Protein AF-A0AAP8JDP9-F1 (afdb_monomer)

Mean predicted aligned error: 18.02 Å

Sequence (378 aa):
MRIGTNGLNLIKQFEGCRLTAYNLGDGKITIGWGHAEPVGQTSLVAGVTTWTQAQADNQLIADLVGYENAVNNYFTRSFNQNQFDALVSFAYNLGGGVFANYNWSKTASDSWICSEMILYVNKGTQFEEGLTRRRNAEIALYKSSDSNNTVGPGTASWTWPFTKAYTGVIYVDGQQFGNTSYPRGRGYFHDGFDFDSSVYGPDILAVSDGEVIYTGVMGDGLGSVIVLSIPPYQVMYQEFSQSMSDIFVSVGQKVTKGQRIGQLNGGTHLHLGITKKDWRTALASWDIDDGSWLNPIEILQSGGESPQPNMEELKDMLKLFKINTGYKSLQVVNTETLKYFAMNAEESARMRKFLYDKEPLFEPAEFQNVLDIIKHVL

Nearest PDB structures (foldseek):
  5gt1-assembly1_A  TM=8.808E-01  e=1.690E-13  Ligilactobacillus salivarius str. Ren
  9kbq-assembly1_B  TM=8.641E-01  e=2.004E-09  Acinetobacter baumannii
  6et6-assembly1_A  TM=8.288E-01  e=2.650E-09  Acinetobacter baumannii
  9kbs-assembly1_B  TM=8.023E-01  e=6.475E-09  Acinetobacter baumannii
  8app-assembly1_A-3  TM=7.914E-01  e=3.133E-09  Acinetobacter phage AbTZA1

Radius of gyration: 24.0 Å; Cα contacts (8 Å, |Δi|>4): 640; chains: 1; bounding box: 67×54×64 Å

Secondary structure (DSSP, 8-state):
----HHHHHHHHHHH--EEEEEE-SSSEEEEETTEEEETTS----TTT-B--HHHHHHHHHHHHHHHHHHHHHH-SS---HHHHHHHHHHHHHH-TTHHHHTT--TT--HHHHHHHHTT-S-TTSTTHHHHHHHHHHHHHHHHS--SS----SSS-----SSSS--------TTSSSEEEEEEETTEEEESEEEEEHHHH-SEEE-SSSEEEEEEEEETTTTEEEEEEEETTEEEEEESS-S-GGGB---TT-EE-TT-EEEE-SS-SEEEEEEESS-HHHHGGGTTS-SSSEE-HHHHHHHTS---PPPHHHHHHHHTTEEEETTSSS-EEEETTT--EEEPPHHHHHHHHHHHHSSS----HHHHHHHHHHHHHH-

pLDDT: mean 76.73, std 19.36, range [25.12, 98.38]

Organism: NCBI:txid1358

Foldseek 3Di:
DAAALLLLVLLCVQQPAAFFWADPPPQWIAHGSGDTDGPPGDPHDGPPHGDDNVRSSVVVRVVLVLLLCLLVVQAPDDAANLLSSLSSSLCVVVPSCVCVVVVPDSHDDLVVVLVVLQVPQPPPDPRNVSSNVSSVSSNVSNPDDRPPDDDDDDAWFFADQAPDHPSVDDPDFPQFAAAGPDADDPHRGAQFGWAFCVPRPWFTWDGTWFFWADWDADDPQFATWTWTDDPLKIKIKTQQHNDPVQAPDDGGDTHHGGDGGGTRDPGRTITMWMASDDVVVLVVQRRHPPRRTDGPVCCNVVRNDDPPPPPVNVVVLCVQWDWDPPDPFTWTARNVVRDIDTDDPVLRVLVCLVPPDPDRDDDPVSVVVVVVVSVVND

Structure (mmCIF, N/CA/C/O backbone):
data_AF-A0AAP8JDP9-F1
#
_entry.id   AF-A0AAP8JDP9-F1
#
loop_
_atom_site.group_PDB
_atom_site.id
_atom_site.type_symbol
_atom_site.label_atom_id
_atom_site.label_alt_id
_atom_site.label_comp_id
_atom_site.label_asym_id
_atom_site.label_entity_id
_atom_site.label_seq_id
_atom_site.pdbx_PDB_ins_code
_atom_site.Cartn_x
_atom_site.Cartn_y
_atom_site.Cartn_z
_atom_site.occupancy
_atom_site.B_iso_or_equiv
_atom_site.auth_seq_id
_atom_site.auth_comp_id
_atom_site.auth_asym_id
_atom_site.auth_atom_id
_atom_site.pdbx_PDB_model_num
ATOM 1 N N . MET A 1 1 ? 3.418 -20.438 8.026 1.00 88.44 1 MET A N 1
ATOM 2 C CA . MET A 1 1 ? 3.801 -19.151 7.409 1.00 88.44 1 MET A CA 1
ATOM 3 C C . MET A 1 1 ? 3.686 -18.054 8.457 1.00 88.44 1 MET A C 1
ATOM 5 O O . MET A 1 1 ? 3.059 -18.290 9.487 1.00 88.44 1 MET A O 1
ATOM 9 N N . ARG A 1 2 ? 4.336 -16.911 8.241 1.00 80.69 2 ARG A N 1
ATOM 10 C CA . ARG A 1 2 ? 4.225 -15.716 9.093 1.00 80.69 2 ARG A CA 1
ATOM 11 C C . ARG A 1 2 ? 3.712 -14.568 8.244 1.00 80.69 2 ARG A C 1
ATOM 13 O O . ARG A 1 2 ? 3.851 -14.637 7.024 1.00 80.69 2 ARG A O 1
ATOM 20 N N . ILE A 1 3 ? 3.110 -13.570 8.871 1.00 85.94 3 ILE A N 1
ATOM 21 C CA . ILE A 1 3 ? 2.557 -12.431 8.156 1.00 85.94 3 ILE A CA 1
ATOM 22 C C . ILE A 1 3 ? 3.675 -11.653 7.455 1.00 85.94 3 ILE A C 1
ATOM 24 O O . ILE A 1 3 ? 4.749 -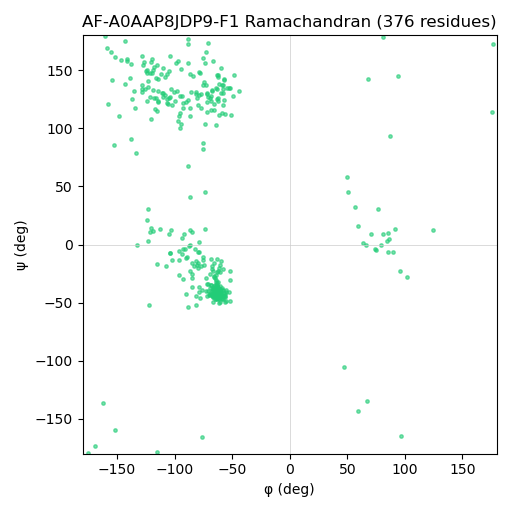11.418 8.016 1.00 85.94 3 ILE A O 1
ATOM 28 N N . GLY A 1 4 ? 3.425 -11.299 6.203 1.00 71.75 4 GLY A N 1
ATOM 29 C CA . GLY A 1 4 ? 4.266 -10.450 5.385 1.00 71.75 4 GLY A CA 1
ATOM 30 C C . GLY A 1 4 ? 3.918 -8.973 5.548 1.00 71.75 4 GLY A C 1
ATOM 31 O O . GLY A 1 4 ? 2.983 -8.574 6.247 1.00 71.75 4 GLY A O 1
ATOM 32 N N . THR A 1 5 ? 4.694 -8.137 4.867 1.00 72.81 5 THR A N 1
ATOM 33 C CA . THR A 1 5 ? 4.516 -6.682 4.862 1.00 72.81 5 THR A CA 1
ATOM 34 C C . THR A 1 5 ? 3.125 -6.262 4.388 1.00 72.81 5 THR A C 1
ATOM 36 O O . THR A 1 5 ? 2.524 -5.365 4.979 1.00 72.81 5 THR A O 1
ATOM 39 N N . ASN A 1 6 ? 2.600 -6.909 3.343 1.00 73.06 6 ASN A N 1
ATOM 40 C CA . ASN A 1 6 ? 1.311 -6.547 2.756 1.00 73.06 6 ASN A CA 1
ATOM 41 C C . ASN A 1 6 ? 0.175 -6.764 3.761 1.00 73.06 6 ASN A C 1
ATOM 43 O O . ASN A 1 6 ? -0.624 -5.855 3.983 1.00 73.06 6 ASN A O 1
ATOM 47 N N . GLY A 1 7 ? 0.155 -7.918 4.436 1.00 82.50 7 GLY A N 1
ATOM 48 C CA . GLY A 1 7 ? -0.802 -8.192 5.508 1.00 82.50 7 GLY A CA 1
ATOM 49 C C . GLY A 1 7 ? -0.666 -7.237 6.690 1.00 82.50 7 GLY A C 1
ATOM 50 O O . GLY A 1 7 ? -1.668 -6.726 7.186 1.00 82.50 7 GLY A O 1
ATOM 51 N N . LEU A 1 8 ? 0.567 -6.946 7.119 1.00 77.19 8 LEU A N 1
ATOM 52 C CA . LEU A 1 8 ? 0.812 -6.034 8.237 1.00 77.19 8 LEU A CA 1
ATOM 53 C C . LEU A 1 8 ? 0.297 -4.617 7.944 1.00 77.19 8 LEU A C 1
ATOM 55 O O . LEU A 1 8 ? -0.355 -4.007 8.792 1.00 77.19 8 LEU A O 1
ATOM 59 N N . ASN A 1 9 ? 0.560 -4.104 6.742 1.00 77.31 9 ASN A N 1
ATOM 60 C CA . ASN A 1 9 ? 0.088 -2.789 6.313 1.00 77.31 9 ASN A CA 1
ATOM 61 C C . ASN A 1 9 ? -1.434 -2.738 6.218 1.00 77.31 9 ASN A C 1
ATOM 63 O O . ASN A 1 9 ? -2.039 -1.770 6.680 1.00 77.31 9 ASN A O 1
ATOM 67 N N . LEU A 1 10 ? -2.045 -3.792 5.673 1.00 84.25 10 LEU A N 1
ATOM 68 C CA . LEU A 1 10 ? -3.492 -3.898 5.549 1.00 84.25 10 LEU A CA 1
ATOM 69 C C . LEU A 1 10 ? -4.175 -3.838 6.921 1.00 84.25 10 LEU A C 1
ATOM 71 O O . LEU A 1 10 ? -5.132 -3.092 7.108 1.00 84.25 10 LEU A O 1
ATOM 75 N N . ILE A 1 11 ? -3.646 -4.562 7.911 1.00 90.25 11 ILE A N 1
ATOM 76 C CA . ILE A 1 11 ? -4.168 -4.523 9.283 1.00 90.25 11 ILE A CA 1
ATOM 77 C C . ILE A 1 11 ? -4.048 -3.110 9.857 1.00 90.25 11 ILE A C 1
ATOM 79 O O . ILE A 1 11 ? -5.038 -2.553 10.328 1.00 90.25 11 ILE A O 1
ATOM 83 N N . LYS A 1 12 ? -2.866 -2.488 9.763 1.00 83.56 12 LYS A N 1
ATOM 84 C CA . LYS A 1 12 ? -2.646 -1.127 10.278 1.00 83.56 12 LYS A CA 1
ATOM 85 C C . LYS A 1 12 ? -3.597 -0.104 9.652 1.00 83.56 12 LYS A C 1
ATOM 87 O O . LYS A 1 12 ? -4.112 0.755 10.365 1.00 83.56 12 LYS A O 1
ATOM 92 N N . GLN A 1 13 ? -3.870 -0.224 8.352 1.00 83.81 13 GLN A N 1
ATOM 93 C CA . GLN A 1 13 ? -4.806 0.642 7.636 1.00 83.81 13 GLN A CA 1
ATOM 94 C C . GLN A 1 13 ? -6.222 0.596 8.232 1.00 83.81 13 GLN A C 1
ATOM 96 O O . GLN A 1 13 ? -6.874 1.635 8.314 1.00 83.81 13 GLN A O 1
ATOM 101 N N . PHE A 1 14 ? -6.702 -0.581 8.648 1.00 85.94 14 PHE A N 1
ATOM 102 C CA . PHE A 1 14 ? -8.074 -0.741 9.141 1.00 85.94 14 PHE A CA 1
ATOM 103 C C . PHE A 1 14 ? -8.235 -0.590 10.654 1.00 85.94 14 PHE A C 1
ATOM 105 O O . PHE A 1 14 ? -9.308 -0.179 11.089 1.00 85.94 14 PHE A O 1
ATOM 112 N N . GLU A 1 15 ? -7.220 -0.917 11.456 1.00 86.88 15 GLU A N 1
ATOM 113 C CA . GLU A 1 15 ? -7.319 -0.809 12.920 1.00 86.88 15 GLU A CA 1
ATOM 114 C C . GLU A 1 15 ? -7.151 0.639 13.406 1.00 86.88 15 GLU A C 1
ATOM 116 O O . GLU A 1 15 ? -7.880 1.098 14.287 1.00 86.88 15 GLU A O 1
ATOM 121 N N . GLY A 1 16 ? -6.207 1.380 12.813 1.00 82.94 16 GLY A N 1
ATOM 122 C CA . GLY A 1 16 ? -5.770 2.679 13.325 1.00 82.94 16 GLY A CA 1
ATOM 123 C C . GLY A 1 16 ? -5.008 2.568 14.657 1.00 82.94 16 GLY A C 1
ATOM 124 O O . GLY A 1 16 ? -5.329 1.762 15.527 1.00 82.94 16 GLY A O 1
ATOM 125 N N . CYS A 1 17 ? -3.968 3.386 14.843 1.00 91.00 17 CYS A N 1
ATOM 126 C CA . CYS A 1 17 ? -3.153 3.348 16.061 1.00 91.00 17 CYS A CA 1
ATOM 127 C C . CYS A 1 17 ? -3.651 4.365 17.091 1.00 91.00 17 CYS A C 1
ATOM 129 O O . CYS A 1 17 ? -3.748 5.558 16.796 1.00 91.00 17 CYS A O 1
ATOM 131 N N . ARG A 1 18 ? -3.904 3.922 18.328 1.00 95.25 18 ARG A N 1
ATOM 132 C CA . ARG A 1 18 ? -4.171 4.813 19.468 1.00 95.25 18 ARG A CA 1
ATOM 133 C C . ARG A 1 18 ? -3.154 4.593 20.575 1.00 95.25 18 ARG A C 1
ATOM 135 O O . ARG A 1 18 ? -3.202 3.601 21.292 1.00 95.25 18 ARG A O 1
ATOM 142 N N . LEU A 1 19 ? -2.251 5.554 20.739 1.00 95.94 19 LEU A N 1
ATOM 143 C CA . LEU A 1 19 ? -1.130 5.450 21.677 1.00 95.94 19 LEU A CA 1
ATOM 144 C C . LEU A 1 19 ? -1.514 5.624 23.149 1.00 95.94 19 LEU A C 1
ATOM 146 O O . LEU A 1 19 ? -0.697 5.327 24.011 1.00 95.94 19 LEU A O 1
ATOM 150 N N . THR A 1 20 ? -2.737 6.059 23.445 1.00 97.38 20 THR A N 1
ATOM 151 C CA . THR A 1 20 ? -3.271 6.122 24.810 1.00 97.38 20 THR A CA 1
ATOM 152 C C . THR A 1 20 ? -4.365 5.078 24.962 1.00 97.38 20 THR A C 1
ATOM 154 O O . THR A 1 20 ? -5.279 5.022 24.135 1.00 97.38 20 THR A O 1
ATOM 157 N N . ALA A 1 21 ? -4.291 4.276 26.025 1.00 97.81 21 ALA A N 1
ATOM 158 C CA . ALA A 1 21 ? -5.289 3.258 26.318 1.00 97.81 21 ALA A CA 1
ATOM 159 C C . ALA A 1 21 ? -6.689 3.871 26.449 1.00 97.81 21 ALA A C 1
ATOM 161 O O . ALA A 1 21 ? -6.863 4.953 27.013 1.00 97.81 21 ALA A O 1
ATOM 162 N N . TYR A 1 22 ? -7.705 3.163 25.972 1.00 96.25 22 TYR A N 1
ATOM 163 C CA . TYR A 1 22 ? -9.096 3.598 25.999 1.00 96.25 22 TYR A CA 1
ATOM 164 C C . TYR A 1 22 ? -10.034 2.427 26.302 1.00 96.25 22 TYR A C 1
ATOM 166 O O . TYR A 1 22 ? -9.684 1.261 26.133 1.00 96.25 22 TYR A O 1
ATOM 174 N N . ASN A 1 23 ? -11.231 2.746 26.787 1.00 95.25 23 ASN A N 1
ATOM 175 C CA . ASN A 1 23 ? -12.267 1.775 27.123 1.00 95.25 23 ASN A CA 1
ATOM 176 C C . ASN A 1 23 ? -13.492 2.037 26.242 1.00 95.25 23 ASN A C 1
ATOM 178 O O . ASN A 1 23 ? -13.987 3.164 26.204 1.00 95.25 23 ASN A O 1
ATOM 182 N N . LEU A 1 24 ? -13.961 1.008 25.539 1.00 89.81 24 LEU A N 1
ATOM 183 C CA . LEU A 1 24 ? -15.142 1.073 24.674 1.00 89.81 24 LEU A CA 1
ATOM 184 C C . LEU A 1 24 ? -16.439 0.669 25.395 1.00 89.81 24 LEU A C 1
ATOM 186 O O . LEU A 1 24 ? -17.516 0.762 24.815 1.00 89.81 24 LEU A O 1
ATOM 190 N N . GLY A 1 25 ? -16.352 0.234 26.655 1.00 90.81 25 GLY A N 1
ATOM 191 C CA . GLY A 1 25 ? -17.481 -0.289 27.427 1.00 90.81 25 GLY A CA 1
ATOM 192 C C . GLY A 1 25 ? -17.814 -1.754 27.122 1.00 90.81 25 GLY A C 1
ATOM 193 O O . GLY A 1 25 ? -18.824 -2.259 27.601 1.00 90.81 25 GLY A O 1
ATOM 194 N N . ASP A 1 26 ? -16.964 -2.447 26.363 1.00 90.00 26 ASP A N 1
ATOM 195 C CA . ASP A 1 26 ? -17.110 -3.845 25.934 1.00 90.00 26 ASP A CA 1
ATOM 196 C C . ASP A 1 26 ? -16.443 -4.857 26.889 1.00 90.00 26 ASP A C 1
ATOM 198 O O . ASP A 1 26 ? -16.340 -6.047 26.589 1.00 90.00 26 ASP A O 1
ATOM 202 N N . GLY A 1 27 ? -15.987 -4.389 28.056 1.00 93.81 27 GLY A N 1
ATOM 203 C CA . GLY A 1 27 ? -15.304 -5.206 29.060 1.00 93.81 27 GLY A CA 1
ATOM 204 C C . GLY A 1 27 ? -13.798 -5.364 28.834 1.00 93.81 27 GLY A C 1
ATOM 205 O O . GLY A 1 27 ? -13.171 -6.155 29.545 1.00 93.81 27 GLY A O 1
ATOM 206 N N . LYS A 1 28 ? -13.202 -4.614 27.896 1.00 96.44 28 LYS A N 1
ATOM 207 C CA . LYS A 1 28 ? -11.756 -4.610 27.638 1.00 96.44 28 LYS A CA 1
ATOM 208 C C . LYS A 1 28 ? -11.158 -3.204 27.672 1.00 96.44 28 LYS A C 1
ATOM 210 O O . LYS A 1 28 ? -11.841 -2.203 27.464 1.00 96.44 28 LYS A O 1
ATOM 215 N N . ILE A 1 29 ? -9.852 -3.138 27.922 1.00 97.50 29 ILE A N 1
ATOM 216 C CA . ILE A 1 29 ? -9.042 -1.932 27.725 1.00 97.50 29 ILE A CA 1
ATOM 217 C C . ILE A 1 29 ? -8.206 -2.130 26.465 1.00 97.50 29 ILE A C 1
ATOM 219 O O . ILE A 1 29 ? -7.513 -3.138 26.348 1.00 97.50 29 ILE A O 1
ATOM 223 N N . THR A 1 30 ? -8.295 -1.178 25.533 1.00 96.62 30 THR A N 1
ATOM 224 C CA . THR A 1 30 ? -7.668 -1.255 24.206 1.00 96.62 30 THR A CA 1
ATOM 225 C C . THR A 1 30 ? -6.580 -0.194 24.044 1.00 96.62 30 THR A C 1
ATOM 227 O O . THR A 1 30 ? -6.744 0.929 24.521 1.00 96.62 30 THR A O 1
ATOM 230 N N . ILE A 1 31 ? -5.476 -0.516 23.368 1.00 97.94 31 ILE A N 1
ATOM 231 C CA . ILE A 1 31 ? -4.359 0.396 23.059 1.00 97.94 31 ILE A CA 1
ATOM 232 C C . ILE A 1 31 ? -3.643 -0.042 21.763 1.00 97.94 31 ILE A C 1
ATOM 234 O O . ILE A 1 31 ? -3.772 -1.178 21.314 1.00 97.94 31 ILE A O 1
ATOM 238 N N . GLY A 1 32 ? -2.885 0.857 21.136 1.00 97.00 32 GLY A N 1
ATOM 239 C CA . GLY A 1 32 ? -2.076 0.569 19.952 1.00 97.00 32 GLY A CA 1
ATOM 240 C C . GLY A 1 32 ? -2.936 0.256 18.730 1.00 97.00 32 GLY A C 1
ATOM 241 O O . GLY A 1 32 ? -3.914 0.957 18.470 1.00 97.00 32 GLY A O 1
ATOM 242 N N . TRP A 1 33 ? -2.567 -0.796 17.999 1.00 92.19 33 TRP A N 1
ATOM 243 C CA . TRP A 1 33 ? -3.252 -1.288 16.795 1.00 92.19 33 TRP A CA 1
ATOM 244 C C . TRP A 1 33 ? -4.393 -2.269 17.111 1.00 92.19 33 TRP A C 1
ATOM 246 O O . TRP A 1 33 ? -4.522 -3.290 16.449 1.00 92.19 33 TRP A O 1
ATOM 256 N N . GLY A 1 34 ? -5.186 -1.996 18.151 1.00 94.00 34 GLY A N 1
ATOM 257 C CA . GLY A 1 34 ? -6.303 -2.865 18.551 1.00 94.00 34 GLY A CA 1
ATOM 258 C C . GLY A 1 34 ? -5.956 -3.939 19.590 1.00 94.00 34 GLY A C 1
ATOM 259 O O . GLY A 1 34 ? -6.773 -4.823 19.846 1.00 94.00 34 GLY A O 1
ATOM 260 N N . HIS A 1 35 ? -4.790 -3.851 20.240 1.00 95.88 35 HIS A N 1
ATOM 261 C CA . HIS A 1 35 ? -4.452 -4.724 21.365 1.00 95.88 35 HIS A CA 1
ATOM 262 C C . HIS A 1 35 ? -5.440 -4.499 22.514 1.00 95.88 35 HIS A C 1
ATOM 264 O O . HIS A 1 35 ? -5.577 -3.369 22.985 1.00 95.88 35 HIS A O 1
ATOM 270 N N . ALA A 1 36 ? -6.121 -5.555 22.965 1.00 94.44 36 ALA A N 1
ATOM 271 C CA . ALA A 1 36 ? -7.199 -5.452 23.942 1.00 94.44 36 ALA A CA 1
ATOM 272 C C . ALA A 1 36 ? -7.120 -6.538 25.021 1.00 94.44 36 ALA A C 1
ATOM 274 O O . ALA A 1 36 ? -7.165 -7.734 24.722 1.00 94.44 36 ALA A O 1
ATOM 275 N N . GLU A 1 37 ? -7.109 -6.120 26.286 1.00 95.44 37 GLU A N 1
ATOM 276 C CA . GLU A 1 37 ? -7.038 -7.012 27.447 1.00 95.44 37 GLU A CA 1
ATOM 277 C C . GLU A 1 37 ? -8.309 -6.906 28.316 1.00 95.44 37 GLU A C 1
ATOM 279 O O . GLU A 1 37 ? -8.865 -5.810 28.460 1.00 95.44 37 GLU A O 1
ATOM 284 N N . PRO A 1 38 ? -8.804 -8.009 28.917 1.00 95.94 38 PRO A N 1
ATOM 285 C CA . PRO A 1 38 ? -9.984 -7.976 29.781 1.00 95.94 38 PRO A CA 1
ATOM 286 C C . PRO A 1 38 ? -9.800 -7.083 31.011 1.00 95.94 38 PRO A C 1
ATOM 288 O O . PRO A 1 38 ? -8.779 -7.142 31.703 1.00 95.94 38 PRO A O 1
ATOM 291 N N . VAL A 1 39 ? -10.837 -6.312 31.348 1.00 93.19 39 VAL A N 1
ATOM 292 C CA . VAL A 1 39 ? -10.868 -5.528 32.590 1.00 93.19 39 VAL A CA 1
ATOM 293 C C . VAL A 1 39 ? -10.704 -6.466 33.794 1.00 93.19 39 VAL A C 1
ATOM 295 O O . VAL A 1 39 ? -11.385 -7.484 33.907 1.00 93.19 39 VAL A O 1
ATOM 298 N N . GLY A 1 40 ? -9.782 -6.124 34.699 1.00 90.38 40 GLY A N 1
ATOM 299 C CA . GLY A 1 40 ? -9.433 -6.937 35.872 1.00 90.38 40 GLY A CA 1
ATOM 300 C C . GLY A 1 40 ? -8.315 -7.962 35.642 1.00 90.38 40 GLY A C 1
ATOM 301 O O . GLY A 1 40 ? -7.853 -8.563 36.607 1.00 90.38 40 GLY A O 1
ATOM 302 N N . GLN A 1 41 ? -7.850 -8.134 34.400 1.00 94.38 41 GLN A N 1
ATOM 303 C CA . GLN A 1 41 ? -6.694 -8.976 34.047 1.00 94.38 41 GLN A CA 1
ATOM 304 C C . GLN A 1 41 ? -5.586 -8.187 33.334 1.00 94.38 41 GLN A C 1
ATOM 306 O O . GLN A 1 41 ? -4.646 -8.773 32.811 1.00 94.38 41 GLN A O 1
ATOM 311 N N . THR A 1 42 ? -5.702 -6.860 33.321 1.00 94.81 42 THR A N 1
ATOM 312 C CA . THR A 1 42 ? -4.822 -5.951 32.591 1.00 94.81 42 THR A CA 1
ATOM 313 C C . THR A 1 42 ? -4.153 -4.955 33.527 1.00 94.81 42 THR A C 1
ATOM 315 O O . THR A 1 42 ? -4.741 -4.535 34.527 1.00 94.81 42 THR A O 1
ATOM 318 N N . SER A 1 43 ? -2.928 -4.554 33.183 1.00 95.19 43 SER A N 1
ATOM 319 C CA . SER A 1 43 ? -2.260 -3.394 33.791 1.00 95.19 43 SER A CA 1
ATOM 320 C C . SER A 1 43 ? -2.525 -2.085 33.029 1.00 95.19 43 SER A C 1
ATOM 322 O O . SER A 1 43 ? -2.102 -1.018 33.477 1.00 95.19 43 SER A O 1
ATOM 324 N N . LEU A 1 44 ? -3.236 -2.144 31.897 1.00 96.56 44 LEU A N 1
ATOM 325 C CA . LEU A 1 44 ? -3.606 -0.980 31.102 1.00 96.56 44 LEU A CA 1
ATOM 326 C C . LEU A 1 44 ? -4.687 -0.160 31.817 1.00 96.56 44 LEU A C 1
ATOM 328 O O . LEU A 1 44 ? -5.729 -0.675 32.223 1.00 96.56 44 LEU A O 1
ATOM 332 N N . VAL A 1 45 ? -4.463 1.148 31.918 1.00 96.44 45 VAL A N 1
ATOM 333 C CA . VAL A 1 45 ? -5.389 2.104 32.530 1.00 96.44 45 VAL A CA 1
ATOM 334 C C . VAL A 1 45 ? -5.844 3.100 31.468 1.00 96.44 45 VAL A C 1
ATOM 336 O O . VAL A 1 45 ? -5.037 3.861 30.930 1.00 96.44 45 VAL A O 1
ATOM 339 N N . ALA A 1 46 ? -7.144 3.109 31.163 1.00 96.50 46 ALA A N 1
ATOM 340 C CA . ALA A 1 46 ? -7.718 4.004 30.160 1.00 96.50 46 ALA A CA 1
ATOM 341 C C . ALA A 1 46 ? -7.446 5.484 30.487 1.00 96.50 46 ALA A C 1
ATOM 343 O O . ALA A 1 46 ? -7.614 5.922 31.624 1.00 96.50 46 ALA A O 1
ATOM 344 N N . GLY A 1 47 ? -7.021 6.248 29.481 1.00 96.25 47 GLY A N 1
ATOM 345 C CA . GLY A 1 47 ? -6.639 7.655 29.597 1.00 96.25 47 GLY A CA 1
ATOM 346 C C . GLY A 1 47 ? -5.286 7.907 30.271 1.00 96.25 47 GLY A C 1
ATOM 347 O O . GLY A 1 47 ? -4.865 9.058 30.326 1.00 96.25 47 GLY A O 1
ATOM 348 N N . VAL A 1 48 ? -4.605 6.868 30.771 1.00 97.62 48 VAL A N 1
ATOM 349 C CA . VAL A 1 48 ? -3.368 7.004 31.561 1.00 97.62 48 VAL A CA 1
ATOM 350 C C . VAL A 1 48 ? -2.208 6.243 30.931 1.00 97.62 48 VAL A C 1
ATOM 352 O O . VAL A 1 48 ? -1.147 6.823 30.723 1.00 97.62 48 VAL A O 1
ATOM 355 N N . THR A 1 49 ? -2.382 4.957 30.621 1.00 97.94 49 THR A N 1
ATOM 356 C CA . THR A 1 49 ? -1.318 4.166 29.996 1.00 97.94 49 THR A CA 1
ATOM 357 C C . THR A 1 49 ? -1.087 4.649 28.571 1.00 97.94 49 THR A C 1
ATOM 359 O O . THR A 1 49 ? -2.022 4.685 27.767 1.00 97.94 49 THR A O 1
ATOM 362 N N . THR A 1 50 ? 0.162 4.988 28.257 1.00 97.38 50 THR A N 1
ATOM 363 C CA . THR A 1 50 ? 0.586 5.413 26.924 1.00 97.38 50 THR A CA 1
ATOM 364 C C . THR A 1 50 ? 1.722 4.545 26.396 1.00 97.38 50 THR A C 1
ATOM 366 O O . THR A 1 50 ? 2.561 4.062 27.159 1.00 97.38 50 THR A O 1
ATOM 369 N N . TRP A 1 51 ? 1.747 4.352 25.080 1.00 94.88 51 TRP A N 1
ATOM 370 C CA . TRP A 1 51 ? 2.812 3.673 24.346 1.00 94.88 51 TRP A CA 1
ATOM 371 C C . TRP A 1 51 ? 3.485 4.620 23.358 1.00 94.88 51 TRP A C 1
ATOM 373 O O . TRP A 1 51 ? 2.878 5.556 22.844 1.00 94.88 51 TRP A O 1
ATOM 383 N N . THR A 1 52 ? 4.750 4.348 23.047 1.00 87.44 52 THR A N 1
ATOM 384 C CA . THR A 1 52 ? 5.389 4.876 21.839 1.00 87.44 52 THR A CA 1
ATOM 385 C C . THR A 1 52 ? 4.886 4.119 20.609 1.00 87.44 52 THR A C 1
ATOM 387 O O . THR A 1 52 ? 4.412 2.985 20.713 1.00 87.44 52 THR A O 1
ATOM 390 N N . GLN A 1 53 ? 5.044 4.707 19.421 1.00 86.81 53 GLN A N 1
ATOM 391 C CA . GLN A 1 53 ? 4.693 4.032 18.168 1.00 86.81 53 GLN A CA 1
ATOM 392 C C . GLN A 1 53 ? 5.417 2.681 18.021 1.00 86.81 53 GLN A C 1
ATOM 394 O O . GLN A 1 53 ? 4.790 1.683 17.682 1.00 86.81 53 GLN A O 1
ATOM 399 N N . ALA A 1 54 ? 6.699 2.614 18.395 1.00 72.81 54 ALA A N 1
ATOM 400 C CA . ALA A 1 54 ? 7.475 1.375 18.365 1.00 72.81 54 ALA A CA 1
ATOM 401 C C . ALA A 1 54 ? 6.936 0.301 19.329 1.00 72.81 54 ALA A C 1
ATOM 403 O O . ALA A 1 54 ? 6.960 -0.883 19.004 1.00 72.81 54 ALA A O 1
ATOM 404 N N . GLN A 1 55 ? 6.428 0.689 20.506 1.00 81.00 55 GLN A N 1
ATOM 405 C CA . GLN A 1 55 ? 5.781 -0.253 21.427 1.00 81.00 55 GLN A CA 1
ATOM 406 C C . GLN A 1 55 ? 4.479 -0.805 20.837 1.00 81.00 55 GLN A C 1
ATOM 408 O O . GLN A 1 55 ? 4.270 -2.014 20.884 1.00 81.00 55 GLN A O 1
ATOM 413 N N . ALA A 1 56 ? 3.654 0.049 20.223 1.00 82.19 56 ALA A N 1
ATOM 414 C CA . ALA A 1 56 ? 2.432 -0.384 19.546 1.00 82.19 56 ALA A CA 1
ATOM 415 C C . ALA A 1 56 ? 2.728 -1.322 18.364 1.00 82.19 56 ALA A C 1
ATOM 417 O O . ALA A 1 56 ? 2.086 -2.361 18.228 1.00 82.19 56 ALA A O 1
ATOM 418 N N . ASP A 1 57 ? 3.725 -0.992 17.539 1.00 75.19 57 ASP A N 1
ATOM 419 C CA . ASP A 1 57 ? 4.150 -1.827 16.414 1.00 75.19 57 ASP A CA 1
ATOM 420 C C . ASP A 1 57 ? 4.685 -3.188 16.878 1.00 75.19 57 ASP A C 1
ATOM 422 O O . ASP A 1 57 ? 4.298 -4.218 16.328 1.00 75.19 57 ASP A O 1
ATOM 426 N N . ASN A 1 58 ? 5.524 -3.215 17.918 1.00 77.06 58 ASN A N 1
ATOM 427 C CA . ASN A 1 58 ? 6.048 -4.463 18.477 1.00 77.06 58 ASN A CA 1
ATOM 428 C C . ASN A 1 58 ? 4.940 -5.326 19.088 1.00 77.06 58 ASN A C 1
ATOM 430 O O . ASN A 1 58 ? 4.949 -6.545 18.901 1.00 77.06 58 ASN A O 1
ATOM 434 N N . GLN A 1 59 ? 3.979 -4.710 19.785 1.00 94.19 59 GLN A N 1
ATOM 435 C CA . GLN A 1 59 ? 2.853 -5.449 20.344 1.00 94.19 59 GLN A CA 1
ATOM 436 C C . GLN A 1 59 ? 1.971 -6.044 19.244 1.00 94.19 59 GLN A C 1
ATOM 438 O O . GLN A 1 59 ? 1.583 -7.202 19.356 1.00 94.19 59 GLN A O 1
ATOM 443 N N . LEU A 1 60 ? 1.715 -5.314 18.152 1.00 91.62 60 LEU A N 1
ATOM 444 C CA . LEU A 1 60 ? 0.960 -5.851 17.018 1.00 91.62 60 LEU A CA 1
ATOM 445 C C . LEU A 1 60 ? 1.610 -7.129 16.468 1.00 91.62 60 LEU A C 1
ATOM 447 O O . LEU A 1 60 ? 0.924 -8.124 16.254 1.00 91.62 60 LEU A O 1
ATOM 451 N N . ILE A 1 61 ? 2.935 -7.139 16.290 1.00 86.50 61 ILE A N 1
ATOM 452 C CA . ILE A 1 61 ? 3.655 -8.341 15.838 1.00 86.50 61 ILE A CA 1
ATOM 453 C C . ILE A 1 61 ? 3.505 -9.499 16.834 1.00 86.50 61 ILE A C 1
ATOM 455 O O . ILE A 1 61 ? 3.359 -10.647 16.414 1.00 86.50 61 ILE A O 1
ATOM 459 N N . ALA A 1 62 ? 3.526 -9.218 18.139 1.00 85.50 62 ALA A N 1
ATOM 460 C CA . ALA A 1 62 ? 3.328 -10.235 19.168 1.00 85.50 62 ALA A CA 1
ATOM 461 C C . ALA A 1 62 ? 1.900 -10.810 19.143 1.00 85.50 62 ALA A C 1
ATOM 463 O O . ALA A 1 62 ? 1.733 -12.030 19.173 1.00 85.50 62 ALA A O 1
ATOM 464 N N . ASP A 1 63 ? 0.886 -9.952 19.018 1.00 91.56 63 ASP A N 1
ATOM 465 C CA . ASP A 1 63 ? -0.521 -10.357 18.941 1.00 91.56 63 ASP A CA 1
ATOM 466 C C . ASP A 1 63 ? -0.790 -11.220 17.700 1.00 91.56 63 ASP A C 1
ATOM 468 O O . ASP A 1 63 ? -1.535 -12.203 17.764 1.00 91.56 63 ASP A O 1
ATOM 472 N N . LEU A 1 64 ? -0.145 -10.896 16.571 1.00 94.50 64 LEU A N 1
ATOM 473 C CA . LEU A 1 64 ? -0.344 -11.592 15.299 1.00 94.50 64 LEU A CA 1
ATOM 474 C C . LEU A 1 64 ? 0.068 -13.064 15.329 1.00 94.50 64 LEU A C 1
ATOM 476 O O . LEU A 1 64 ? -0.519 -13.852 14.591 1.00 94.50 64 LEU A O 1
ATOM 480 N N . VAL A 1 65 ? 0.965 -13.479 16.231 1.00 93.00 65 VAL A N 1
ATOM 481 C CA . VAL A 1 65 ? 1.381 -14.888 16.373 1.00 93.00 65 VAL A CA 1
ATOM 482 C C . VAL A 1 65 ? 0.181 -15.813 16.608 1.00 93.00 65 VAL A C 1
ATOM 484 O O . VAL A 1 65 ? 0.116 -16.912 16.051 1.00 93.00 65 VAL A O 1
ATOM 487 N N . GLY A 1 66 ? -0.803 -15.381 17.405 1.00 93.06 66 GLY A N 1
ATOM 488 C CA . GLY A 1 66 ? -2.016 -16.166 17.652 1.00 93.06 66 GLY A CA 1
ATOM 489 C C . GLY A 1 66 ? -2.849 -16.380 16.384 1.00 93.06 66 GLY A C 1
ATOM 490 O O . GLY A 1 66 ? -3.341 -17.483 16.136 1.00 93.06 66 GLY A O 1
ATOM 491 N N . TYR A 1 67 ? -2.956 -15.348 15.550 1.00 97.19 67 TYR A N 1
ATOM 492 C CA . TYR A 1 67 ? -3.740 -15.362 14.315 1.00 97.19 67 TYR A CA 1
ATOM 493 C C . TYR A 1 67 ? -3.010 -16.071 13.165 1.00 97.19 67 TYR A C 1
ATOM 495 O O . TYR A 1 67 ? -3.631 -16.832 12.425 1.00 97.19 67 TYR A O 1
ATOM 503 N N . GLU A 1 68 ? -1.685 -15.926 13.071 1.00 95.12 68 GLU A N 1
ATOM 504 C CA . GLU A 1 68 ? -0.831 -16.724 12.182 1.00 95.12 68 GLU A CA 1
ATOM 505 C C . GLU A 1 68 ? -1.023 -18.222 12.452 1.00 95.12 68 GLU A C 1
ATOM 507 O O . GLU A 1 68 ? -1.249 -19.013 11.533 1.00 95.12 68 GLU A O 1
ATOM 512 N N . ASN A 1 69 ? -0.973 -18.620 13.727 1.00 96.19 69 ASN A N 1
ATOM 513 C CA . ASN A 1 69 ? -1.186 -20.006 14.136 1.00 96.19 69 ASN A CA 1
ATOM 514 C C . ASN A 1 69 ? -2.607 -20.487 13.831 1.00 96.19 69 ASN A C 1
ATOM 516 O O . ASN A 1 69 ? -2.777 -21.633 13.418 1.00 96.19 69 ASN A O 1
ATOM 520 N N . ALA A 1 70 ? -3.619 -19.631 13.990 1.00 95.94 70 ALA A N 1
ATOM 521 C CA . ALA A 1 70 ? -4.993 -19.976 13.644 1.00 95.94 70 ALA A CA 1
ATOM 522 C C . ALA A 1 70 ? -5.131 -20.355 12.160 1.00 95.94 70 ALA A C 1
ATOM 524 O O . ALA A 1 70 ? -5.700 -21.401 11.855 1.00 95.94 70 ALA A O 1
ATOM 525 N N . VAL A 1 71 ? -4.551 -19.568 11.246 1.00 97.12 71 VAL A N 1
ATOM 526 C CA . VAL A 1 71 ? -4.573 -19.871 9.804 1.00 97.12 71 VAL A CA 1
ATOM 527 C C . VAL A 1 71 ? -3.765 -21.138 9.497 1.00 97.12 71 VAL A C 1
ATOM 529 O O . VAL A 1 71 ? -4.282 -22.051 8.852 1.00 97.12 71 VAL A O 1
ATOM 532 N N . ASN A 1 72 ? -2.528 -21.227 10.004 1.00 95.75 72 ASN A N 1
ATOM 533 C CA . ASN A 1 72 ? -1.621 -22.355 9.750 1.00 95.75 72 ASN A CA 1
ATOM 534 C C . ASN A 1 72 ? -2.175 -23.704 10.229 1.00 95.75 72 ASN A C 1
ATOM 536 O O . ASN A 1 72 ? -1.949 -24.722 9.582 1.00 95.75 72 ASN A O 1
ATOM 540 N N . ASN A 1 73 ? -2.863 -23.723 11.372 1.00 95.88 73 ASN A N 1
ATOM 541 C CA . ASN A 1 73 ? -3.364 -24.961 11.969 1.00 95.88 73 ASN A CA 1
ATOM 542 C C . ASN A 1 73 ? -4.736 -25.368 11.422 1.00 95.88 73 ASN A C 1
ATOM 544 O O . ASN A 1 73 ? -5.122 -26.535 11.528 1.00 95.88 73 ASN A O 1
ATOM 548 N N . TYR A 1 74 ? -5.504 -24.414 10.891 1.00 96.12 74 TYR A N 1
ATOM 549 C CA . TYR A 1 74 ? -6.858 -24.677 10.426 1.00 96.12 74 TYR A CA 1
ATOM 550 C C . TYR A 1 74 ? -6.889 -25.294 9.026 1.00 96.12 74 TYR A C 1
ATOM 552 O O . TYR A 1 74 ? -7.529 -26.331 8.816 1.00 96.12 74 TYR A O 1
ATOM 560 N N . PHE A 1 75 ? -6.206 -24.663 8.070 1.00 93.00 75 PHE A N 1
ATOM 561 C CA . PHE A 1 75 ? -6.179 -25.119 6.686 1.00 93.00 75 PHE A CA 1
ATOM 562 C C . PHE A 1 75 ? -5.121 -26.200 6.479 1.00 93.00 75 PHE A C 1
ATOM 564 O O . PHE A 1 75 ? -4.050 -26.182 7.071 1.00 93.00 75 PHE A O 1
ATOM 571 N N . THR A 1 76 ? -5.428 -27.153 5.602 1.00 90.69 76 THR A N 1
ATOM 572 C CA . THR A 1 76 ? -4.534 -28.288 5.289 1.00 90.69 76 THR A CA 1
ATOM 573 C C . THR A 1 76 ? -3.826 -28.141 3.944 1.00 90.69 76 THR A C 1
ATOM 575 O O . THR A 1 76 ? -2.947 -28.936 3.620 1.00 90.69 76 THR A O 1
ATOM 578 N N . ARG A 1 77 ? -4.200 -27.123 3.159 1.00 87.69 77 ARG A N 1
ATOM 579 C CA . ARG A 1 77 ? -3.537 -26.747 1.906 1.00 87.69 77 ARG A CA 1
ATOM 580 C C . ARG A 1 77 ? -2.548 -25.608 2.137 1.00 87.69 77 ARG A C 1
ATOM 582 O O . ARG A 1 77 ? -2.696 -24.835 3.079 1.00 87.69 77 ARG A O 1
ATOM 589 N N . SER A 1 78 ? -1.580 -25.483 1.238 1.00 86.12 78 SER A N 1
ATOM 590 C CA . SER A 1 78 ? -0.670 -24.340 1.213 1.00 86.12 78 SER A CA 1
ATOM 591 C C . SER A 1 78 ? -1.343 -23.115 0.597 1.00 86.12 78 SER A C 1
ATOM 593 O O . SER A 1 78 ? -2.163 -23.235 -0.321 1.00 86.12 78 SER A O 1
ATOM 595 N N . PHE A 1 79 ? -0.949 -21.951 1.099 1.00 89.62 79 PHE A N 1
ATOM 596 C CA . PHE A 1 79 ? -1.277 -20.647 0.547 1.00 89.62 79 PHE A CA 1
ATOM 597 C C . PHE A 1 79 ? -0.002 -19.970 0.068 1.00 89.62 79 PHE A C 1
ATOM 599 O O . PHE A 1 79 ? 1.093 -20.264 0.553 1.00 89.62 79 PHE A O 1
ATOM 606 N N . ASN A 1 80 ? -0.170 -19.069 -0.885 1.00 85.94 80 ASN A N 1
ATOM 607 C CA . ASN A 1 80 ? 0.846 -18.089 -1.223 1.00 85.94 80 ASN A CA 1
ATOM 608 C C . ASN A 1 80 ? 0.903 -17.018 -0.090 1.00 85.94 80 ASN A C 1
ATOM 610 O O . ASN A 1 80 ? 0.038 -16.994 0.795 1.00 85.94 80 ASN A O 1
ATOM 614 N N . GLN A 1 81 ? 1.943 -16.191 -0.030 1.00 89.81 81 GLN A N 1
ATOM 615 C CA . GLN A 1 81 ? 2.146 -15.200 1.027 1.00 89.81 81 GLN A CA 1
ATOM 616 C C . GLN A 1 81 ? 0.999 -14.187 1.110 1.00 89.81 81 GLN A C 1
ATOM 618 O O . GLN A 1 81 ? 0.525 -13.917 2.210 1.00 89.81 81 GLN A O 1
ATOM 623 N N . ASN A 1 82 ? 0.509 -13.666 -0.014 1.00 87.12 82 ASN A N 1
ATOM 624 C CA . ASN A 1 82 ? -0.586 -12.692 -0.022 1.00 87.12 82 ASN A CA 1
ATOM 625 C C . ASN A 1 82 ? -1.926 -13.305 0.436 1.00 87.12 82 ASN A C 1
ATOM 627 O O . ASN A 1 82 ? -2.682 -12.690 1.190 1.00 87.12 82 ASN A O 1
ATOM 631 N N . GLN A 1 83 ? -2.198 -14.553 0.054 1.00 92.56 83 GLN A N 1
ATOM 632 C CA . GLN A 1 83 ? -3.337 -15.338 0.530 1.00 92.56 83 GLN A CA 1
ATOM 633 C C . GLN A 1 83 ? -3.261 -15.560 2.042 1.00 92.56 83 GLN A C 1
ATOM 635 O O . GLN A 1 83 ? -4.249 -15.367 2.753 1.00 92.56 83 GLN A O 1
ATOM 640 N N . PHE A 1 84 ? -2.082 -15.938 2.543 1.00 96.38 84 PHE A N 1
ATOM 641 C CA . PHE A 1 84 ? -1.852 -16.103 3.974 1.00 96.38 84 PHE A CA 1
ATOM 642 C C . PHE A 1 84 ? -2.050 -14.779 4.728 1.00 96.38 84 PHE A C 1
ATOM 644 O O . PHE A 1 84 ? -2.778 -14.742 5.718 1.00 96.38 84 PHE A O 1
ATOM 651 N N . ASP A 1 85 ? -1.478 -13.688 4.223 1.00 93.56 85 ASP A N 1
ATOM 652 C CA . ASP A 1 85 ? -1.584 -12.342 4.788 1.00 93.56 85 ASP A CA 1
ATOM 653 C C . ASP A 1 85 ? -3.039 -11.865 4.902 1.00 93.56 85 ASP A C 1
ATOM 655 O O . ASP A 1 85 ? -3.462 -11.389 5.960 1.00 93.56 85 ASP A O 1
ATOM 659 N N . ALA A 1 86 ? -3.830 -12.043 3.841 1.00 95.81 86 ALA A N 1
ATOM 660 C CA . ALA A 1 86 ? -5.248 -11.698 3.827 1.00 95.81 86 ALA A CA 1
ATOM 661 C C . ALA A 1 86 ? -6.059 -12.507 4.852 1.00 95.81 86 ALA A C 1
ATOM 663 O O . ALA A 1 86 ? -6.888 -11.945 5.572 1.00 95.81 86 ALA A O 1
ATOM 664 N N . LEU A 1 87 ? -5.799 -13.815 4.963 1.00 97.88 87 LEU A N 1
ATOM 665 C CA . LEU A 1 87 ? -6.462 -14.678 5.945 1.00 97.88 87 LEU A CA 1
ATOM 666 C C . LEU A 1 87 ? -6.092 -14.306 7.385 1.00 97.88 87 LEU A C 1
ATOM 668 O O . LEU A 1 87 ? -6.956 -14.349 8.263 1.00 97.88 87 LEU A O 1
ATOM 672 N N . VAL A 1 88 ? -4.841 -13.910 7.640 1.00 98.00 88 VAL A N 1
ATOM 673 C CA . VAL A 1 88 ? -4.418 -13.426 8.963 1.00 98.00 88 VAL A CA 1
ATOM 674 C C . VAL A 1 88 ? -5.091 -12.092 9.292 1.00 98.00 88 VAL A C 1
ATOM 676 O O . VAL A 1 88 ? -5.610 -11.952 10.397 1.00 98.00 88 VAL A O 1
ATOM 679 N N . SER A 1 89 ? -5.174 -11.146 8.347 1.00 97.69 89 SER A N 1
ATOM 680 C CA . SER A 1 89 ? -5.914 -9.883 8.540 1.00 97.69 89 SER A CA 1
ATOM 681 C C . SER A 1 89 ? -7.393 -10.116 8.862 1.00 97.69 89 SER A C 1
ATOM 683 O O . SER A 1 89 ? -7.953 -9.496 9.774 1.00 97.69 89 SER A O 1
ATOM 685 N N . PHE A 1 90 ? -8.017 -11.046 8.137 1.00 97.31 90 PHE A N 1
ATOM 686 C CA . PHE A 1 90 ? -9.406 -11.437 8.340 1.00 97.31 90 PHE A CA 1
ATOM 687 C C . PHE A 1 90 ? -9.620 -12.052 9.731 1.00 97.31 90 PHE A C 1
ATOM 689 O O . PHE A 1 90 ? -10.540 -11.662 10.455 1.00 97.31 90 PHE A O 1
ATOM 696 N N . ALA A 1 91 ? -8.729 -12.960 10.142 1.00 97.69 91 ALA A N 1
ATOM 697 C CA . ALA A 1 91 ? -8.754 -13.574 11.466 1.00 97.69 91 ALA A CA 1
ATOM 698 C C . ALA A 1 91 ? -8.481 -12.563 12.590 1.00 97.69 91 ALA A C 1
ATOM 700 O O . ALA A 1 91 ? -9.100 -12.668 13.646 1.00 97.69 91 ALA A O 1
ATOM 701 N N . TYR A 1 92 ? -7.610 -11.572 12.376 1.00 97.31 92 TYR A N 1
ATOM 702 C CA . TYR A 1 92 ? -7.356 -10.500 13.344 1.00 97.31 92 TYR A CA 1
ATOM 703 C C . TYR A 1 92 ? -8.636 -9.710 13.645 1.00 97.31 92 TYR A C 1
ATOM 705 O O . TYR A 1 92 ? -8.957 -9.454 14.801 1.00 97.31 92 TYR A O 1
ATOM 713 N N . ASN A 1 93 ? -9.428 -9.413 12.609 1.00 96.12 93 ASN A N 1
ATOM 714 C CA . ASN A 1 93 ? -10.685 -8.680 12.749 1.00 96.12 93 ASN A CA 1
ATOM 715 C C . ASN A 1 93 ? -11.792 -9.455 13.475 1.00 96.12 93 ASN A C 1
ATOM 717 O O . ASN A 1 93 ? -12.557 -8.876 14.240 1.00 96.12 93 ASN A O 1
ATOM 721 N N . LEU A 1 94 ? -11.941 -10.741 13.151 1.00 92.62 94 LEU A N 1
ATOM 722 C CA . LEU A 1 94 ? -13.097 -11.553 13.553 1.00 92.62 94 LEU A CA 1
ATOM 723 C C . LEU A 1 94 ? -12.785 -12.514 14.708 1.00 92.62 94 LEU A C 1
ATOM 725 O O . LEU A 1 94 ? -13.688 -13.162 15.240 1.00 92.62 94 LEU A O 1
ATOM 729 N N . GLY A 1 95 ? -11.514 -12.611 15.095 1.00 93.56 95 GLY A N 1
ATOM 730 C CA . GLY A 1 95 ? -10.992 -13.587 16.042 1.00 93.56 95 GLY A CA 1
ATOM 731 C C . GLY A 1 95 ? -10.434 -14.838 15.353 1.00 93.56 95 GLY A C 1
ATOM 732 O O . GLY A 1 95 ? -10.986 -15.345 14.377 1.00 93.56 95 GLY A O 1
ATOM 733 N N . GLY A 1 96 ? -9.367 -15.412 15.923 1.00 90.88 96 GLY A N 1
ATOM 734 C CA . GLY A 1 96 ? -8.694 -16.601 15.374 1.00 90.88 96 GLY A CA 1
ATOM 735 C C . GLY A 1 96 ? -9.576 -17.855 15.263 1.00 90.88 96 GLY A C 1
ATOM 736 O O . GLY A 1 96 ? -9.262 -18.770 14.510 1.00 90.88 96 GLY A O 1
ATOM 737 N N . GLY A 1 97 ? -10.709 -17.900 15.969 1.00 90.81 97 GLY A N 1
ATOM 738 C CA . GLY A 1 97 ? -11.677 -18.996 15.876 1.00 90.81 97 GLY A CA 1
ATOM 739 C C . GLY A 1 97 ? -12.614 -18.928 14.666 1.00 90.81 97 GLY A C 1
ATOM 740 O O . GLY A 1 97 ? -13.381 -19.868 14.475 1.00 90.81 97 GLY A O 1
ATOM 741 N N . VAL A 1 98 ? -12.586 -17.853 13.864 1.00 92.56 98 VAL A N 1
ATOM 742 C CA . VAL A 1 98 ? -13.589 -17.591 12.815 1.00 92.56 98 VAL A CA 1
ATOM 743 C C . VAL A 1 98 ? -13.792 -18.785 11.8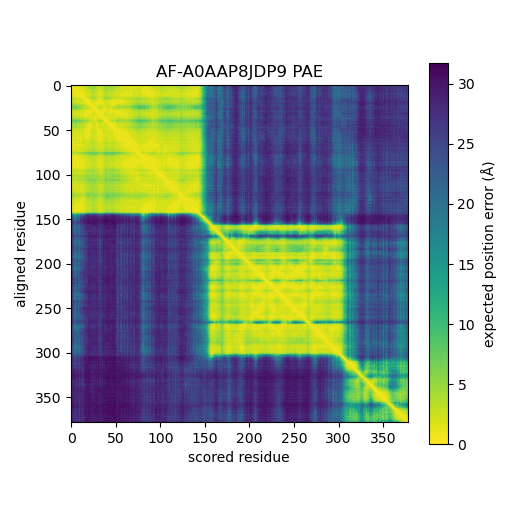80 1.00 92.56 98 VAL A C 1
ATOM 745 O O . VAL A 1 98 ? -14.918 -19.244 11.710 1.00 92.56 98 VAL A O 1
ATOM 748 N N . PHE A 1 99 ? -12.722 -19.377 11.356 1.00 90.88 99 PHE A N 1
ATOM 749 C CA . PHE A 1 99 ? -12.849 -20.472 10.396 1.00 90.88 99 PHE A CA 1
ATOM 750 C C . PHE A 1 99 ? -13.521 -21.708 11.015 1.00 90.88 99 PHE A C 1
ATOM 752 O O . PHE A 1 99 ? -14.411 -22.310 10.416 1.00 90.88 99 PHE A O 1
ATOM 759 N N . ALA A 1 100 ? -13.148 -22.064 12.249 1.00 87.12 100 ALA A N 1
ATOM 760 C CA . ALA A 1 100 ? -13.714 -23.208 12.962 1.00 87.12 100 ALA A CA 1
ATOM 761 C C . ALA A 1 100 ? -15.164 -22.971 13.392 1.00 87.12 100 ALA A C 1
ATOM 763 O O . ALA A 1 100 ? -16.004 -23.848 13.199 1.00 87.12 100 ALA A O 1
ATOM 764 N N . ASN A 1 101 ? -15.465 -21.782 13.913 1.00 83.38 101 ASN A N 1
ATOM 765 C CA . ASN A 1 101 ? -16.799 -21.421 14.391 1.00 83.38 101 ASN A CA 1
ATOM 766 C C . ASN A 1 101 ? -17.846 -21.456 13.271 1.00 83.38 101 ASN A C 1
ATOM 768 O O . ASN A 1 101 ? -18.996 -21.805 13.523 1.00 83.38 101 ASN A O 1
ATOM 772 N N . TYR A 1 102 ? -17.438 -21.133 12.041 1.00 80.56 102 TYR A N 1
ATOM 773 C CA . TYR A 1 102 ? -18.299 -21.161 10.857 1.00 80.56 102 TYR A CA 1
ATOM 774 C C . TYR A 1 102 ? -18.054 -22.377 9.952 1.00 80.56 102 TYR A C 1
ATOM 776 O O . TYR A 1 102 ? -18.569 -22.432 8.840 1.00 80.56 102 TYR A O 1
ATOM 784 N N . ASN A 1 103 ? -17.304 -23.371 10.441 1.00 79.19 103 ASN A N 1
ATOM 785 C CA . ASN A 1 103 ? -17.085 -24.663 9.791 1.00 79.19 103 ASN A CA 1
ATOM 786 C C . ASN A 1 103 ? -16.630 -24.566 8.319 1.00 79.19 103 ASN A C 1
ATOM 788 O O . ASN A 1 103 ? -17.145 -25.272 7.449 1.00 79.19 103 ASN A O 1
ATOM 792 N N . TRP A 1 104 ? -15.668 -23.683 8.036 1.00 86.25 104 TRP A N 1
ATOM 793 C CA . TRP A 1 104 ? -15.075 -23.575 6.704 1.00 86.25 104 TRP A CA 1
ATOM 794 C C . TRP A 1 104 ? -14.416 -24.891 6.257 1.00 86.25 104 TRP A C 1
ATOM 796 O O . TRP A 1 104 ? -13.937 -25.703 7.049 1.00 86.25 104 TRP A O 1
ATOM 806 N N . SER A 1 105 ? -14.362 -25.138 4.948 1.00 83.69 105 SER A N 1
ATOM 807 C CA . SER A 1 105 ? -13.624 -26.309 4.469 1.00 83.69 105 SER A CA 1
ATOM 808 C C . SER A 1 105 ? -12.117 -26.098 4.649 1.00 83.69 105 SER A C 1
ATOM 810 O O . SER A 1 105 ? -11.546 -25.137 4.133 1.00 83.69 105 SER A O 1
ATOM 812 N N . LYS A 1 106 ? -11.435 -27.047 5.307 1.00 87.25 106 LYS A N 1
ATOM 813 C CA . LYS A 1 106 ? -9.966 -27.036 5.485 1.00 87.25 106 LYS A CA 1
ATOM 814 C C . LYS A 1 106 ? -9.181 -27.140 4.170 1.00 87.25 106 LYS A C 1
ATOM 816 O O . LYS A 1 106 ? -7.963 -26.950 4.166 1.00 87.25 106 LYS A O 1
ATOM 821 N N . THR A 1 107 ? -9.863 -27.486 3.080 1.00 84.12 107 THR A N 1
ATOM 822 C CA . THR A 1 107 ? -9.338 -27.600 1.711 1.00 84.12 107 THR A CA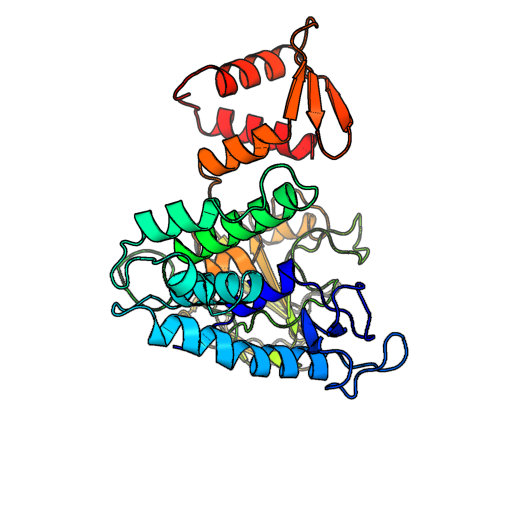 1
ATOM 823 C C . THR A 1 107 ? -10.112 -26.717 0.730 1.00 84.12 107 THR A C 1
ATOM 825 O O . THR A 1 107 ? -10.094 -26.979 -0.473 1.00 84.12 107 THR A O 1
ATOM 828 N N . ALA A 1 108 ? -10.812 -25.689 1.227 1.00 76.44 108 ALA A N 1
ATOM 829 C CA . ALA A 1 108 ? -11.589 -24.772 0.402 1.00 76.44 108 ALA A CA 1
ATOM 830 C C . ALA A 1 108 ? -10.795 -24.253 -0.810 1.00 76.44 108 ALA A C 1
ATOM 832 O O . ALA A 1 108 ? -9.575 -24.059 -0.758 1.00 76.44 108 ALA A O 1
ATOM 833 N N . SER A 1 109 ? -11.505 -24.045 -1.921 1.00 76.31 109 SER A N 1
ATOM 834 C CA . SER A 1 109 ? -10.930 -23.379 -3.089 1.00 76.31 109 SER A CA 1
ATOM 835 C C . SER A 1 109 ? -10.789 -21.879 -2.829 1.00 76.31 109 SER A C 1
ATOM 837 O O . SER A 1 109 ? -11.549 -21.310 -2.046 1.00 76.31 109 SER A O 1
ATOM 839 N N . ASP A 1 110 ? -9.877 -21.233 -3.550 1.00 75.75 110 ASP A N 1
ATOM 840 C CA . ASP A 1 110 ? -9.661 -19.784 -3.468 1.00 75.75 110 ASP A CA 1
ATOM 841 C C . ASP A 1 110 ? -10.950 -18.999 -3.749 1.00 75.75 110 ASP A C 1
ATOM 843 O O . ASP A 1 110 ? -11.312 -18.089 -3.008 1.00 75.75 110 ASP A O 1
ATOM 847 N N . SER A 1 111 ? -11.708 -19.421 -4.768 1.00 63.72 111 SER A N 1
ATOM 848 C CA . SER A 1 111 ? -12.997 -18.808 -5.109 1.00 63.72 111 SER A CA 1
ATOM 849 C C . SER A 1 111 ? -14.020 -18.889 -3.973 1.00 63.72 111 SER A C 1
ATOM 851 O O . SER A 1 111 ? -14.731 -17.917 -3.725 1.00 63.72 111 SER A O 1
ATOM 853 N N . TRP A 1 112 ? -14.053 -20.018 -3.257 1.00 79.44 112 TRP A N 1
ATOM 854 C CA . TRP A 1 112 ? -14.968 -20.226 -2.140 1.00 79.44 112 TRP A CA 1
ATOM 855 C C . TRP A 1 112 ? -14.565 -19.381 -0.929 1.00 79.44 112 TRP A C 1
ATOM 857 O O . TRP A 1 112 ? -15.409 -18.709 -0.345 1.00 79.44 112 TRP A O 1
ATOM 867 N N . ILE A 1 113 ? -13.268 -19.339 -0.601 1.00 75.50 113 ILE A N 1
ATOM 868 C CA . ILE A 1 113 ? -12.738 -18.494 0.480 1.00 75.50 113 ILE A CA 1
ATOM 869 C C . ILE A 1 113 ? -13.124 -17.030 0.244 1.00 75.50 113 ILE A C 1
ATOM 871 O O . ILE A 1 113 ? -13.709 -16.403 1.125 1.00 75.50 113 ILE A O 1
ATOM 875 N N . CYS A 1 114 ? -12.889 -16.497 -0.959 1.00 69.19 114 CYS A N 1
ATOM 876 C CA . CYS A 1 114 ? -13.267 -15.118 -1.272 1.00 69.19 114 CYS A CA 1
ATOM 877 C C . CYS A 1 114 ? -14.786 -14.883 -1.192 1.00 69.19 114 CYS A C 1
ATOM 879 O O . CYS A 1 114 ? -15.207 -13.821 -0.733 1.00 69.19 114 CYS A O 1
ATOM 881 N N . SER A 1 115 ? -15.611 -15.849 -1.624 1.00 59.91 115 SER A N 1
ATOM 882 C CA . SER A 1 115 ? -17.073 -15.723 -1.538 1.00 59.91 115 SER A CA 1
ATOM 883 C C . SER A 1 115 ? -17.607 -15.776 -0.109 1.00 59.91 115 SER A C 1
ATOM 885 O O . SER A 1 115 ? -18.664 -15.214 0.152 1.00 59.91 115 SER A O 1
ATOM 887 N N . GLU A 1 116 ? -16.886 -16.410 0.815 1.00 74.25 116 GLU A N 1
ATOM 888 C CA . GLU A 1 116 ? -17.244 -16.399 2.232 1.00 74.25 116 GLU A CA 1
ATOM 889 C C . GLU A 1 116 ? -16.783 -15.116 2.918 1.00 74.25 116 GLU A C 1
ATOM 891 O O . GLU A 1 116 ? -17.556 -14.497 3.646 1.00 74.25 116 GLU A O 1
ATOM 896 N N . MET A 1 117 ? -15.551 -14.663 2.656 1.00 80.44 117 MET A N 1
ATOM 897 C CA . MET A 1 117 ? -14.988 -13.460 3.285 1.00 80.44 117 MET A CA 1
ATOM 898 C C . MET A 1 117 ? -15.902 -12.236 3.134 1.00 80.44 117 MET A C 1
ATOM 900 O O . MET A 1 117 ? -16.101 -11.501 4.101 1.00 80.44 117 MET A O 1
ATOM 904 N N . ILE A 1 118 ? -16.512 -12.042 1.959 1.00 71.50 118 ILE A N 1
ATOM 905 C CA . ILE A 1 118 ? -17.371 -10.880 1.674 1.00 71.50 118 ILE A CA 1
ATOM 906 C C . ILE A 1 118 ? -18.660 -10.835 2.516 1.00 71.50 118 ILE A C 1
ATOM 908 O O . ILE A 1 118 ? -19.296 -9.789 2.609 1.00 71.50 118 ILE A O 1
ATOM 912 N N . LEU A 1 119 ? -19.052 -11.941 3.156 1.00 70.31 119 LEU A N 1
ATOM 913 C CA . LEU A 1 119 ? -20.277 -12.019 3.960 1.00 70.31 119 LEU A CA 1
ATOM 914 C C . LEU A 1 119 ? -20.114 -11.403 5.361 1.00 70.31 119 LEU A C 1
ATOM 916 O O . LEU A 1 119 ? -21.103 -11.037 6.001 1.00 70.31 119 LEU A O 1
ATOM 920 N N . TYR A 1 120 ? -18.878 -11.253 5.845 1.00 79.38 120 TYR A N 1
ATOM 921 C CA . TYR A 1 120 ? -18.575 -10.834 7.218 1.00 79.38 120 TYR A CA 1
ATOM 922 C C . TYR A 1 120 ? -18.500 -9.313 7.352 1.00 79.38 120 TYR A C 1
ATOM 924 O O . TYR A 1 120 ? -17.434 -8.744 7.601 1.00 79.38 120 TYR A O 1
ATOM 932 N N . VAL A 1 121 ? -19.658 -8.671 7.179 1.00 75.25 121 VAL A N 1
ATOM 933 C CA . VAL A 1 121 ? -19.793 -7.207 7.159 1.00 75.25 121 VAL A CA 1
ATOM 934 C C . VAL A 1 121 ? -20.776 -6.647 8.185 1.00 75.25 121 VAL A C 1
ATOM 936 O O . VAL A 1 121 ? -20.984 -5.451 8.209 1.00 75.25 121 VAL A O 1
ATOM 939 N N . ASN A 1 122 ? -21.393 -7.451 9.057 1.00 74.94 122 ASN A N 1
ATOM 940 C CA . ASN A 1 122 ? -22.431 -6.969 9.991 1.00 74.94 122 ASN A CA 1
ATOM 941 C C . ASN A 1 122 ? -23.527 -6.146 9.284 1.00 74.94 122 ASN A C 1
ATOM 943 O O . ASN A 1 122 ? -23.761 -4.974 9.596 1.00 74.94 122 ASN A O 1
ATOM 947 N N . LYS A 1 123 ? -24.185 -6.779 8.308 1.00 67.62 123 LYS A N 1
ATOM 948 C CA . LYS A 1 123 ? -25.206 -6.158 7.461 1.00 67.62 123 LYS A CA 1
ATOM 949 C C . LYS A 1 123 ? -26.310 -5.469 8.276 1.00 67.62 123 LYS A C 1
ATOM 951 O O . LYS A 1 123 ? -26.842 -6.046 9.222 1.00 67.62 123 LYS A O 1
ATOM 956 N N . GLY A 1 124 ? -26.672 -4.253 7.881 1.00 70.75 124 GLY A N 1
ATOM 957 C CA . GLY A 1 124 ? -27.670 -3.393 8.515 1.00 70.75 124 GLY A CA 1
ATOM 958 C C . GLY A 1 124 ? -27.146 -2.561 9.688 1.00 70.75 124 GLY A C 1
ATOM 959 O O . GLY A 1 124 ? -27.936 -1.863 10.323 1.00 70.75 124 GLY A O 1
ATOM 960 N N . THR A 1 125 ? -25.849 -2.625 10.003 1.00 85.06 125 THR A N 1
ATOM 961 C CA . THR A 1 125 ? -25.245 -1.854 11.102 1.00 85.06 125 THR A CA 1
ATOM 962 C C . THR A 1 125 ? -24.447 -0.660 10.584 1.00 85.06 125 THR A C 1
ATOM 964 O O . THR A 1 125 ? -24.010 -0.638 9.438 1.00 85.06 125 THR A O 1
ATOM 967 N N . GLN A 1 126 ? -24.166 0.310 11.459 1.00 84.06 126 GLN A N 1
ATOM 968 C CA . GLN A 1 126 ? -23.269 1.435 11.147 1.00 84.06 126 GLN A CA 1
ATOM 969 C C . GLN A 1 126 ? -21.837 1.005 10.769 1.00 84.06 126 GLN A C 1
ATOM 971 O O . GLN A 1 126 ? -21.067 1.813 10.262 1.00 84.06 126 GLN A O 1
ATOM 976 N N . PHE A 1 127 ? -21.465 -0.254 11.027 1.00 80.88 127 PHE A N 1
ATOM 977 C CA . PHE A 1 127 ? -20.145 -0.799 10.712 1.00 80.88 127 PHE A CA 1
ATOM 978 C C . PHE A 1 127 ? -20.077 -1.431 9.317 1.00 80.88 127 PHE A C 1
ATOM 980 O O . PHE A 1 127 ? -18.977 -1.722 8.847 1.00 80.88 127 PHE A O 1
ATOM 987 N N . GLU A 1 128 ? -21.223 -1.642 8.658 1.00 73.44 128 GLU A N 1
ATOM 988 C CA . GLU A 1 128 ? -21.308 -2.394 7.402 1.00 73.44 128 GLU A CA 1
ATOM 989 C C . GLU A 1 128 ? -20.412 -1.834 6.312 1.00 73.44 128 GLU A C 1
ATOM 991 O O . GLU A 1 128 ? -19.687 -2.579 5.655 1.00 73.44 128 GLU A O 1
ATOM 996 N N . GLU A 1 129 ? -20.408 -0.519 6.158 1.00 68.50 129 GLU A N 1
ATOM 997 C CA . GLU A 1 129 ? -19.641 0.147 5.117 1.00 68.50 129 GLU A CA 1
ATOM 998 C C . GLU A 1 129 ? -18.127 -0.042 5.316 1.00 68.50 129 GLU A C 1
ATOM 1000 O O . GLU A 1 129 ? -17.409 -0.444 4.397 1.00 68.50 129 GLU A O 1
ATOM 1005 N N . GLY A 1 130 ? -17.642 0.163 6.546 1.00 68.31 130 GLY A N 1
ATOM 1006 C CA . GLY A 1 130 ? -16.232 -0.014 6.892 1.00 68.31 130 GLY A CA 1
ATOM 1007 C C . GLY A 1 130 ? -15.771 -1.466 6.773 1.00 68.31 130 GLY A C 1
ATOM 1008 O O . GLY A 1 130 ? -14.699 -1.730 6.225 1.00 68.31 130 GLY A O 1
ATOM 1009 N N . LEU A 1 131 ? -16.593 -2.417 7.223 1.00 74.56 131 LEU A N 1
ATOM 1010 C CA . LEU A 1 131 ? -16.280 -3.840 7.105 1.00 74.56 131 LEU A CA 1
ATOM 1011 C C . LEU A 1 131 ? -16.331 -4.310 5.650 1.00 74.56 131 LEU A C 1
ATOM 1013 O O . LEU A 1 131 ? -15.464 -5.074 5.243 1.00 74.56 131 LEU A O 1
ATOM 1017 N N . THR A 1 132 ? -17.267 -3.810 4.840 1.00 64.50 132 THR A N 1
ATOM 1018 C CA . THR A 1 132 ? -17.313 -4.105 3.399 1.00 64.50 132 THR A CA 1
ATOM 1019 C C . THR A 1 132 ? -16.023 -3.662 2.711 1.00 64.50 132 THR A C 1
ATOM 1021 O O . THR A 1 132 ? -15.414 -4.452 1.987 1.00 64.50 132 THR A O 1
ATOM 1024 N N . ARG A 1 133 ? -15.536 -2.444 3.001 1.00 76.50 133 ARG A N 1
ATOM 1025 C CA . ARG A 1 133 ? -14.232 -1.972 2.499 1.00 76.50 133 ARG A CA 1
ATOM 1026 C C . ARG A 1 133 ? -13.085 -2.884 2.932 1.00 76.50 133 ARG A C 1
ATOM 1028 O O . ARG A 1 133 ? -12.255 -3.249 2.102 1.00 76.50 133 ARG A O 1
ATOM 1035 N N . ARG A 1 134 ? -13.063 -3.296 4.203 1.00 85.75 134 ARG A N 1
ATOM 1036 C CA . ARG A 1 134 ? -12.044 -4.213 4.730 1.00 85.75 134 ARG A CA 1
ATOM 1037 C C . ARG A 1 134 ? -12.044 -5.561 4.017 1.00 85.75 134 ARG A C 1
ATOM 1039 O O . ARG A 1 134 ? -10.992 -6.004 3.566 1.00 85.75 134 ARG A O 1
ATOM 1046 N N . ARG A 1 135 ? -13.211 -6.194 3.872 1.00 87.12 135 ARG A N 1
ATOM 1047 C CA . ARG A 1 135 ? -13.345 -7.489 3.189 1.00 87.12 135 ARG A CA 1
ATOM 1048 C C . ARG A 1 135 ? -12.906 -7.411 1.731 1.00 87.12 135 ARG A C 1
ATOM 1050 O O . ARG A 1 135 ? -12.189 -8.295 1.277 1.00 87.12 135 ARG A O 1
ATOM 1057 N N . ASN A 1 136 ? -13.270 -6.344 1.019 1.00 64.81 136 ASN A N 1
ATOM 1058 C CA . ASN A 1 136 ? -12.830 -6.134 -0.361 1.00 64.81 136 ASN A CA 1
ATOM 1059 C C . ASN A 1 136 ? -11.306 -6.011 -0.469 1.00 64.81 136 ASN A C 1
ATOM 1061 O O . ASN A 1 136 ? -10.713 -6.663 -1.324 1.00 64.81 136 ASN A O 1
ATOM 1065 N N . ALA A 1 137 ? -10.666 -5.239 0.412 1.00 68.50 137 ALA A N 1
ATOM 1066 C CA . ALA A 1 137 ? -9.215 -5.071 0.399 1.00 68.50 137 ALA A CA 1
ATOM 1067 C C . ALA A 1 137 ? -8.467 -6.370 0.762 1.00 68.50 137 ALA A C 1
ATOM 1069 O O . ALA A 1 137 ? -7.478 -6.718 0.121 1.00 68.50 137 ALA A O 1
ATOM 1070 N N . GLU A 1 138 ? -8.972 -7.140 1.729 1.00 82.62 138 GLU A N 1
ATOM 1071 C CA . GLU A 1 138 ? -8.431 -8.465 2.056 1.00 82.62 138 GLU A CA 1
ATOM 1072 C C . GLU A 1 138 ? -8.598 -9.453 0.894 1.00 82.62 138 GLU A C 1
ATOM 1074 O O . GLU A 1 138 ? -7.663 -10.181 0.580 1.00 82.62 138 GLU A O 1
ATOM 1079 N N . ILE A 1 139 ? -9.744 -9.461 0.204 1.00 73.69 139 ILE A N 1
ATOM 1080 C CA . ILE A 1 139 ? -9.958 -10.296 -0.990 1.00 73.69 139 ILE A CA 1
ATOM 1081 C C . ILE A 1 139 ? -9.048 -9.857 -2.143 1.00 73.69 139 ILE A C 1
ATOM 1083 O O . ILE A 1 139 ? -8.541 -10.710 -2.872 1.00 73.69 139 ILE A O 1
ATOM 1087 N N . ALA A 1 140 ? -8.836 -8.553 -2.321 1.00 67.94 140 ALA A N 1
ATOM 1088 C CA . ALA A 1 140 ? -7.930 -8.026 -3.336 1.00 67.94 140 ALA A CA 1
ATOM 1089 C C . ALA A 1 140 ? -6.493 -8.494 -3.075 1.00 67.94 140 ALA A C 1
ATOM 1091 O O . ALA A 1 140 ? -5.844 -9.002 -3.988 1.00 67.94 140 ALA A O 1
ATOM 1092 N N . LEU A 1 141 ? -6.039 -8.426 -1.816 1.00 79.69 141 LEU A N 1
ATOM 1093 C CA . LEU A 1 141 ? -4.758 -8.994 -1.407 1.00 79.69 141 LEU A CA 1
ATOM 1094 C C . LEU A 1 141 ? -4.731 -10.515 -1.617 1.00 79.69 141 LEU A C 1
ATOM 1096 O O . LEU A 1 141 ? -3.794 -11.024 -2.207 1.00 79.69 141 LEU A O 1
ATOM 1100 N N . TYR A 1 142 ? -5.773 -11.249 -1.229 1.00 87.00 142 TYR A N 1
ATOM 1101 C CA . TYR A 1 142 ? -5.826 -12.705 -1.405 1.00 87.00 142 TYR A CA 1
ATOM 1102 C C . TYR A 1 142 ? -5.703 -13.132 -2.879 1.00 87.00 142 TYR A C 1
ATOM 1104 O O . TYR A 1 142 ? -5.103 -14.159 -3.197 1.00 87.00 142 TYR A O 1
ATOM 1112 N N . LYS A 1 143 ? -6.309 -12.362 -3.790 1.00 71.12 143 LYS A N 1
ATOM 1113 C CA . LYS A 1 143 ? -6.295 -12.628 -5.235 1.00 71.12 143 LYS A CA 1
ATOM 1114 C C . LYS A 1 143 ? -5.027 -12.147 -5.927 1.00 71.12 143 LYS A C 1
ATOM 1116 O O . LYS A 1 143 ? -4.812 -12.528 -7.078 1.00 71.12 143 LYS A O 1
ATOM 1121 N N . SER A 1 144 ? -4.222 -11.307 -5.282 1.00 74.69 144 SER A N 1
ATOM 1122 C CA . SER A 1 144 ? -3.000 -10.824 -5.900 1.00 74.69 144 SER A CA 1
ATOM 1123 C C . SER A 1 144 ? -1.964 -11.945 -5.947 1.00 74.69 144 SER A C 1
ATOM 1125 O O . SER A 1 144 ? -1.797 -12.741 -5.018 1.00 74.69 144 SER A O 1
ATOM 1127 N N . SER A 1 145 ? -1.283 -12.042 -7.083 1.00 50.06 145 SER A N 1
ATOM 1128 C CA . SER A 1 145 ? -0.194 -12.991 -7.268 1.00 50.06 145 SER A CA 1
ATOM 1129 C C . SER A 1 145 ? 0.893 -12.720 -6.233 1.00 50.06 145 SER A C 1
ATOM 1131 O O . SER A 1 145 ? 1.266 -11.566 -6.017 1.00 50.06 145 SER A O 1
ATOM 1133 N N . ASP A 1 146 ? 1.437 -13.775 -5.628 1.00 44.72 146 ASP A N 1
ATOM 1134 C CA . ASP A 1 146 ? 2.693 -13.667 -4.896 1.00 44.72 146 ASP A CA 1
ATOM 1135 C C . ASP A 1 146 ? 3.747 -13.108 -5.848 1.00 44.72 146 ASP A C 1
ATOM 1137 O O . ASP A 1 146 ? 4.185 -13.788 -6.778 1.00 44.72 146 ASP A O 1
ATOM 1141 N N . SER A 1 147 ? 4.209 -11.886 -5.607 1.00 38.41 147 SER A N 1
ATOM 1142 C CA . SER A 1 147 ? 5.392 -11.329 -6.261 1.00 38.41 147 SER A CA 1
ATOM 1143 C C . SER A 1 147 ? 6.674 -11.962 -5.698 1.00 38.41 147 SER A C 1
ATOM 1145 O O . SER A 1 147 ? 7.657 -11.291 -5.416 1.00 38.41 147 SER A O 1
ATOM 1147 N N . ASN A 1 148 ? 6.663 -13.290 -5.547 1.00 33.88 148 ASN A N 1
ATOM 1148 C CA . ASN A 1 148 ? 7.813 -14.137 -5.290 1.00 33.88 148 ASN A CA 1
ATOM 1149 C C . ASN A 1 148 ? 7.700 -15.410 -6.144 1.00 33.88 148 ASN A C 1
ATOM 1151 O O . ASN A 1 148 ? 7.210 -16.448 -5.712 1.00 33.88 148 ASN A O 1
ATOM 1155 N N . ASN A 1 149 ? 8.280 -15.299 -7.343 1.00 31.25 149 ASN A N 1
ATOM 1156 C CA . ASN A 1 149 ? 8.761 -16.378 -8.208 1.00 31.25 149 ASN A CA 1
ATOM 1157 C C . ASN A 1 149 ? 7.750 -17.028 -9.180 1.00 31.25 149 ASN A C 1
ATOM 1159 O O . ASN A 1 149 ? 7.132 -18.041 -8.882 1.00 31.25 149 ASN A O 1
ATOM 1163 N N . THR A 1 150 ? 7.700 -16.520 -10.416 1.00 27.98 150 THR A N 1
ATOM 1164 C CA . THR A 1 150 ? 7.823 -17.330 -11.648 1.00 27.98 150 THR A CA 1
ATOM 1165 C C . THR A 1 150 ? 8.263 -16.430 -12.807 1.00 27.98 150 THR A C 1
ATOM 1167 O O . THR A 1 150 ? 7.623 -15.436 -13.133 1.00 27.98 150 THR A O 1
ATOM 1170 N N . VAL A 1 151 ? 9.409 -16.767 -13.401 1.00 33.28 151 VAL A N 1
ATOM 1171 C CA . VAL A 1 151 ? 10.000 -16.095 -14.565 1.00 33.28 151 VAL A CA 1
ATOM 1172 C C . VAL A 1 151 ? 9.312 -16.587 -15.841 1.00 33.28 151 VAL A C 1
ATOM 1174 O O . VAL A 1 151 ? 9.309 -17.786 -16.115 1.00 33.28 151 VAL A O 1
ATOM 1177 N N . GLY A 1 152 ? 8.801 -15.651 -16.641 1.00 25.12 152 GLY A N 1
ATOM 1178 C CA . GLY A 1 152 ? 8.505 -15.808 -18.067 1.00 25.12 152 GLY A CA 1
ATOM 1179 C C . GLY A 1 152 ? 9.231 -14.708 -18.860 1.00 25.12 152 GLY A C 1
ATOM 1180 O O . GLY A 1 152 ? 9.486 -13.639 -18.306 1.00 25.12 152 GLY A O 1
ATOM 1181 N N . PRO A 1 153 ? 9.646 -14.950 -20.115 1.00 33.03 153 PRO A N 1
ATOM 1182 C CA . PRO A 1 153 ? 10.552 -14.056 -20.825 1.00 33.03 153 PRO A CA 1
ATOM 1183 C C . PRO A 1 153 ? 9.802 -12.861 -21.434 1.00 33.03 153 PRO A C 1
ATOM 1185 O O . PRO A 1 153 ? 8.847 -13.059 -22.181 1.00 33.03 153 PRO A O 1
ATOM 1188 N N . GLY A 1 154 ? 10.286 -11.636 -21.192 1.00 34.19 154 GLY A N 1
ATOM 1189 C CA . GLY A 1 154 ? 10.041 -10.507 -22.103 1.00 34.19 154 GLY A CA 1
ATOM 1190 C C . GLY A 1 154 ? 9.399 -9.227 -21.557 1.00 34.19 154 GLY A C 1
ATOM 1191 O O . GLY A 1 154 ? 9.037 -8.386 -22.374 1.00 34.19 154 GLY A O 1
ATOM 1192 N N . THR A 1 155 ? 9.289 -9.020 -20.244 1.00 38.12 155 THR A N 1
ATOM 1193 C CA . THR A 1 155 ? 8.903 -7.717 -19.666 1.00 38.12 155 THR A CA 1
ATOM 1194 C C . THR A 1 155 ? 9.980 -7.231 -18.699 1.00 38.12 155 THR A C 1
ATOM 1196 O O . THR A 1 155 ? 10.616 -8.033 -18.012 1.00 38.12 155 THR A O 1
ATOM 1199 N N . ALA A 1 156 ? 10.258 -5.923 -18.708 1.00 50.31 156 ALA A N 1
ATOM 1200 C CA . ALA A 1 156 ? 11.217 -5.287 -17.810 1.00 50.31 156 ALA A CA 1
ATOM 1201 C C . ALA A 1 156 ? 10.889 -5.691 -16.366 1.00 50.31 156 ALA A C 1
ATOM 1203 O O . ALA A 1 156 ? 9.831 -5.356 -15.848 1.00 50.31 156 ALA A O 1
ATOM 1204 N N . SER A 1 157 ? 11.754 -6.489 -15.746 1.00 70.75 157 SER A N 1
ATOM 1205 C CA . SER A 1 157 ? 11.557 -6.939 -14.373 1.00 70.75 157 SER A CA 1
ATOM 1206 C C . SER A 1 157 ? 11.991 -5.800 -13.457 1.00 70.75 157 SER A C 1
ATOM 1208 O O . SER A 1 157 ? 13.141 -5.375 -13.525 1.00 70.75 157 SER A O 1
ATOM 1210 N N . TRP A 1 158 ? 11.088 -5.294 -12.620 1.00 82.88 158 TRP A N 1
ATOM 1211 C CA . TRP A 1 158 ? 11.408 -4.206 -11.697 1.00 82.88 158 TRP A CA 1
ATOM 1212 C C . TRP A 1 158 ? 11.953 -4.748 -10.366 1.00 82.88 158 TRP A C 1
ATOM 1214 O O . TRP A 1 158 ? 11.733 -5.906 -10.005 1.00 82.88 158 TRP A O 1
ATOM 1224 N N . THR A 1 159 ? 12.710 -3.926 -9.645 1.00 83.88 159 THR A N 1
ATOM 1225 C CA . THR A 1 159 ? 13.243 -4.184 -8.304 1.00 83.88 159 THR A CA 1
ATOM 1226 C C . THR A 1 159 ? 13.316 -2.885 -7.514 1.00 83.88 159 THR A C 1
ATOM 1228 O O . THR A 1 159 ? 13.403 -1.806 -8.093 1.00 83.88 159 THR A O 1
ATOM 1231 N N . TRP A 1 160 ? 13.354 -2.982 -6.188 1.00 87.50 160 TRP A N 1
ATOM 1232 C CA . TRP A 1 160 ? 13.603 -1.835 -5.318 1.00 87.50 160 TRP A CA 1
ATOM 1233 C C . TRP A 1 160 ? 14.995 -1.230 -5.561 1.00 87.50 160 TRP A C 1
ATOM 1235 O O . TRP A 1 160 ? 15.944 -1.979 -5.809 1.00 87.50 160 TRP A O 1
ATOM 1245 N N . PRO A 1 161 ? 15.156 0.100 -5.428 1.00 91.50 161 PRO A N 1
ATOM 1246 C CA . PRO A 1 161 ? 16.438 0.776 -5.633 1.00 91.50 161 PRO A CA 1
ATOM 1247 C C . PRO A 1 161 ? 17.448 0.556 -4.491 1.00 91.50 161 PRO A C 1
ATOM 1249 O O . PRO A 1 161 ? 18.459 1.248 -4.439 1.00 91.50 161 PRO A O 1
ATOM 1252 N N . PHE A 1 162 ? 17.211 -0.408 -3.596 1.00 86.50 162 PHE A N 1
ATOM 1253 C CA . PHE A 1 162 ? 18.046 -0.717 -2.435 1.00 86.50 162 PHE A CA 1
ATOM 1254 C C . PHE A 1 162 ? 18.143 -2.223 -2.209 1.00 86.50 162 PHE A C 1
ATOM 1256 O O . PHE A 1 162 ? 17.285 -2.993 -2.637 1.00 86.50 162 PHE A O 1
ATOM 1263 N N . THR A 1 163 ? 19.178 -2.650 -1.483 1.00 75.50 163 THR A N 1
ATOM 1264 C CA . THR A 1 163 ? 19.360 -4.060 -1.092 1.00 75.50 163 THR A CA 1
ATOM 1265 C C . THR A 1 163 ? 18.378 -4.501 -0.010 1.00 75.50 163 THR A C 1
ATOM 1267 O O . THR A 1 163 ? 18.014 -5.675 0.062 1.00 75.50 163 THR A O 1
ATOM 1270 N N . LYS A 1 164 ? 17.933 -3.568 0.838 1.00 66.38 164 LYS A N 1
ATOM 1271 C CA . LYS A 1 164 ? 16.864 -3.815 1.802 1.00 66.38 164 LYS A CA 1
ATOM 1272 C C . LYS A 1 164 ? 15.521 -3.787 1.083 1.00 66.38 164 LYS A C 1
ATOM 1274 O O . LYS A 1 164 ? 15.217 -2.836 0.369 1.00 66.38 164 LYS A O 1
ATOM 1279 N N . ALA A 1 165 ? 14.714 -4.821 1.311 1.00 56.41 165 ALA A N 1
ATOM 1280 C CA . ALA A 1 165 ? 13.347 -4.861 0.814 1.00 56.41 165 ALA A CA 1
ATOM 1281 C C . ALA A 1 165 ? 12.565 -3.646 1.327 1.00 56.41 165 ALA A C 1
ATOM 1283 O O . ALA A 1 165 ? 12.718 -3.257 2.487 1.00 56.41 165 ALA A O 1
ATOM 1284 N N . TYR A 1 166 ? 11.704 -3.080 0.480 1.00 57.84 166 TYR A N 1
ATOM 1285 C CA . TYR A 1 166 ? 10.717 -2.113 0.937 1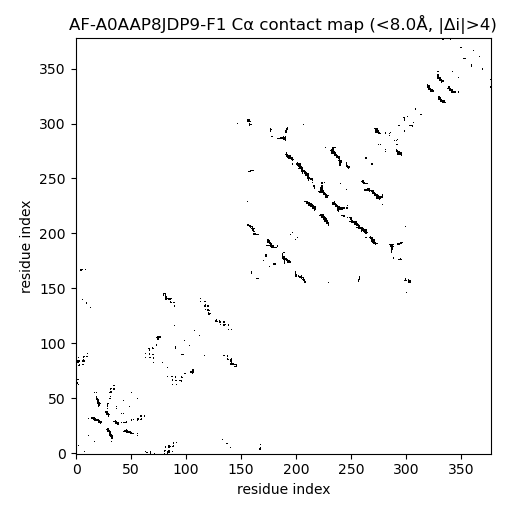.00 57.84 166 TYR A CA 1
ATOM 1286 C C . TYR A 1 166 ? 9.835 -2.776 1.989 1.00 57.84 166 TYR A C 1
ATOM 1288 O O . TYR A 1 166 ? 9.112 -3.736 1.719 1.00 57.84 166 TYR A O 1
ATOM 1296 N N . THR A 1 167 ? 9.939 -2.299 3.221 1.00 49.00 167 THR A N 1
ATOM 1297 C CA . THR A 1 167 ? 9.255 -2.905 4.363 1.00 49.00 167 THR A CA 1
ATOM 1298 C C . THR A 1 167 ? 7.842 -2.366 4.526 1.00 49.00 167 THR A C 1
ATOM 1300 O O . THR A 1 167 ? 7.161 -2.766 5.462 1.00 49.00 167 THR A O 1
ATOM 1303 N N . GLY A 1 168 ? 7.393 -1.438 3.666 1.00 50.22 168 GLY A N 1
ATOM 1304 C CA . GLY A 1 168 ? 6.125 -0.725 3.847 1.00 50.22 168 GLY A CA 1
ATOM 1305 C C . GLY A 1 168 ? 6.086 0.151 5.104 1.00 50.22 168 GLY A C 1
ATOM 1306 O O . GLY A 1 168 ? 5.079 0.789 5.393 1.00 50.22 168 GLY A O 1
ATOM 1307 N N . VAL A 1 169 ? 7.192 0.191 5.850 1.00 38.88 169 VAL A N 1
ATOM 1308 C CA . VAL A 1 169 ? 7.377 1.002 7.040 1.00 38.88 169 VAL A CA 1
ATOM 1309 C C . VAL A 1 169 ? 8.079 2.264 6.560 1.00 38.88 169 VAL A C 1
ATOM 1311 O O . VAL A 1 169 ? 9.251 2.228 6.201 1.00 38.88 169 VAL A O 1
ATOM 1314 N N . ILE A 1 170 ? 7.325 3.341 6.383 1.00 44.19 170 ILE A N 1
ATOM 1315 C CA . ILE A 1 170 ? 7.182 4.469 7.313 1.00 44.19 170 ILE A CA 1
ATOM 1316 C C . ILE A 1 170 ? 6.278 5.468 6.564 1.00 44.19 170 ILE A C 1
ATOM 1318 O O . ILE A 1 170 ? 6.653 6.025 5.537 1.00 44.19 170 ILE A O 1
ATOM 1322 N N . TYR A 1 171 ? 5.066 5.693 7.072 1.00 48.09 171 TYR A N 1
ATOM 1323 C CA . TYR A 1 171 ? 4.220 6.802 6.633 1.00 48.09 171 TYR A CA 1
ATOM 1324 C C . TYR A 1 171 ? 4.763 8.100 7.248 1.00 48.09 171 TYR A C 1
ATOM 1326 O O . TYR A 1 171 ? 4.284 8.528 8.297 1.00 48.09 171 TYR A O 1
ATOM 1334 N N . VAL A 1 172 ? 5.791 8.702 6.642 1.00 55.97 172 VAL A N 1
ATOM 1335 C CA . VAL A 1 172 ? 6.157 10.094 6.948 1.00 55.97 172 VAL A CA 1
ATOM 1336 C C . VAL A 1 172 ? 5.461 10.961 5.926 1.00 55.97 172 VAL A C 1
ATOM 1338 O O . VAL A 1 172 ? 5.837 10.956 4.756 1.00 55.97 172 VAL A O 1
ATOM 1341 N N . ASP A 1 173 ? 4.387 11.627 6.335 1.00 57.44 173 ASP A N 1
ATOM 1342 C CA . ASP A 1 173 ? 3.731 12.644 5.513 1.00 57.44 173 ASP A CA 1
ATOM 1343 C C . ASP A 1 173 ? 4.797 13.552 4.873 1.00 57.44 173 ASP A C 1
ATOM 1345 O O . ASP A 1 173 ? 5.765 13.933 5.533 1.00 57.44 173 ASP A O 1
ATOM 1349 N N . GLY A 1 174 ? 4.676 13.797 3.570 1.00 66.38 174 GLY A N 1
ATOM 1350 C CA . GLY A 1 174 ? 5.694 14.484 2.777 1.00 66.38 174 GLY A CA 1
ATOM 1351 C C . GLY A 1 174 ? 6.557 13.563 1.916 1.00 66.38 174 GLY A C 1
ATOM 1352 O O . GLY A 1 174 ? 6.950 13.997 0.849 1.00 66.38 174 GLY A O 1
ATOM 1353 N N . GLN A 1 175 ? 6.788 12.302 2.274 1.00 80.19 175 GLN A N 1
ATOM 1354 C CA . GLN A 1 175 ? 7.628 11.406 1.457 1.00 80.19 175 GLN A CA 1
ATOM 1355 C C . GLN A 1 175 ? 6.864 10.707 0.318 1.00 80.19 175 GLN A C 1
ATOM 1357 O O . GLN A 1 175 ? 7.473 10.130 -0.581 1.00 80.19 175 GLN A O 1
ATOM 1362 N N . GLN A 1 176 ? 5.528 10.708 0.364 1.00 77.81 176 GLN A N 1
ATOM 1363 C CA . GLN A 1 176 ? 4.679 9.953 -0.561 1.00 77.81 176 GLN A CA 1
ATOM 1364 C C . GLN A 1 176 ? 4.543 10.643 -1.908 1.00 77.81 176 GLN A C 1
ATOM 1366 O O . GLN A 1 176 ? 4.457 11.864 -1.958 1.00 77.81 176 GLN A O 1
ATOM 1371 N N . PHE A 1 177 ? 4.397 9.852 -2.966 1.00 81.31 177 PHE A N 1
ATOM 1372 C CA . PHE A 1 177 ? 3.901 10.338 -4.248 1.00 81.31 177 PHE A CA 1
ATOM 1373 C C . PHE A 1 177 ? 2.469 10.878 -4.116 1.00 81.31 177 PHE A C 1
ATOM 1375 O O . PHE A 1 177 ? 1.649 10.302 -3.395 1.00 81.31 177 PHE A O 1
ATOM 1382 N N . GLY A 1 178 ? 2.149 11.937 -4.859 1.00 75.75 178 GLY A N 1
ATOM 1383 C CA . GLY A 1 178 ? 0.820 12.546 -4.884 1.00 75.75 178 GLY A CA 1
ATOM 1384 C C . GLY A 1 178 ? 0.679 13.748 -3.950 1.00 75.75 178 GLY A C 1
ATOM 1385 O O . GLY A 1 178 ? 1.659 14.341 -3.510 1.00 75.75 178 GLY A O 1
ATOM 1386 N N . ASN A 1 179 ? -0.561 14.158 -3.673 1.00 73.88 179 ASN A N 1
ATOM 1387 C CA . ASN A 1 179 ? -0.824 15.293 -2.783 1.00 73.88 179 ASN A CA 1
ATOM 1388 C C . ASN A 1 179 ? -0.533 14.931 -1.321 1.00 73.88 179 ASN A C 1
ATOM 1390 O O . ASN A 1 179 ? -1.154 14.021 -0.772 1.00 73.88 179 ASN A O 1
ATOM 1394 N N . THR A 1 180 ? 0.360 15.686 -0.677 1.00 75.38 180 THR A N 1
ATOM 1395 C CA . THR A 1 180 ? 0.696 15.531 0.750 1.00 75.38 180 THR A CA 1
ATOM 1396 C C . THR A 1 180 ? 0.280 16.772 1.554 1.00 75.38 180 THR A C 1
ATOM 1398 O O . THR A 1 180 ? -0.284 17.711 0.996 1.00 75.38 180 THR A O 1
ATOM 1401 N N . SER A 1 181 ? 0.527 16.827 2.870 1.00 72.69 181 SER A N 1
ATOM 1402 C CA . SER A 1 181 ? 0.263 18.065 3.633 1.00 72.69 181 SER A CA 1
ATOM 1403 C C . SER A 1 181 ? 1.345 19.146 3.467 1.00 72.69 181 SER A C 1
ATOM 1405 O O . SER A 1 181 ? 1.179 20.274 3.943 1.00 72.69 181 SER A O 1
ATOM 1407 N N . TYR A 1 182 ? 2.447 18.825 2.782 1.00 74.69 182 TYR A N 1
ATOM 1408 C CA . TYR A 1 182 ? 3.613 19.694 2.657 1.00 74.69 182 TYR A CA 1
ATOM 1409 C C . TYR A 1 182 ? 3.477 20.599 1.428 1.00 74.69 182 TYR A C 1
ATOM 1411 O O . TYR A 1 182 ? 3.341 20.092 0.312 1.00 74.69 182 TYR A O 1
ATOM 1419 N N . PRO A 1 183 ? 3.528 21.932 1.602 1.00 83.44 183 PRO A N 1
ATOM 1420 C CA . PRO A 1 183 ? 3.431 22.855 0.483 1.00 83.44 183 PRO A CA 1
ATOM 1421 C C . PRO A 1 183 ? 4.672 22.743 -0.409 1.00 83.44 183 PRO A C 1
ATOM 1423 O O . PRO A 1 183 ? 5.806 22.790 0.073 1.00 83.44 183 PRO A O 1
ATOM 1426 N N . ARG A 1 184 ? 4.447 22.636 -1.717 1.00 84.88 184 ARG A N 1
ATOM 1427 C CA . ARG A 1 184 ? 5.472 22.521 -2.759 1.00 84.88 184 ARG A CA 1
ATOM 1428 C C . ARG A 1 184 ? 5.133 23.455 -3.902 1.00 84.88 184 ARG A C 1
ATOM 1430 O O . ARG A 1 184 ? 4.089 23.294 -4.520 1.00 84.88 184 ARG A O 1
ATOM 1437 N N . GLY A 1 185 ? 5.999 24.433 -4.169 1.00 87.00 185 GLY A N 1
ATOM 1438 C CA . GLY A 1 185 ? 5.839 25.365 -5.288 1.00 87.00 185 GLY A CA 1
ATOM 1439 C C . GLY A 1 185 ? 4.425 25.955 -5.384 1.00 87.00 185 GLY A C 1
ATOM 1440 O O . GLY A 1 185 ? 4.052 26.832 -4.606 1.00 87.00 185 GLY A O 1
ATOM 1441 N N . ARG A 1 186 ? 3.658 25.468 -6.364 1.00 88.00 186 ARG A N 1
ATOM 1442 C CA . ARG A 1 186 ? 2.299 25.881 -6.742 1.00 88.00 186 ARG A CA 1
ATOM 1443 C C . ARG A 1 186 ? 1.181 25.125 -6.012 1.00 88.00 186 ARG A C 1
ATOM 1445 O O . ARG A 1 186 ? 0.027 25.536 -6.126 1.00 88.00 186 ARG A O 1
ATOM 1452 N N . GLY A 1 187 ? 1.483 24.053 -5.285 1.00 84.56 187 GLY A N 1
ATOM 1453 C CA . GLY A 1 187 ? 0.488 23.190 -4.654 1.00 84.56 187 GLY A CA 1
ATOM 1454 C C . GLY A 1 187 ? 1.057 22.310 -3.542 1.00 84.56 187 GLY A C 1
ATOM 1455 O O . GLY A 1 187 ? 1.789 22.775 -2.671 1.00 84.56 187 GLY A O 1
ATOM 1456 N N . TYR A 1 188 ? 0.648 21.044 -3.548 1.00 83.50 188 TYR A N 1
ATOM 1457 C CA . TYR A 1 188 ? 0.971 20.040 -2.524 1.00 83.50 188 TYR A CA 1
ATOM 1458 C C . TYR A 1 188 ? 1.430 18.708 -3.128 1.00 83.50 188 TYR A C 1
ATOM 1460 O O . TYR A 1 188 ? 1.714 17.755 -2.399 1.00 83.50 188 TYR A O 1
ATOM 1468 N N . PHE A 1 189 ? 1.474 18.635 -4.457 1.00 79.56 189 PHE A N 1
ATOM 1469 C CA . PHE A 1 189 ? 1.796 17.423 -5.183 1.00 79.56 189 PHE A CA 1
ATOM 1470 C C . PHE A 1 189 ? 3.292 17.134 -5.107 1.00 79.56 189 PHE A C 1
ATOM 1472 O O . PHE A 1 189 ? 4.113 18.041 -5.237 1.00 79.56 189 PHE A O 1
ATOM 1479 N N . HIS A 1 190 ? 3.615 15.868 -4.884 1.00 87.00 190 HIS A N 1
ATOM 1480 C CA . HIS A 1 190 ? 4.954 15.318 -4.879 1.00 87.00 190 HIS A CA 1
ATOM 1481 C C . HIS A 1 190 ? 5.091 14.328 -6.039 1.00 87.00 190 HIS A C 1
ATOM 1483 O O . HIS A 1 190 ? 4.316 13.377 -6.159 1.00 87.00 190 HIS A O 1
ATOM 1489 N N . ASP A 1 191 ? 6.069 14.570 -6.899 1.00 90.38 191 ASP A N 1
ATOM 1490 C CA . ASP A 1 191 ? 6.289 13.900 -8.179 1.00 90.38 191 ASP A CA 1
ATOM 1491 C C . ASP A 1 191 ? 7.016 12.553 -8.098 1.00 90.38 191 ASP A C 1
ATOM 1493 O O . ASP A 1 191 ? 7.125 11.832 -9.094 1.00 90.38 191 ASP A O 1
ATOM 1497 N N . GLY A 1 192 ? 7.446 12.162 -6.905 1.00 91.00 192 GLY A N 1
ATOM 1498 C CA . GLY A 1 192 ? 8.143 10.908 -6.680 1.00 91.00 192 GLY A CA 1
ATOM 1499 C C . GLY A 1 192 ? 7.927 10.361 -5.282 1.00 91.00 192 GLY A C 1
ATOM 1500 O O . GLY A 1 192 ? 6.948 10.669 -4.606 1.00 91.00 192 GLY A O 1
ATOM 1501 N N . PHE A 1 193 ? 8.828 9.480 -4.868 1.00 89.38 193 PHE A N 1
ATOM 1502 C CA . PHE A 1 193 ? 8.828 8.908 -3.530 1.00 89.38 193 PHE A CA 1
ATOM 1503 C C . PHE A 1 193 ? 10.202 9.069 -2.887 1.00 89.38 193 PHE A C 1
ATOM 1505 O O . PHE A 1 193 ? 11.212 8.720 -3.505 1.00 89.38 193 PHE A O 1
ATOM 1512 N N . ASP A 1 194 ? 10.218 9.510 -1.631 1.00 90.38 194 ASP A N 1
ATOM 1513 C CA . ASP A 1 194 ? 11.444 9.738 -0.870 1.00 90.38 194 ASP A CA 1
ATOM 1514 C C . ASP A 1 194 ? 11.785 8.521 -0.003 1.00 90.38 194 ASP A C 1
ATOM 1516 O O . ASP A 1 194 ? 11.096 8.186 0.962 1.00 90.38 194 ASP A O 1
ATOM 1520 N N . PHE A 1 195 ? 12.889 7.854 -0.321 1.00 86.00 195 PHE A N 1
ATOM 1521 C CA . PHE A 1 195 ? 13.406 6.722 0.437 1.00 86.00 195 PHE A CA 1
ATOM 1522 C C . PHE A 1 195 ? 14.493 7.161 1.420 1.00 86.00 195 PHE A C 1
ATOM 1524 O O . PHE A 1 195 ? 15.607 7.496 1.019 1.00 86.00 195 PHE A O 1
ATOM 1531 N N . ASP A 1 196 ? 14.184 7.108 2.715 1.00 81.25 196 ASP A N 1
ATOM 1532 C CA . ASP A 1 196 ? 15.087 7.512 3.799 1.00 81.25 196 ASP A CA 1
ATOM 1533 C C . ASP A 1 196 ? 16.368 6.653 3.861 1.00 81.25 196 ASP A C 1
ATOM 1535 O O . ASP A 1 196 ? 16.330 5.419 3.971 1.00 81.25 196 ASP A O 1
ATOM 1539 N N . SER A 1 197 ? 17.525 7.317 3.838 1.00 73.75 197 SER A N 1
ATOM 1540 C CA . SER A 1 197 ? 18.835 6.663 3.835 1.00 73.75 197 SER A CA 1
ATOM 1541 C C . SER A 1 197 ? 19.127 5.882 5.120 1.00 73.75 197 SER A C 1
ATOM 1543 O O . SER A 1 197 ? 19.811 4.853 5.078 1.00 73.75 197 SER A O 1
ATOM 1545 N N . SER A 1 198 ? 18.563 6.304 6.258 1.00 74.88 198 SER A N 1
ATOM 1546 C CA . SER A 1 198 ? 18.692 5.608 7.543 1.00 74.88 198 SER A CA 1
ATOM 1547 C C . SER A 1 198 ? 18.008 4.237 7.531 1.00 74.88 198 SER A C 1
ATOM 1549 O O . SER A 1 198 ? 18.434 3.309 8.227 1.00 74.88 198 SER A O 1
ATOM 1551 N N . VAL A 1 199 ? 16.985 4.079 6.688 1.00 70.31 199 VAL A N 1
ATOM 1552 C CA . VAL A 1 199 ? 16.219 2.842 6.550 1.00 70.31 199 VAL A CA 1
ATOM 1553 C C . VAL A 1 199 ? 16.869 1.936 5.521 1.00 70.31 199 VAL A C 1
ATOM 1555 O O . VAL A 1 199 ? 17.183 0.785 5.839 1.00 70.31 199 VAL A O 1
ATOM 1558 N N . TYR A 1 200 ? 17.114 2.443 4.314 1.00 77.69 200 TYR A N 1
ATOM 1559 C CA . TYR A 1 200 ? 17.430 1.607 3.154 1.00 77.69 200 TYR A CA 1
ATOM 1560 C C . TYR A 1 200 ? 18.927 1.401 2.897 1.00 77.69 200 TYR A C 1
ATOM 1562 O O . TYR A 1 200 ? 19.309 0.499 2.150 1.00 77.69 200 TYR A O 1
ATOM 1570 N N . GLY A 1 201 ? 19.776 2.122 3.632 1.00 81.38 201 GLY A N 1
ATOM 1571 C CA . GLY A 1 201 ? 21.224 2.035 3.500 1.00 81.38 201 GLY A CA 1
ATOM 1572 C C . GLY A 1 201 ? 21.752 2.865 2.330 1.00 81.38 201 GLY A C 1
ATOM 1573 O O . GLY A 1 201 ? 20.985 3.515 1.625 1.00 81.38 201 GLY A O 1
ATOM 1574 N N . PRO A 1 202 ? 23.080 2.885 2.137 1.00 87.12 202 PRO A N 1
ATOM 1575 C CA . PRO A 1 202 ? 23.702 3.891 1.292 1.00 87.12 202 PRO A CA 1
ATOM 1576 C C . PRO A 1 202 ? 23.668 3.559 -0.204 1.00 87.12 202 PRO A C 1
ATOM 1578 O O . PRO A 1 202 ? 23.874 4.445 -1.016 1.00 87.12 202 PRO A O 1
ATOM 1581 N N . ASP A 1 203 ? 23.453 2.309 -0.606 1.00 91.56 203 ASP A N 1
ATOM 1582 C CA . ASP A 1 203 ? 23.608 1.902 -2.007 1.00 91.56 203 ASP A CA 1
ATOM 1583 C C . ASP A 1 203 ? 22.347 2.135 -2.833 1.00 91.56 203 ASP A C 1
ATOM 1585 O O . ASP A 1 203 ? 21.279 1.663 -2.456 1.00 91.56 203 ASP A O 1
ATOM 1589 N N . ILE A 1 204 ? 22.494 2.768 -4.002 1.00 95.19 204 ILE A N 1
ATOM 1590 C CA . ILE A 1 204 ? 21.401 2.991 -4.955 1.00 95.19 204 ILE A CA 1
ATOM 1591 C C . ILE A 1 204 ? 21.539 2.016 -6.116 1.00 95.19 204 ILE A C 1
ATOM 1593 O O . ILE A 1 204 ? 22.590 1.944 -6.765 1.00 95.19 204 ILE A O 1
ATOM 1597 N N . LEU A 1 205 ? 20.466 1.280 -6.390 1.00 95.44 205 LEU A N 1
ATOM 1598 C CA . LEU A 1 205 ? 20.403 0.231 -7.399 1.00 95.44 205 LEU A CA 1
ATOM 1599 C C . LEU A 1 205 ? 19.496 0.621 -8.577 1.00 95.44 205 LEU A C 1
ATOM 1601 O O . LEU A 1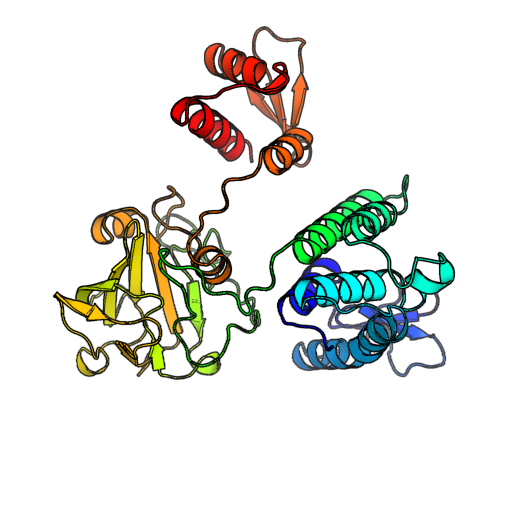 205 ? 18.469 1.285 -8.415 1.00 95.44 205 LEU A O 1
ATOM 1605 N N . ALA A 1 206 ? 19.847 0.152 -9.774 1.00 96.62 206 ALA A N 1
ATOM 1606 C CA . ALA A 1 206 ? 18.982 0.230 -10.945 1.00 96.62 206 ALA A CA 1
ATOM 1607 C C . ALA A 1 206 ? 17.702 -0.586 -10.709 1.00 96.62 206 ALA A C 1
ATOM 1609 O O . ALA A 1 206 ? 17.765 -1.782 -10.415 1.00 96.62 206 ALA A O 1
ATOM 1610 N N . VAL A 1 207 ? 16.540 0.053 -10.862 1.00 94.25 207 VAL A N 1
ATOM 1611 C CA . VAL A 1 207 ? 15.228 -0.561 -10.611 1.00 94.25 207 VAL A CA 1
ATOM 1612 C C . VAL A 1 207 ? 14.838 -1.540 -11.708 1.00 94.25 207 VAL A C 1
ATOM 1614 O O . VAL A 1 207 ? 13.974 -2.370 -11.494 1.00 94.25 207 VAL A O 1
ATOM 1617 N N . SER A 1 208 ? 15.468 -1.473 -12.876 1.00 93.69 208 SER A N 1
ATOM 1618 C CA . SER A 1 208 ? 15.257 -2.384 -13.997 1.00 93.69 208 SER A CA 1
ATOM 1619 C C . SER A 1 208 ? 16.480 -2.334 -14.913 1.00 93.69 208 SER A C 1
ATOM 1621 O O . SER A 1 208 ? 17.327 -1.445 -14.790 1.00 93.69 208 SER A O 1
ATOM 1623 N N . ASP A 1 209 ? 16.553 -3.270 -15.854 1.00 92.56 209 ASP A N 1
ATOM 1624 C CA . ASP A 1 209 ? 17.403 -3.125 -17.031 1.00 92.56 209 ASP A CA 1
ATOM 1625 C C . ASP A 1 209 ? 17.008 -1.848 -17.790 1.00 92.56 209 ASP A C 1
ATOM 1627 O O . ASP A 1 209 ? 15.817 -1.571 -17.961 1.00 92.56 209 ASP A O 1
ATOM 1631 N N . GLY A 1 210 ? 17.994 -1.079 -18.249 1.00 94.62 210 GLY A N 1
ATOM 1632 C CA . GLY A 1 210 ? 17.759 0.191 -18.935 1.00 94.62 210 GLY A CA 1
ATOM 1633 C C . GLY A 1 210 ? 19.035 0.830 -19.471 1.00 94.62 210 GLY A C 1
ATOM 1634 O O . GLY A 1 210 ? 20.134 0.290 -19.326 1.00 94.62 210 GLY A O 1
ATOM 1635 N N . GLU A 1 211 ? 18.892 1.994 -20.098 1.00 95.50 211 GLU A N 1
ATOM 1636 C CA . GLU A 1 211 ? 20.012 2.808 -20.581 1.00 95.50 211 GLU A CA 1
ATOM 1637 C C . GLU A 1 211 ? 20.075 4.131 -19.821 1.00 95.50 211 GLU A C 1
ATOM 1639 O O . GLU A 1 211 ? 19.070 4.822 -19.677 1.00 95.50 211 GLU A O 1
ATOM 1644 N N . VAL A 1 212 ? 21.256 4.503 -19.339 1.00 96.44 212 VAL A N 1
ATOM 1645 C CA . VAL A 1 212 ? 21.471 5.785 -18.665 1.00 96.44 212 VAL A CA 1
ATOM 1646 C C . VAL A 1 212 ? 21.412 6.905 -19.700 1.00 96.44 212 VAL A C 1
ATOM 1648 O O . VAL A 1 212 ? 22.286 7.008 -20.557 1.00 96.44 212 VAL A O 1
ATOM 1651 N N . ILE A 1 213 ? 20.408 7.773 -19.610 1.00 94.62 213 ILE A N 1
ATOM 1652 C CA . ILE A 1 213 ? 20.220 8.902 -20.536 1.00 94.62 213 ILE A CA 1
ATOM 1653 C C . ILE A 1 213 ? 20.661 10.242 -19.945 1.00 94.62 213 ILE A C 1
ATOM 1655 O O . ILE A 1 213 ? 20.816 11.217 -20.679 1.00 94.62 213 ILE A O 1
ATOM 1659 N N . TYR A 1 214 ? 20.895 10.302 -18.633 1.00 97.62 214 TYR A N 1
ATOM 1660 C CA . TYR A 1 214 ? 21.457 11.479 -17.981 1.00 97.62 214 TYR A CA 1
ATOM 1661 C C . TYR A 1 214 ? 22.187 11.116 -16.689 1.00 97.62 214 TYR A C 1
ATOM 1663 O O . TYR A 1 214 ? 21.715 10.281 -15.918 1.00 97.62 214 TYR A O 1
ATOM 1671 N N . THR A 1 215 ? 23.305 11.796 -16.442 1.00 96.00 215 THR A N 1
ATOM 1672 C CA . THR A 1 215 ? 23.944 11.893 -15.130 1.00 96.00 215 THR A CA 1
ATOM 1673 C C . THR A 1 215 ? 24.436 13.319 -14.912 1.00 96.00 215 THR A C 1
ATOM 1675 O O . THR A 1 215 ? 24.891 13.972 -15.853 1.00 96.00 215 THR A O 1
ATOM 1678 N N . GLY A 1 216 ? 24.340 13.828 -13.687 1.00 92.44 216 GLY A N 1
ATOM 1679 C CA . GLY A 1 216 ? 24.799 15.179 -13.373 1.00 92.44 216 GLY A CA 1
ATOM 1680 C C . GLY A 1 216 ? 24.514 15.584 -11.934 1.00 92.44 216 GLY A C 1
ATOM 1681 O O . GLY A 1 216 ? 23.805 14.882 -11.228 1.00 92.44 216 GLY A O 1
ATOM 1682 N N . VAL A 1 217 ? 25.029 16.741 -11.520 1.00 93.50 217 VAL A N 1
ATOM 1683 C CA . VAL A 1 217 ? 24.576 17.437 -10.306 1.00 93.50 217 VAL A CA 1
ATOM 1684 C C . VAL A 1 217 ? 23.789 18.668 -10.742 1.00 93.50 217 VAL A C 1
ATOM 1686 O O . VAL A 1 217 ? 24.260 19.440 -11.580 1.00 93.50 217 VAL A O 1
ATOM 1689 N N . MET A 1 218 ? 22.580 18.827 -10.216 1.00 91.06 218 MET A N 1
ATOM 1690 C CA . MET A 1 218 ? 21.643 19.896 -10.548 1.00 91.06 218 MET A CA 1
ATOM 1691 C C . MET A 1 218 ? 21.335 20.753 -9.311 1.00 91.06 218 MET A C 1
ATOM 1693 O O . MET A 1 218 ? 21.403 20.282 -8.177 1.00 91.06 218 MET A O 1
ATOM 1697 N N . GLY A 1 219 ? 21.038 22.036 -9.540 1.00 86.88 219 GLY A N 1
ATOM 1698 C CA . GLY A 1 219 ? 20.626 22.977 -8.494 1.00 86.88 219 GLY A CA 1
ATOM 1699 C C . GLY A 1 219 ? 19.174 22.777 -8.047 1.00 86.88 219 GLY A C 1
ATOM 1700 O O . GLY A 1 219 ? 18.557 21.762 -8.356 1.00 86.88 219 GLY A O 1
ATOM 1701 N N . ASP A 1 220 ? 18.635 23.765 -7.327 1.00 81.88 220 ASP A N 1
ATOM 1702 C CA . ASP A 1 220 ? 17.215 23.840 -6.935 1.00 81.88 220 ASP A CA 1
ATOM 1703 C C . ASP A 1 220 ? 16.696 22.632 -6.138 1.00 81.88 220 ASP A C 1
ATOM 1705 O O . ASP A 1 220 ? 15.532 22.262 -6.223 1.00 81.88 220 ASP A O 1
ATOM 1709 N N . GLY A 1 221 ? 17.573 22.022 -5.340 1.00 84.00 221 GLY A N 1
ATOM 1710 C CA . GLY A 1 221 ? 17.239 20.884 -4.484 1.00 84.00 221 GLY A CA 1
ATOM 1711 C C . GLY A 1 221 ? 17.549 19.525 -5.105 1.00 84.00 221 GLY A C 1
ATOM 1712 O O . GLY A 1 221 ? 17.847 18.616 -4.351 1.00 84.00 221 GLY A O 1
ATOM 1713 N N . LEU A 1 222 ? 17.634 19.402 -6.436 1.00 89.31 222 LEU A N 1
ATOM 1714 C CA . LEU A 1 222 ? 17.752 18.108 -7.131 1.00 89.31 222 LEU A CA 1
ATOM 1715 C C . LEU A 1 222 ? 19.044 17.325 -6.831 1.00 89.31 222 LEU A C 1
ATOM 1717 O O . LEU A 1 222 ? 19.044 16.098 -6.893 1.00 89.31 222 LEU A O 1
ATOM 1721 N N . GLY A 1 223 ? 20.156 18.004 -6.538 1.00 92.94 223 GLY A N 1
ATOM 1722 C CA . GLY A 1 223 ? 21.424 17.356 -6.191 1.00 92.94 223 GLY A CA 1
ATOM 1723 C C . GLY A 1 223 ? 21.957 16.439 -7.297 1.00 92.94 223 GLY A C 1
ATOM 1724 O O . GLY A 1 223 ? 21.871 16.757 -8.483 1.00 92.94 223 GLY A O 1
ATOM 1725 N N . SER A 1 224 ? 22.560 15.313 -6.923 1.00 94.62 224 SER A N 1
ATOM 1726 C CA . SER A 1 224 ? 23.018 14.282 -7.857 1.00 94.62 224 SER A CA 1
ATOM 1727 C C . SER A 1 224 ? 21.825 13.591 -8.516 1.00 94.62 224 SER A C 1
ATOM 1729 O O . SER A 1 224 ? 20.947 13.088 -7.826 1.00 94.62 224 SER A O 1
ATOM 1731 N N . VAL A 1 225 ? 21.827 13.534 -9.848 1.00 96.88 225 VAL A N 1
ATOM 1732 C CA . VAL A 1 225 ? 20.749 12.992 -10.678 1.00 96.88 225 VAL A CA 1
ATOM 1733 C C . VAL A 1 225 ? 21.271 11.882 -11.586 1.00 96.88 225 VAL A C 1
ATOM 1735 O O . VAL A 1 225 ? 22.294 12.043 -12.258 1.00 96.88 225 VAL A O 1
ATOM 1738 N N . ILE A 1 226 ? 20.525 10.781 -11.666 1.00 98.38 226 ILE A N 1
ATOM 1739 C CA . ILE A 1 226 ? 20.669 9.728 -12.679 1.00 98.38 226 ILE A CA 1
ATOM 1740 C C . ILE A 1 226 ? 19.305 9.532 -13.338 1.00 98.38 226 ILE A C 1
ATOM 1742 O O . ILE A 1 226 ? 18.303 9.406 -12.640 1.00 98.38 226 ILE A O 1
ATOM 1746 N N . VAL A 1 227 ? 19.252 9.466 -14.669 1.00 98.31 227 VAL A N 1
ATOM 1747 C CA . VAL A 1 227 ? 18.018 9.127 -15.391 1.00 98.31 227 VAL A CA 1
ATOM 1748 C C . VAL A 1 227 ? 18.237 7.896 -16.253 1.00 98.31 227 VAL A C 1
ATOM 1750 O O . VAL A 1 227 ? 19.157 7.862 -17.075 1.00 98.31 227 VAL A O 1
ATOM 1753 N N . LEU A 1 228 ? 17.372 6.898 -16.079 1.00 98.12 228 LEU A N 1
ATOM 1754 C CA . LEU A 1 228 ? 17.329 5.687 -16.891 1.00 98.12 228 LEU A CA 1
ATOM 1755 C C . LEU A 1 228 ? 16.167 5.756 -17.884 1.00 98.12 228 LEU A C 1
ATOM 1757 O O . LEU A 1 228 ? 15.042 6.064 -17.502 1.00 98.12 228 LEU A O 1
ATOM 1761 N N . SER A 1 229 ? 16.423 5.411 -19.143 1.00 95.19 229 SER A N 1
ATOM 1762 C CA . SER A 1 229 ? 15.399 5.066 -20.127 1.00 95.19 229 SER A CA 1
ATOM 1763 C C . SER A 1 229 ? 15.073 3.581 -20.005 1.00 95.19 229 SER A C 1
ATOM 1765 O O . SER A 1 229 ? 15.939 2.724 -20.207 1.00 95.19 229 SER A O 1
ATOM 1767 N N . ILE A 1 230 ? 13.823 3.289 -19.653 1.00 91.06 230 ILE A N 1
ATOM 1768 C CA . ILE A 1 230 ? 13.263 1.945 -19.486 1.00 91.06 230 ILE A CA 1
ATOM 1769 C C . ILE A 1 230 ? 11.918 1.943 -20.223 1.00 91.06 230 ILE A C 1
ATOM 1771 O O . ILE A 1 230 ? 10.884 2.128 -19.586 1.00 91.06 230 ILE A O 1
ATOM 1775 N N . PRO A 1 231 ? 11.887 1.813 -21.565 1.00 82.38 231 PRO A N 1
ATOM 1776 C CA . PRO A 1 231 ? 10.675 2.049 -22.347 1.00 82.38 231 PRO A CA 1
ATOM 1777 C C . PRO A 1 231 ? 9.449 1.267 -21.836 1.00 82.38 231 PRO A C 1
ATOM 1779 O O . PRO A 1 231 ? 9.565 0.068 -21.578 1.00 82.38 231 PRO A O 1
ATOM 1782 N N . PRO A 1 232 ? 8.268 1.909 -21.717 1.00 86.38 232 PRO A N 1
ATOM 1783 C CA . PRO A 1 232 ? 7.938 3.285 -22.123 1.00 86.38 232 PRO A CA 1
ATOM 1784 C C . PRO A 1 232 ? 8.285 4.380 -21.091 1.00 86.38 232 PRO A C 1
ATOM 1786 O O . PRO A 1 232 ? 7.832 5.512 -21.233 1.00 86.38 232 PRO A O 1
ATOM 1789 N N . TYR A 1 233 ? 9.030 4.054 -20.042 1.00 91.88 233 TYR A N 1
ATOM 1790 C CA . TYR A 1 233 ? 9.305 4.923 -18.904 1.00 91.88 233 TYR A CA 1
ATOM 1791 C C . TYR A 1 233 ? 10.669 5.616 -18.985 1.00 91.88 233 TYR A C 1
ATOM 1793 O O . TYR A 1 233 ? 11.623 5.121 -19.590 1.00 91.88 233 TYR A O 1
ATOM 1801 N N . GLN A 1 234 ? 10.771 6.737 -18.283 1.00 95.94 234 GLN A N 1
ATOM 1802 C CA . GLN A 1 234 ? 12.023 7.295 -17.800 1.00 95.94 234 GLN A CA 1
ATOM 1803 C C . GLN A 1 234 ? 11.963 7.355 -16.272 1.00 95.94 234 GLN A C 1
ATOM 1805 O O . GLN A 1 234 ? 10.952 7.769 -15.701 1.00 95.94 234 GLN A O 1
ATOM 1810 N N . VAL A 1 235 ? 13.026 6.893 -15.617 1.00 97.94 235 VAL A N 1
ATOM 1811 C CA . VAL A 1 235 ? 13.127 6.820 -14.154 1.00 97.94 235 VAL A CA 1
ATOM 1812 C C . VAL A 1 235 ? 14.220 7.764 -13.698 1.00 97.94 235 VAL A C 1
ATOM 1814 O O . VAL A 1 235 ? 15.366 7.630 -14.130 1.00 97.94 235 VAL A O 1
ATOM 1817 N N . MET A 1 236 ? 13.862 8.702 -12.831 1.00 98.19 236 MET A N 1
ATOM 1818 C CA . MET A 1 236 ? 14.744 9.724 -12.293 1.00 98.19 236 MET A CA 1
ATOM 1819 C C . MET A 1 236 ? 15.086 9.405 -10.840 1.00 98.19 236 MET A C 1
ATOM 1821 O O . MET A 1 236 ? 14.205 9.227 -10.006 1.00 98.19 236 MET A O 1
ATOM 1825 N N . TYR A 1 237 ? 16.380 9.333 -10.557 1.00 97.81 237 TYR A N 1
ATOM 1826 C CA . TYR A 1 237 ? 16.955 9.216 -9.225 1.00 97.81 237 TYR A CA 1
ATOM 1827 C C . TYR A 1 237 ? 17.575 10.563 -8.897 1.00 97.81 237 TYR A C 1
ATOM 1829 O O . TYR A 1 237 ? 18.452 10.994 -9.646 1.00 97.81 237 TYR A O 1
ATOM 1837 N N . GLN A 1 238 ? 17.154 11.211 -7.818 1.00 96.25 238 GLN A N 1
ATOM 1838 C CA . GLN A 1 238 ? 17.652 12.533 -7.437 1.00 96.25 238 GLN A CA 1
ATOM 1839 C C . GLN A 1 238 ? 17.783 12.672 -5.914 1.00 96.25 238 GLN A C 1
ATOM 1841 O O . GLN A 1 238 ? 17.453 11.752 -5.165 1.00 96.25 238 GLN A O 1
ATOM 1846 N N . GLU A 1 239 ? 18.315 13.804 -5.459 1.00 93.94 239 GLU A N 1
ATOM 1847 C CA . GLU A 1 239 ? 18.399 14.227 -4.048 1.00 93.94 239 GLU A CA 1
ATOM 1848 C C . GLU A 1 239 ? 19.309 13.383 -3.140 1.00 93.94 239 GLU A C 1
ATOM 1850 O O . GLU A 1 239 ? 19.542 13.718 -1.977 1.00 93.94 239 GLU A O 1
ATOM 1855 N N . PHE A 1 240 ? 19.937 12.340 -3.685 1.00 92.81 240 PHE A N 1
ATOM 1856 C CA . PHE A 1 240 ? 20.708 11.379 -2.901 1.00 92.81 240 PHE A CA 1
ATOM 1857 C C . PHE A 1 240 ? 22.133 11.827 -2.528 1.00 92.81 240 PHE A C 1
ATOM 1859 O O . PHE A 1 240 ? 22.758 11.254 -1.632 1.00 92.81 240 PHE A O 1
ATOM 1866 N N . SER A 1 241 ? 22.678 12.832 -3.214 1.00 93.00 241 SER A N 1
ATOM 1867 C CA . SER A 1 241 ? 24.003 13.417 -2.957 1.00 93.00 241 SER A CA 1
ATOM 1868 C C . SER A 1 241 ? 24.092 14.819 -3.592 1.00 93.00 241 SER A C 1
ATOM 1870 O O . SER A 1 241 ? 23.140 15.296 -4.203 1.00 93.00 241 SER A O 1
ATOM 1872 N N . GLN A 1 242 ? 25.230 15.496 -3.433 1.00 92.75 242 GLN A N 1
ATOM 1873 C CA . GLN A 1 242 ? 25.614 16.741 -4.109 1.00 92.75 242 GLN A CA 1
ATOM 1874 C C . GLN A 1 242 ? 26.911 16.581 -4.932 1.00 92.75 242 GLN A C 1
ATOM 1876 O O . GLN A 1 242 ? 27.542 17.570 -5.308 1.00 92.75 242 GLN A O 1
ATOM 1881 N N . SER A 1 243 ? 27.360 15.345 -5.179 1.00 92.00 243 SER A N 1
ATOM 1882 C CA . SER A 1 243 ? 28.640 15.057 -5.830 1.00 92.00 243 SER A CA 1
ATOM 1883 C C . SER A 1 243 ? 28.511 14.099 -7.010 1.00 92.00 243 SER A C 1
ATOM 1885 O O . SER A 1 243 ? 27.885 13.040 -6.929 1.00 92.00 243 SER A O 1
ATOM 1887 N N . MET A 1 244 ? 29.232 14.425 -8.086 1.00 91.69 244 MET A N 1
ATOM 1888 C CA . MET A 1 244 ? 29.454 13.522 -9.219 1.00 91.69 244 MET A CA 1
ATOM 1889 C C . MET A 1 244 ? 30.212 12.250 -8.819 1.00 91.69 244 MET A C 1
ATOM 1891 O O . MET A 1 244 ? 30.104 11.247 -9.515 1.00 91.69 244 MET A O 1
ATOM 1895 N N . SER A 1 245 ? 30.975 12.266 -7.717 1.00 94.19 245 SER A N 1
ATOM 1896 C CA . SER A 1 245 ? 31.713 11.083 -7.249 1.00 94.19 245 SER A CA 1
ATOM 1897 C C . SER A 1 245 ? 30.806 9.962 -6.752 1.00 94.19 245 SER A C 1
ATOM 1899 O O . SER A 1 245 ? 31.250 8.821 -6.692 1.00 94.19 245 SER A O 1
ATOM 1901 N N . ASP A 1 246 ? 29.565 10.283 -6.385 1.00 94.94 246 ASP A N 1
ATOM 1902 C CA . ASP A 1 246 ? 28.594 9.319 -5.866 1.00 94.94 246 ASP A CA 1
ATOM 1903 C C . ASP A 1 246 ? 27.686 8.749 -6.971 1.00 94.94 246 ASP A C 1
ATOM 1905 O O . ASP A 1 246 ? 26.761 7.987 -6.694 1.00 94.94 246 ASP A O 1
ATOM 1909 N N . ILE A 1 247 ? 27.958 9.105 -8.232 1.00 96.38 247 ILE A N 1
ATOM 1910 C CA . ILE A 1 247 ? 27.328 8.540 -9.425 1.00 96.38 247 ILE A CA 1
ATOM 1911 C C . ILE A 1 247 ? 28.309 7.546 -10.056 1.00 96.38 247 ILE A C 1
ATOM 1913 O O . ILE A 1 247 ? 29.412 7.913 -10.457 1.00 96.38 247 ILE A O 1
ATOM 1917 N N . PHE A 1 248 ? 27.910 6.279 -10.171 1.00 97.62 248 PHE A N 1
ATOM 1918 C CA . PHE A 1 248 ? 28.784 5.186 -10.630 1.00 97.62 248 PHE A CA 1
ATOM 1919 C C . PHE A 1 248 ? 28.506 4.734 -12.062 1.00 97.62 248 PHE A C 1
ATOM 1921 O O . PHE A 1 248 ? 29.036 3.717 -12.513 1.00 97.62 248 PHE A O 1
ATOM 1928 N N . VAL A 1 249 ? 27.667 5.476 -12.777 1.00 97.44 249 VAL A N 1
ATOM 1929 C CA . VAL A 1 249 ? 27.300 5.196 -14.163 1.00 97.44 249 VAL A CA 1
ATOM 1930 C C . VAL A 1 249 ? 27.489 6.421 -15.046 1.00 97.44 249 VAL A C 1
ATOM 1932 O O . VAL A 1 249 ? 27.615 7.544 -14.565 1.00 97.44 249 VAL A O 1
ATOM 1935 N N . SER A 1 250 ? 27.543 6.210 -16.357 1.00 91.25 250 SER A N 1
ATOM 1936 C CA . SER A 1 250 ? 27.720 7.273 -17.354 1.00 91.25 250 SER A CA 1
ATOM 1937 C C . SER A 1 250 ? 26.641 7.215 -18.429 1.00 91.25 250 SER A C 1
ATOM 1939 O O . SER A 1 250 ? 26.094 6.151 -18.704 1.00 91.25 250 SER A O 1
ATOM 1941 N N . VAL A 1 251 ? 26.350 8.354 -19.061 1.00 92.38 251 VAL A N 1
ATOM 1942 C CA . VAL A 1 251 ? 25.390 8.435 -20.175 1.00 92.38 251 VAL A CA 1
ATOM 1943 C C . VAL A 1 251 ? 25.762 7.447 -21.292 1.00 92.38 251 VAL A C 1
ATOM 1945 O O . VAL A 1 251 ? 26.929 7.336 -21.665 1.00 92.38 251 VAL A O 1
ATOM 1948 N N . GLY A 1 252 ? 24.769 6.718 -21.806 1.00 82.38 252 GLY A N 1
ATOM 1949 C CA . GLY A 1 252 ? 24.906 5.644 -22.796 1.00 82.38 252 GLY A CA 1
ATOM 1950 C C . GLY A 1 252 ? 25.229 4.267 -22.203 1.00 82.38 252 GLY A C 1
ATOM 1951 O O . GLY A 1 252 ? 25.243 3.266 -22.922 1.00 82.38 252 GLY A O 1
ATOM 1952 N N . GLN A 1 253 ? 25.490 4.172 -20.895 1.00 95.25 253 GLN A N 1
ATOM 1953 C CA . GLN A 1 253 ? 25.717 2.888 -20.240 1.00 95.25 253 GLN A CA 1
ATOM 1954 C C . GLN A 1 253 ? 24.410 2.099 -20.131 1.00 95.25 253 GLN A C 1
ATOM 1956 O O . GLN A 1 253 ? 23.414 2.588 -19.598 1.00 95.25 253 GLN A O 1
ATOM 1961 N N . LYS A 1 254 ? 24.440 0.834 -20.562 1.00 95.12 254 LYS A N 1
ATOM 1962 C CA . LYS A 1 254 ? 23.390 -0.134 -20.236 1.00 95.12 254 LYS A CA 1
ATOM 1963 C C . LYS A 1 254 ? 23.596 -0.644 -18.818 1.00 95.12 254 LYS A C 1
ATOM 1965 O O . LYS A 1 254 ? 24.696 -1.082 -18.477 1.00 95.12 254 LYS A O 1
ATOM 1970 N N . VAL A 1 255 ? 22.545 -0.585 -18.013 1.00 95.19 255 VAL A N 1
ATOM 1971 C CA . VAL A 1 255 ? 22.533 -1.098 -16.644 1.00 95.19 255 VAL A CA 1
ATOM 1972 C C . VAL A 1 255 ? 21.645 -2.326 -16.557 1.00 95.19 255 VAL A C 1
ATOM 1974 O O . VAL A 1 255 ? 20.703 -2.479 -17.335 1.00 95.19 255 VAL A O 1
ATOM 1977 N N . THR A 1 256 ? 21.963 -3.201 -15.611 1.00 92.88 256 THR A N 1
ATOM 1978 C CA . THR A 1 256 ? 21.140 -4.371 -15.286 1.00 92.88 256 THR A CA 1
ATOM 1979 C C . THR A 1 256 ? 20.385 -4.141 -13.986 1.00 92.88 256 THR A C 1
ATOM 1981 O O . THR A 1 256 ? 20.863 -3.440 -13.094 1.00 92.88 256 THR A O 1
ATOM 1984 N N . LYS A 1 257 ? 19.205 -4.738 -13.860 1.00 91.38 257 LYS A N 1
ATOM 1985 C CA . LYS A 1 257 ? 18.388 -4.719 -12.649 1.00 91.38 257 LYS A CA 1
ATOM 1986 C C . LYS A 1 257 ? 19.218 -5.095 -11.419 1.00 91.38 257 LYS A C 1
ATOM 1988 O O . LYS A 1 257 ? 19.859 -6.144 -11.388 1.00 91.38 257 LYS A O 1
ATOM 1993 N N . GLY A 1 258 ? 19.174 -4.256 -10.386 1.00 90.81 258 GLY A N 1
ATOM 1994 C CA . GLY A 1 258 ? 19.926 -4.449 -9.145 1.00 90.81 258 GLY A CA 1
ATOM 1995 C C . GLY A 1 258 ? 21.402 -4.045 -9.226 1.00 90.81 258 GLY A C 1
ATOM 1996 O O . GLY A 1 258 ? 22.107 -4.132 -8.223 1.00 90.81 258 GLY A O 1
ATOM 1997 N N . GLN A 1 259 ? 21.889 -3.578 -10.380 1.00 95.19 259 GLN A N 1
ATOM 1998 C CA . GLN A 1 259 ? 23.229 -3.011 -10.490 1.00 95.19 259 GLN A CA 1
ATOM 1999 C C . GLN A 1 259 ? 23.329 -1.751 -9.631 1.00 95.19 259 GLN A C 1
ATOM 2001 O O . GLN A 1 259 ? 22.479 -0.869 -9.715 1.00 95.19 259 GLN A O 1
ATOM 2006 N N . ARG A 1 260 ? 24.403 -1.629 -8.849 1.00 96.56 260 ARG A N 1
ATOM 2007 C CA . ARG A 1 260 ? 24.716 -0.403 -8.109 1.00 96.56 260 ARG A CA 1
ATOM 2008 C C . ARG A 1 260 ? 25.040 0.726 -9.090 1.00 96.56 260 ARG A C 1
ATOM 2010 O O . ARG A 1 260 ? 25.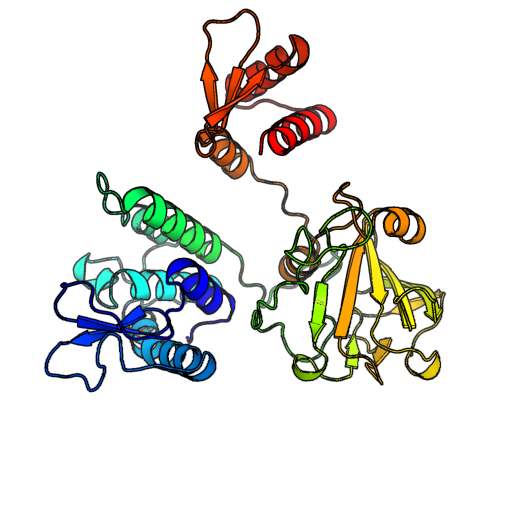972 0.596 -9.884 1.00 96.56 260 ARG A O 1
ATOM 2017 N N . ILE A 1 261 ? 24.274 1.811 -9.036 1.00 97.81 261 ILE A N 1
ATOM 2018 C CA . ILE A 1 261 ? 24.400 2.967 -9.939 1.00 97.81 261 ILE A CA 1
ATOM 2019 C C . ILE A 1 261 ? 24.821 4.251 -9.226 1.00 97.81 261 ILE A C 1
ATOM 2021 O O . ILE A 1 261 ? 25.300 5.178 -9.875 1.00 97.8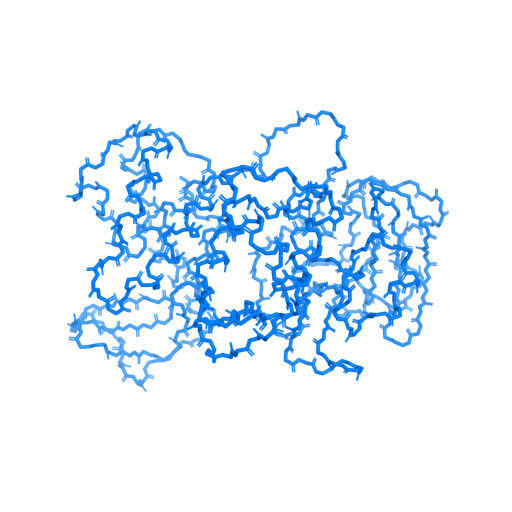1 261 ILE A O 1
ATOM 2025 N N . GLY A 1 262 ? 24.700 4.291 -7.902 1.00 95.44 262 GLY A N 1
ATOM 2026 C CA . GLY A 1 262 ? 25.146 5.416 -7.096 1.00 95.44 262 GLY A CA 1
ATOM 2027 C C . GLY A 1 262 ? 25.143 5.100 -5.609 1.00 95.44 262 GLY A C 1
ATOM 2028 O O . GLY A 1 262 ? 24.922 3.954 -5.199 1.00 95.44 262 GLY A O 1
ATOM 2029 N N . GLN A 1 263 ? 25.399 6.126 -4.806 1.00 93.25 263 GLN A N 1
ATOM 2030 C CA . GLN A 1 263 ? 25.431 6.024 -3.356 1.00 93.25 263 GLN A CA 1
ATOM 2031 C C . GLN A 1 263 ? 24.856 7.282 -2.690 1.00 93.25 263 GLN A C 1
ATOM 2033 O O . GLN A 1 263 ? 25.172 8.402 -3.076 1.00 93.25 263 GLN A O 1
ATOM 2038 N N . LEU A 1 264 ? 24.058 7.092 -1.644 1.00 88.81 264 LEU A N 1
ATOM 2039 C CA . LEU A 1 264 ? 23.663 8.129 -0.700 1.00 88.81 264 LEU A CA 1
ATOM 2040 C C . LEU A 1 264 ? 24.877 8.557 0.127 1.00 88.81 264 LEU A C 1
ATOM 2042 O O . LEU A 1 264 ? 25.439 7.768 0.894 1.00 88.81 264 LEU A O 1
ATOM 2046 N N . ASN A 1 265 ? 25.277 9.814 -0.032 1.00 79.12 265 ASN A N 1
ATOM 2047 C CA . ASN A 1 265 ? 26.416 10.396 0.665 1.00 79.12 265 ASN A CA 1
ATOM 2048 C C . ASN A 1 265 ? 26.159 11.890 0.894 1.00 79.12 265 ASN A C 1
ATOM 2050 O O . ASN A 1 265 ? 26.069 12.673 -0.047 1.00 79.12 265 ASN A O 1
ATOM 2054 N N . GLY A 1 266 ? 25.958 12.278 2.155 1.00 67.31 266 GLY A N 1
ATOM 2055 C CA . GLY A 1 266 ? 25.555 13.641 2.520 1.00 67.31 266 GLY A CA 1
ATOM 2056 C C . GLY A 1 266 ? 24.084 13.995 2.238 1.00 67.31 266 GLY A C 1
ATOM 2057 O O . GLY A 1 266 ? 23.660 15.076 2.638 1.00 67.31 266 GLY A O 1
ATOM 2058 N N . GLY A 1 267 ? 23.307 13.106 1.604 1.00 64.69 267 GLY A N 1
ATOM 2059 C CA . GLY A 1 267 ? 21.851 13.214 1.434 1.00 64.69 267 GLY A CA 1
ATOM 2060 C C . GLY A 1 267 ? 21.061 12.474 2.523 1.00 64.69 267 GLY A C 1
ATOM 2061 O O . GLY A 1 267 ? 21.530 11.480 3.084 1.00 64.69 267 GLY A O 1
ATOM 2062 N N . THR A 1 268 ? 19.850 12.950 2.833 1.00 76.06 268 THR A N 1
ATOM 2063 C CA . THR A 1 268 ? 18.946 12.296 3.803 1.00 76.06 268 THR A CA 1
ATOM 2064 C C . THR A 1 268 ? 18.103 11.188 3.174 1.00 76.06 268 THR A C 1
ATOM 2066 O O . THR A 1 268 ? 17.716 10.258 3.875 1.00 76.06 268 THR A O 1
ATOM 2069 N N . HIS A 1 269 ? 17.842 11.247 1.869 1.00 89.94 269 HIS A N 1
ATOM 2070 C CA . HIS A 1 269 ? 16.956 10.321 1.170 1.00 89.94 269 HIS A CA 1
ATOM 2071 C C . HIS A 1 269 ? 17.306 10.233 -0.322 1.00 89.94 269 HIS A C 1
ATOM 2073 O O . HIS A 1 269 ? 18.061 11.053 -0.837 1.00 89.94 269 HIS A O 1
ATOM 2079 N N . LEU A 1 270 ? 16.777 9.220 -1.006 1.00 93.69 270 LEU A N 1
ATOM 2080 C CA . LEU A 1 270 ? 16.687 9.167 -2.467 1.00 93.69 270 LEU A CA 1
ATOM 2081 C C . LEU A 1 270 ? 15.273 9.570 -2.861 1.00 93.69 270 LEU A C 1
ATOM 2083 O O . LEU A 1 270 ? 14.338 8.879 -2.464 1.00 93.69 270 LEU A O 1
ATOM 2087 N N . HIS A 1 271 ? 15.124 10.587 -3.696 1.00 95.31 271 HIS A N 1
ATOM 2088 C CA . HIS A 1 271 ? 13.863 10.843 -4.376 1.00 95.31 271 HIS A CA 1
ATOM 2089 C C . HIS A 1 271 ? 13.836 10.059 -5.696 1.00 95.31 271 HIS A C 1
ATOM 2091 O O . HIS A 1 271 ? 14.749 10.172 -6.524 1.00 95.31 271 HIS A O 1
ATOM 2097 N N . LEU A 1 272 ? 12.807 9.234 -5.890 1.00 96.25 272 LEU A N 1
ATOM 2098 C CA . LEU A 1 272 ? 12.614 8.434 -7.100 1.00 96.25 272 LEU A CA 1
ATOM 2099 C C . LEU A 1 272 ? 11.348 8.878 -7.839 1.00 96.25 272 LEU A C 1
ATOM 2101 O O . LEU A 1 272 ? 10.248 8.659 -7.342 1.00 96.25 272 LEU A O 1
ATOM 2105 N N . GLY A 1 273 ? 11.499 9.420 -9.045 1.00 96.69 273 GLY A N 1
ATOM 2106 C CA . GLY A 1 273 ? 10.396 9.788 -9.934 1.00 96.69 273 GLY A CA 1
ATOM 2107 C C . GLY A 1 273 ? 10.289 8.843 -11.133 1.00 96.69 273 GLY A C 1
ATOM 2108 O O . GLY A 1 273 ? 11.300 8.386 -11.672 1.00 96.69 273 GLY A O 1
ATOM 2109 N N . ILE A 1 274 ? 9.067 8.548 -11.585 1.00 95.75 274 ILE A N 1
ATOM 2110 C CA . ILE A 1 274 ? 8.820 7.744 -12.794 1.00 95.75 274 ILE A CA 1
ATOM 2111 C C . ILE A 1 274 ? 7.859 8.485 -13.720 1.00 95.75 274 ILE A C 1
ATOM 2113 O O . ILE A 1 274 ? 6.795 8.926 -13.298 1.00 95.75 274 ILE A O 1
ATOM 2117 N N . THR A 1 275 ? 8.201 8.587 -15.004 1.00 91.00 275 THR A N 1
ATOM 2118 C CA . THR A 1 275 ? 7.373 9.260 -16.013 1.00 91.00 275 THR A CA 1
ATOM 2119 C C . THR A 1 275 ? 7.320 8.471 -17.322 1.00 91.00 275 THR A C 1
ATOM 2121 O O . THR A 1 275 ? 8.224 7.701 -17.631 1.00 91.00 275 THR A O 1
ATOM 2124 N N . LYS A 1 276 ? 6.255 8.658 -18.111 1.00 84.94 276 LYS A N 1
ATOM 2125 C CA . LYS A 1 276 ? 6.183 8.240 -19.530 1.00 84.94 276 LYS A CA 1
ATOM 2126 C C . LYS A 1 276 ? 6.526 9.378 -20.501 1.00 84.94 276 LYS A C 1
ATOM 2128 O O . LYS A 1 276 ? 6.557 9.163 -21.712 1.00 84.94 276 LYS A O 1
ATOM 2133 N N . LYS A 1 277 ? 6.724 10.598 -19.993 1.00 87.81 277 LYS A N 1
ATOM 2134 C CA . LYS A 1 277 ? 7.161 11.758 -20.774 1.00 87.81 277 LYS A CA 1
ATOM 2135 C C . LYS A 1 277 ? 8.690 11.800 -20.814 1.00 87.81 277 LYS A C 1
ATOM 2137 O O . LYS A 1 277 ? 9.376 11.048 -20.128 1.00 87.81 277 LYS A O 1
ATOM 2142 N N . ASP A 1 278 ? 9.222 12.707 -21.622 1.00 91.06 278 ASP A N 1
ATOM 2143 C CA . ASP A 1 278 ? 10.603 13.144 -21.448 1.00 91.06 278 ASP A CA 1
ATOM 2144 C C . ASP A 1 278 ? 10.778 13.756 -20.045 1.00 91.06 278 ASP A C 1
ATOM 2146 O O . ASP A 1 278 ? 9.986 14.610 -19.640 1.00 91.06 278 ASP A O 1
ATOM 2150 N N . TRP A 1 279 ? 11.798 13.322 -19.302 1.00 93.00 279 TRP A N 1
ATOM 2151 C CA . TRP A 1 279 ? 11.996 13.689 -17.898 1.00 93.00 279 TRP A CA 1
ATOM 2152 C C . TRP A 1 279 ? 12.176 15.195 -17.693 1.00 93.00 279 TRP A C 1
ATOM 2154 O O . TRP A 1 279 ? 11.662 15.750 -16.726 1.00 93.00 279 TRP A O 1
ATOM 2164 N N . ARG A 1 280 ? 12.835 15.895 -18.628 1.00 89.06 280 ARG A N 1
ATOM 2165 C CA . ARG A 1 280 ? 13.000 17.357 -18.548 1.00 89.06 280 ARG A CA 1
ATOM 2166 C C . ARG A 1 280 ? 11.677 18.077 -18.743 1.00 89.06 280 ARG A C 1
ATOM 2168 O O . ARG A 1 280 ? 11.446 19.113 -18.128 1.00 89.06 280 ARG A O 1
ATOM 2175 N N . THR A 1 281 ? 10.815 17.525 -19.589 1.00 88.44 281 THR A N 1
ATOM 2176 C CA . THR A 1 281 ? 9.450 18.019 -19.769 1.00 88.44 281 THR A CA 1
ATOM 2177 C C . THR A 1 281 ? 8.603 17.747 -18.523 1.00 88.44 281 THR A C 1
ATOM 2179 O O . THR A 1 281 ? 7.886 18.638 -18.079 1.00 88.44 281 THR A O 1
ATOM 2182 N N . ALA A 1 282 ? 8.708 16.552 -17.930 1.00 89.12 282 ALA A N 1
ATOM 2183 C CA . ALA A 1 282 ? 7.975 16.177 -16.717 1.00 89.12 282 ALA A CA 1
ATOM 2184 C C . ALA A 1 282 ? 8.363 17.036 -15.500 1.00 89.12 282 ALA A C 1
ATOM 2186 O O . ALA A 1 282 ? 7.491 17.426 -14.726 1.00 89.12 282 ALA A O 1
ATOM 2187 N N . LEU A 1 283 ? 9.639 17.421 -15.379 1.00 90.62 283 LEU A N 1
ATOM 2188 C CA . LEU A 1 283 ? 10.120 18.318 -14.320 1.00 90.62 283 LEU A CA 1
ATOM 2189 C C . LEU A 1 283 ? 9.423 19.683 -14.298 1.00 90.62 283 LEU A C 1
ATOM 2191 O O . LEU A 1 283 ? 9.415 20.335 -13.262 1.00 90.62 283 LEU A O 1
ATOM 2195 N N . ALA A 1 284 ? 8.801 20.133 -15.391 1.00 89.81 284 ALA A N 1
ATOM 2196 C CA . ALA A 1 284 ? 8.005 21.360 -15.371 1.00 89.81 284 ALA A CA 1
ATOM 2197 C C . ALA A 1 284 ? 6.714 21.233 -14.531 1.00 89.81 284 ALA A C 1
ATOM 2199 O O . ALA A 1 284 ? 6.092 22.255 -14.237 1.00 89.81 284 ALA A O 1
ATOM 2200 N N . SER A 1 285 ? 6.330 20.013 -14.142 1.00 87.69 285 SER A N 1
ATOM 2201 C CA . SER A 1 285 ? 5.127 19.669 -13.367 1.00 87.69 285 SER A CA 1
ATOM 2202 C C . SER A 1 285 ? 5.465 18.905 -12.075 1.00 87.69 285 SER A C 1
ATOM 2204 O O . SER A 1 285 ? 4.679 18.080 -11.626 1.00 87.69 285 SER A O 1
ATOM 2206 N N . TRP A 1 286 ? 6.632 19.159 -11.473 1.00 89.31 286 TRP A N 1
ATOM 2207 C CA . TRP A 1 286 ? 7.072 18.495 -10.233 1.00 89.31 286 TRP A CA 1
ATOM 2208 C C . TRP A 1 286 ? 6.134 18.730 -9.025 1.00 89.31 286 TRP A C 1
ATOM 2210 O O . TRP A 1 286 ? 6.069 17.930 -8.101 1.00 89.31 286 TRP A O 1
ATOM 2220 N N . ASP A 1 287 ? 5.364 19.819 -9.047 1.00 84.88 287 ASP A N 1
ATOM 2221 C CA . ASP A 1 287 ? 4.489 20.296 -7.968 1.00 84.88 287 ASP A CA 1
ATOM 2222 C C . ASP A 1 287 ? 2.996 20.363 -8.358 1.00 84.88 287 ASP A C 1
ATOM 2224 O O . ASP A 1 287 ? 2.188 20.951 -7.630 1.00 84.88 287 ASP A O 1
ATOM 2228 N N . ILE A 1 288 ? 2.606 19.780 -9.502 1.00 76.50 288 ILE A N 1
ATOM 2229 C CA . ILE A 1 288 ? 1.212 19.727 -9.975 1.00 76.50 288 ILE A CA 1
ATOM 2230 C C . ILE A 1 288 ? 0.875 18.324 -10.488 1.00 76.50 288 ILE A C 1
ATOM 2232 O O . ILE A 1 288 ? 1.582 17.782 -11.332 1.00 76.50 288 ILE A O 1
ATOM 2236 N N . ASP A 1 289 ? -0.269 17.788 -10.057 1.00 77.44 289 ASP A N 1
ATOM 2237 C CA . ASP A 1 289 ? -0.817 16.537 -10.587 1.00 77.44 289 ASP A CA 1
ATOM 2238 C C . ASP A 1 289 ? -1.450 16.744 -11.977 1.00 77.44 289 ASP A C 1
ATOM 2240 O O . ASP A 1 289 ? -2.637 17.044 -12.111 1.00 77.44 289 ASP A O 1
ATOM 2244 N N . ASP A 1 290 ? -0.639 16.630 -13.030 1.00 75.62 290 ASP A N 1
ATOM 2245 C CA . ASP A 1 290 ? -1.077 16.666 -14.435 1.00 75.62 290 ASP A CA 1
ATOM 2246 C C . ASP A 1 290 ? -0.904 15.306 -15.147 1.00 75.62 290 ASP A C 1
ATOM 2248 O O . ASP A 1 290 ? -0.941 15.219 -16.381 1.00 75.62 290 ASP A O 1
ATOM 2252 N N . GLY A 1 291 ? -0.658 14.244 -14.371 1.00 73.94 291 GLY A N 1
ATOM 2253 C CA . GLY A 1 291 ? -0.367 12.899 -14.869 1.00 73.94 291 GLY A CA 1
ATOM 2254 C C . GLY A 1 291 ? 1.001 12.736 -15.546 1.00 73.94 291 GLY A C 1
ATOM 2255 O O . GLY A 1 291 ? 1.250 11.697 -16.161 1.00 73.94 291 GLY A O 1
ATOM 2256 N N . SER A 1 292 ? 1.896 13.732 -15.482 1.00 78.31 292 SER A N 1
ATOM 2257 C CA . SER A 1 292 ? 3.278 13.589 -15.967 1.00 78.31 292 SER A CA 1
ATOM 2258 C C . SER A 1 292 ? 4.064 12.564 -15.162 1.00 78.31 292 SER A C 1
ATOM 2260 O O . SER A 1 292 ? 4.868 11.833 -15.742 1.00 78.31 292 SER A O 1
ATOM 2262 N N . TRP A 1 293 ? 3.828 12.509 -13.856 1.00 86.75 293 TRP A N 1
ATOM 2263 C CA . TRP A 1 293 ? 4.517 11.625 -12.927 1.00 86.75 293 TRP A CA 1
ATOM 2264 C C . TRP A 1 293 ? 3.608 10.481 -12.488 1.00 86.75 293 TRP A C 1
ATOM 2266 O O . TRP A 1 293 ? 2.388 10.626 -12.420 1.00 86.75 293 TRP A O 1
ATOM 2276 N N . LEU A 1 294 ? 4.206 9.320 -12.244 1.00 81.88 294 LEU A N 1
ATOM 2277 C CA . LEU A 1 294 ? 3.526 8.081 -11.890 1.00 81.88 294 LEU A CA 1
ATOM 2278 C C . LEU A 1 294 ? 4.001 7.602 -10.525 1.00 81.88 294 LEU A C 1
ATOM 2280 O O . LEU A 1 294 ? 5.178 7.747 -10.203 1.00 81.88 294 LEU A O 1
ATOM 2284 N N . ASN A 1 295 ? 3.107 6.949 -9.781 1.00 80.94 295 ASN A N 1
ATOM 2285 C CA . ASN A 1 295 ? 3.407 6.428 -8.455 1.00 80.94 295 ASN A CA 1
ATOM 2286 C C . ASN A 1 295 ? 4.531 5.370 -8.510 1.00 80.94 295 ASN A C 1
ATOM 2288 O O . ASN A 1 295 ? 4.304 4.260 -9.012 1.00 80.94 295 ASN A O 1
ATOM 2292 N N . PRO A 1 296 ? 5.732 5.658 -7.970 1.00 85.12 296 PRO A N 1
ATOM 2293 C CA . PRO A 1 296 ? 6.848 4.723 -8.024 1.00 85.12 296 PRO A CA 1
ATOM 2294 C C . PRO A 1 296 ? 6.580 3.446 -7.230 1.00 85.12 296 PRO A C 1
ATOM 2296 O O . PRO A 1 296 ? 6.989 2.370 -7.655 1.00 85.12 296 PRO A O 1
ATOM 2299 N N . ILE A 1 297 ? 5.861 3.538 -6.106 1.00 74.75 297 ILE A N 1
ATOM 2300 C CA . ILE A 1 297 ? 5.554 2.376 -5.264 1.00 74.75 297 ILE A CA 1
ATOM 2301 C C . ILE A 1 297 ? 4.690 1.376 -6.032 1.00 74.75 297 ILE A C 1
ATOM 2303 O O . ILE A 1 297 ? 5.024 0.194 -6.073 1.00 74.75 297 ILE A O 1
ATOM 2307 N N . GLU A 1 298 ? 3.641 1.851 -6.707 1.00 67.75 298 GLU A N 1
ATOM 2308 C CA . GLU A 1 298 ? 2.769 0.998 -7.522 1.00 67.75 298 GLU A CA 1
ATOM 2309 C C . GLU A 1 298 ? 3.532 0.332 -8.666 1.00 67.75 298 GLU A C 1
ATOM 2311 O O . GLU A 1 298 ? 3.381 -0.867 -8.892 1.00 67.75 298 GLU A O 1
ATOM 2316 N N . ILE A 1 299 ? 4.389 1.074 -9.372 1.00 75.38 299 ILE A N 1
ATOM 2317 C CA . ILE A 1 299 ? 5.170 0.537 -10.495 1.00 75.38 299 ILE A CA 1
ATOM 2318 C C . ILE A 1 299 ? 6.171 -0.524 -10.021 1.00 75.38 299 ILE A C 1
ATOM 2320 O O . ILE A 1 299 ? 6.280 -1.589 -10.632 1.00 75.38 299 ILE A O 1
ATOM 2324 N N . LEU A 1 300 ? 6.874 -0.266 -8.917 1.00 76.44 300 LEU A N 1
ATOM 2325 C CA . LEU A 1 300 ? 7.855 -1.196 -8.355 1.00 76.44 300 LEU A CA 1
ATOM 2326 C C . LEU A 1 300 ? 7.197 -2.458 -7.783 1.00 76.44 300 LEU A C 1
ATOM 2328 O O . LEU A 1 300 ? 7.769 -3.541 -7.891 1.00 76.44 300 LEU A O 1
ATOM 2332 N N . GLN A 1 301 ? 5.996 -2.340 -7.209 1.00 68.50 301 GLN A N 1
ATOM 2333 C CA . GLN A 1 301 ? 5.230 -3.475 -6.683 1.00 68.50 301 GLN A CA 1
ATOM 2334 C C . GLN A 1 301 ? 4.564 -4.311 -7.784 1.00 68.50 301 GLN A C 1
ATOM 2336 O O . GLN A 1 301 ? 4.540 -5.537 -7.679 1.00 68.50 301 GLN A O 1
ATOM 2341 N N . SER A 1 302 ? 4.035 -3.663 -8.826 1.00 58.47 302 SER A N 1
ATOM 2342 C CA . SER A 1 302 ? 3.355 -4.317 -9.958 1.00 58.47 302 SER A CA 1
ATOM 2343 C C . SER A 1 302 ? 4.312 -4.914 -10.987 1.00 58.47 302 SER A C 1
ATOM 2345 O O . SER A 1 302 ? 3.897 -5.722 -11.813 1.00 58.47 302 SER A O 1
ATOM 2347 N N . GLY A 1 303 ? 5.590 -4.525 -10.969 1.00 64.19 303 GLY A N 1
ATOM 2348 C CA . GLY A 1 303 ? 6.541 -4.948 -11.992 1.00 64.19 303 GLY A CA 1
ATOM 2349 C C . GLY A 1 303 ? 6.373 -4.204 -13.318 1.00 64.19 303 GLY A C 1
ATOM 2350 O O . GLY A 1 303 ? 6.668 -4.771 -14.367 1.00 64.19 303 GLY A O 1
ATOM 2351 N N . GLY A 1 304 ? 5.928 -2.943 -13.294 1.00 53.53 304 GLY A N 1
ATOM 2352 C CA . GLY A 1 304 ? 5.825 -2.108 -14.498 1.00 53.53 304 GLY A CA 1
ATOM 2353 C C . GLY A 1 304 ? 4.536 -2.256 -15.294 1.00 53.53 304 GLY A C 1
ATOM 2354 O O . GLY A 1 304 ? 4.401 -1.636 -16.349 1.00 53.53 304 GLY A O 1
ATOM 2355 N N . GLU A 1 305 ? 3.577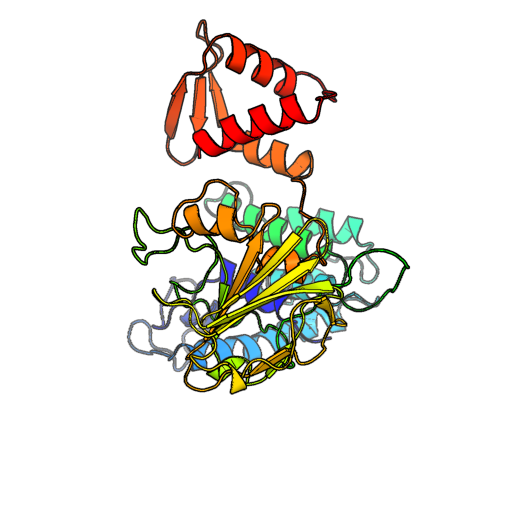 -3.033 -14.802 1.00 46.75 305 GLU A N 1
ATOM 2356 C CA . GLU A 1 305 ? 2.229 -3.066 -15.351 1.00 46.75 305 GLU A CA 1
ATOM 2357 C C . GLU A 1 305 ? 1.411 -1.953 -14.689 1.00 46.75 305 GLU A C 1
ATOM 2359 O O . GLU A 1 305 ? 1.112 -1.999 -13.500 1.00 46.75 305 GLU A O 1
ATOM 2364 N N . SER A 1 306 ? 1.063 -0.910 -15.451 1.00 38.50 306 SER A N 1
ATOM 2365 C CA . SER A 1 306 ? 0.100 0.093 -14.977 1.00 38.50 306 SER A CA 1
ATOM 2366 C C . SER A 1 306 ? -1.198 -0.637 -14.626 1.00 38.50 306 SER A C 1
ATOM 2368 O O . SER A 1 306 ? -1.745 -1.279 -15.529 1.00 38.50 306 SER A O 1
ATOM 2370 N N . PRO A 1 307 ? -1.736 -0.524 -13.400 1.00 38.19 307 PRO A N 1
ATOM 2371 C CA . PRO A 1 307 ? -3.069 -1.029 -13.130 1.00 38.19 307 PRO A CA 1
ATOM 2372 C C . PRO A 1 307 ? -4.033 -0.208 -13.989 1.00 38.19 307 PRO A C 1
ATOM 2374 O O . PRO A 1 307 ? -4.282 0.969 -13.740 1.00 38.19 307 PRO A O 1
ATOM 2377 N N . GLN A 1 308 ? -4.499 -0.791 -15.092 1.00 37.78 308 GLN A N 1
ATOM 2378 C CA . GLN A 1 308 ? -5.712 -0.311 -15.734 1.00 37.78 308 GLN A CA 1
ATOM 2379 C C . GLN A 1 308 ? -6.834 -0.651 -14.758 1.00 37.78 308 GLN A C 1
ATOM 2381 O O . GLN A 1 308 ? -6.938 -1.832 -14.405 1.00 37.78 308 GLN A O 1
ATOM 2386 N N . PRO A 1 309 ? -7.637 0.326 -14.299 1.00 40.91 309 PRO A N 1
ATOM 2387 C CA . PRO A 1 309 ? -8.749 0.009 -13.428 1.00 40.91 309 PRO A CA 1
ATOM 2388 C C . PRO A 1 309 ? -9.633 -0.974 -14.179 1.00 40.91 309 PRO A C 1
ATOM 2390 O O . PRO A 1 309 ? -10.074 -0.716 -15.306 1.00 40.91 309 PRO A O 1
ATOM 2393 N N . ASN A 1 310 ? -9.806 -2.155 -13.598 1.00 41.81 310 ASN A N 1
ATOM 2394 C CA . ASN A 1 310 ? -10.608 -3.172 -14.250 1.00 41.81 310 ASN A CA 1
ATOM 2395 C C . ASN A 1 310 ? -12.073 -2.692 -14.281 1.00 41.81 310 ASN A C 1
ATOM 2397 O O . ASN A 1 310 ? -12.488 -1.833 -13.500 1.00 41.81 310 ASN A O 1
ATOM 2401 N N . MET A 1 311 ? -12.872 -3.229 -15.206 1.00 41.06 311 MET A N 1
ATOM 2402 C CA . MET A 1 311 ? -14.278 -2.832 -15.397 1.00 41.06 311 MET A CA 1
ATOM 2403 C C . MET A 1 311 ? -15.104 -2.882 -14.093 1.00 41.06 311 MET A C 1
ATOM 2405 O O . MET A 1 311 ? -16.104 -2.179 -13.962 1.00 41.06 311 MET A O 1
ATOM 2409 N N . GLU A 1 312 ? -14.666 -3.666 -13.108 1.00 45.34 312 GLU A N 1
ATOM 2410 C CA . GLU A 1 312 ? -15.334 -3.834 -11.823 1.00 45.34 312 GLU A CA 1
ATOM 2411 C C . GLU A 1 312 ? -14.951 -2.752 -10.802 1.00 45.34 312 GLU A C 1
ATOM 2413 O O . GLU A 1 312 ? -15.836 -2.246 -10.116 1.00 45.34 312 GLU A O 1
ATOM 2418 N N . GLU A 1 313 ? -13.698 -2.289 -10.788 1.00 43.84 313 GLU A N 1
ATOM 2419 C CA . GLU A 1 313 ? -13.270 -1.109 -10.017 1.00 43.84 313 GLU A CA 1
ATOM 2420 C C . GLU A 1 313 ? -13.966 0.170 -10.505 1.00 43.84 313 GLU A C 1
ATOM 2422 O O . GLU A 1 313 ? -14.404 0.991 -9.701 1.00 43.84 313 GLU A O 1
ATOM 2427 N N . LEU A 1 314 ? -14.167 0.314 -11.819 1.00 45.69 314 LEU A N 1
ATOM 2428 C CA . LEU A 1 314 ? -14.924 1.435 -12.392 1.00 45.69 314 LEU A CA 1
ATOM 2429 C C . LEU A 1 314 ? -16.415 1.378 -12.038 1.00 45.69 314 LEU A C 1
ATOM 2431 O O . LEU A 1 314 ? -17.013 2.408 -11.721 1.00 45.69 314 LEU A O 1
ATOM 2435 N N . LYS A 1 315 ? -17.028 0.187 -12.046 1.00 47.69 315 LYS A N 1
ATOM 2436 C CA . LYS A 1 315 ? -18.405 0.007 -11.557 1.00 47.69 315 LYS A CA 1
ATOM 2437 C C . LYS A 1 315 ? -18.523 0.306 -10.066 1.00 47.69 315 LYS A C 1
ATOM 2439 O O . LYS A 1 315 ? -19.564 0.801 -9.644 1.00 47.69 315 LYS A O 1
ATOM 2444 N N . ASP A 1 316 ? -17.485 0.037 -9.280 1.00 49.09 316 ASP A N 1
ATOM 2445 C CA . ASP A 1 316 ? -17.444 0.376 -7.859 1.00 49.09 316 ASP A CA 1
ATOM 2446 C C . ASP A 1 316 ? -17.278 1.883 -7.627 1.00 49.09 316 ASP A C 1
ATOM 2448 O O . ASP A 1 316 ? -18.001 2.446 -6.806 1.00 49.09 316 ASP A O 1
ATOM 2452 N N . MET A 1 317 ? -16.451 2.574 -8.418 1.00 42.41 317 MET A N 1
ATOM 2453 C CA . MET A 1 317 ? -16.384 4.043 -8.411 1.00 42.41 317 MET A CA 1
ATOM 2454 C C . MET A 1 317 ? -17.713 4.680 -8.839 1.00 42.41 317 MET A C 1
ATOM 2456 O O . MET A 1 317 ? -18.134 5.681 -8.267 1.00 42.41 317 MET A O 1
ATOM 2460 N N . LEU A 1 318 ? -18.429 4.078 -9.795 1.00 44.44 318 LEU A N 1
ATOM 2461 C CA . LEU A 1 318 ? -19.770 4.517 -10.192 1.00 44.44 318 LEU A CA 1
ATOM 2462 C C . LEU A 1 318 ? -20.823 4.378 -9.082 1.00 44.44 318 LEU A C 1
ATOM 2464 O O . LEU A 1 318 ? -21.801 5.125 -9.086 1.00 44.44 318 LEU A O 1
ATOM 2468 N N . LYS A 1 319 ? -20.648 3.461 -8.118 1.00 47.59 319 LYS A N 1
ATOM 2469 C CA . LYS A 1 319 ? -21.567 3.322 -6.970 1.00 47.59 319 LYS A CA 1
ATOM 2470 C C . LYS A 1 319 ? -21.507 4.523 -6.020 1.00 47.59 319 LYS A C 1
ATOM 2472 O O . LYS A 1 319 ? -22.465 4.733 -5.279 1.00 47.59 319 LYS A O 1
ATOM 2477 N N . LEU A 1 320 ? -20.439 5.325 -6.085 1.00 36.91 320 LEU A N 1
ATOM 2478 C CA . LEU A 1 320 ? -20.282 6.589 -5.350 1.00 36.91 320 LEU A CA 1
ATOM 2479 C C . LEU A 1 320 ? -21.045 7.758 -5.998 1.00 36.91 320 LEU A C 1
ATOM 2481 O O . LEU A 1 320 ? -20.975 8.895 -5.525 1.00 36.91 320 LEU A O 1
ATOM 2485 N N . PHE A 1 321 ? -21.781 7.494 -7.082 1.00 44.12 321 PHE A N 1
ATOM 2486 C CA . PHE A 1 321 ? -22.483 8.503 -7.858 1.00 44.12 321 PHE A CA 1
ATOM 2487 C C . PHE A 1 321 ? -23.980 8.197 -7.985 1.00 44.12 321 PHE A C 1
ATOM 2489 O O . PHE A 1 321 ? -24.386 7.156 -8.500 1.00 44.12 321 PHE A O 1
ATOM 2496 N N . LYS A 1 322 ? -24.843 9.133 -7.562 1.00 44.88 322 LYS A N 1
ATOM 2497 C CA . LYS A 1 322 ? -26.287 9.080 -7.868 1.00 44.88 322 LYS A CA 1
ATOM 2498 C C . LYS A 1 322 ? -26.598 9.911 -9.106 1.00 44.88 322 LYS A C 1
ATOM 2500 O O . LYS A 1 322 ? -26.262 11.092 -9.167 1.00 44.88 322 LYS A O 1
ATOM 2505 N N . ILE A 1 323 ? -27.291 9.297 -10.064 1.00 49.97 323 ILE A N 1
ATOM 2506 C CA . ILE A 1 323 ? -27.745 9.952 -11.294 1.00 49.97 323 ILE A CA 1
ATOM 2507 C C . ILE A 1 323 ? -29.157 10.474 -11.080 1.00 49.97 323 ILE A C 1
ATOM 2509 O O . ILE A 1 323 ? -30.075 9.701 -10.804 1.00 49.97 323 ILE A O 1
ATOM 2513 N N . ASN A 1 324 ? -29.343 11.782 -11.243 1.00 48.44 324 ASN A N 1
ATOM 2514 C CA . ASN A 1 324 ? -30.670 12.384 -11.205 1.00 48.44 324 ASN A CA 1
ATOM 2515 C C . ASN A 1 324 ? -31.209 12.557 -12.632 1.00 48.44 324 ASN A C 1
ATOM 2517 O O . ASN A 1 324 ? -30.753 13.418 -13.383 1.00 48.44 324 ASN A O 1
ATOM 2521 N N . THR A 1 325 ? -32.168 11.720 -13.025 1.00 48.72 325 THR A N 1
ATOM 2522 C CA . THR A 1 325 ? -32.695 11.642 -14.400 1.00 48.72 325 THR A CA 1
ATOM 2523 C C . THR A 1 325 ? -33.838 12.626 -14.696 1.00 48.72 325 THR A C 1
ATOM 2525 O O . THR A 1 325 ? -34.481 12.525 -15.737 1.00 48.72 325 THR A O 1
ATOM 2528 N N . GLY A 1 326 ? -34.085 13.606 -13.818 1.00 45.34 326 GLY A N 1
ATOM 2529 C CA . GLY A 1 326 ? -35.176 14.586 -13.951 1.00 45.34 326 GLY A CA 1
ATOM 2530 C C . GLY A 1 326 ? -34.872 15.858 -14.762 1.00 45.34 326 GLY A C 1
ATOM 2531 O O . GLY A 1 326 ? -35.760 16.695 -14.909 1.00 45.34 326 GLY A O 1
ATOM 2532 N N . TYR A 1 327 ? -33.650 16.035 -15.279 1.00 41.78 327 TYR A N 1
ATOM 2533 C CA . TYR A 1 327 ? -33.201 17.277 -15.932 1.00 41.78 327 TYR A CA 1
ATOM 2534 C C . TYR A 1 327 ? -32.783 17.062 -17.398 1.00 41.78 327 TYR A C 1
ATOM 2536 O O . TYR A 1 327 ? -32.463 15.952 -17.818 1.00 41.78 327 TYR A O 1
ATOM 2544 N N . LYS A 1 328 ? -32.759 18.142 -18.199 1.00 45.22 328 LYS A N 1
ATOM 2545 C CA . LYS A 1 328 ? -32.310 18.106 -19.611 1.00 45.22 328 LYS A CA 1
ATOM 2546 C C . LYS A 1 328 ? -30.838 17.671 -19.777 1.00 45.22 328 LYS A C 1
ATOM 2548 O O . LYS A 1 328 ? -30.472 17.213 -20.857 1.00 45.22 328 LYS A O 1
ATOM 2553 N N . SER A 1 329 ? -30.018 17.778 -18.731 1.00 50.50 329 SER A N 1
ATOM 2554 C CA . SER A 1 329 ? -28.633 17.292 -18.648 1.00 50.50 329 SER A CA 1
ATOM 2555 C C . SER A 1 329 ? -28.457 16.342 -17.457 1.00 50.50 329 SER A C 1
ATOM 2557 O O . SER A 1 329 ? -29.178 16.459 -16.465 1.00 50.50 329 SER A O 1
ATOM 2559 N N . LEU A 1 330 ? -27.532 15.375 -17.558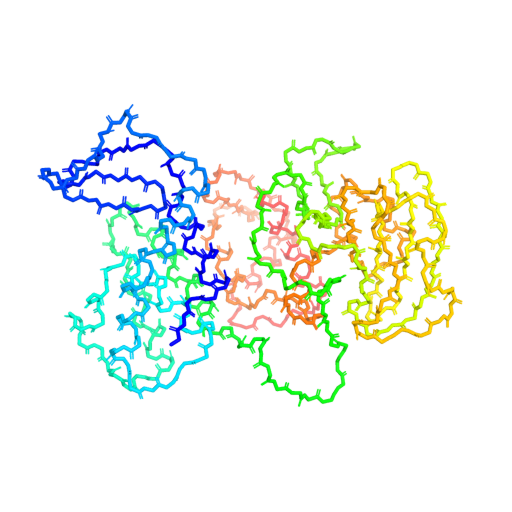 1.00 51.78 330 LEU A N 1
ATOM 2560 C CA . LEU A 1 330 ? -27.234 14.466 -16.446 1.00 51.78 330 LEU A CA 1
ATOM 2561 C C . LEU A 1 330 ? -26.580 15.263 -15.310 1.00 51.78 330 LEU A C 1
ATOM 2563 O O . LEU A 1 330 ? -25.644 16.029 -15.544 1.00 51.78 330 LEU A O 1
ATOM 2567 N N . GLN A 1 331 ? -27.056 15.062 -14.083 1.00 54.81 331 GLN A N 1
ATOM 2568 C CA . GLN A 1 331 ? -26.371 15.527 -12.881 1.00 54.81 331 GLN A CA 1
ATOM 2569 C C . GLN A 1 331 ? -25.827 14.325 -12.127 1.00 54.81 331 GLN A C 1
ATOM 2571 O O . GLN A 1 331 ? -26.560 13.358 -11.885 1.00 54.81 331 GLN A O 1
ATOM 2576 N N . VAL A 1 332 ? -24.552 14.413 -11.764 1.00 53.56 332 VAL A N 1
ATOM 2577 C CA . VAL A 1 332 ? -23.864 13.411 -10.960 1.00 53.56 332 VAL A CA 1
ATOM 2578 C C . VAL A 1 332 ? -23.595 14.002 -9.582 1.00 53.56 332 VAL A C 1
ATOM 2580 O O . VAL A 1 332 ? -23.062 15.105 -9.458 1.00 53.56 332 VAL A O 1
ATOM 2583 N N . VAL A 1 333 ? -24.030 13.279 -8.552 1.00 49.78 333 VAL A N 1
ATOM 2584 C CA . VAL A 1 333 ? -23.799 13.617 -7.145 1.00 49.78 333 VAL A CA 1
ATOM 2585 C C . VAL A 1 333 ? -22.753 12.680 -6.588 1.00 49.78 333 VAL A C 1
ATOM 2587 O O . VAL A 1 333 ? -23.003 11.477 -6.556 1.00 49.78 333 VAL A O 1
ATOM 2590 N N . ASN A 1 334 ? -21.642 13.231 -6.104 1.00 49.31 334 ASN A N 1
ATOM 2591 C CA . ASN A 1 334 ? -20.722 12.499 -5.240 1.00 49.31 334 ASN A CA 1
ATOM 2592 C C . ASN A 1 334 ? -21.454 12.202 -3.920 1.00 49.31 334 ASN A C 1
ATOM 2594 O O . ASN A 1 334 ? -21.867 13.124 -3.214 1.00 49.31 334 ASN A O 1
ATOM 2598 N N . THR A 1 335 ? -21.692 10.929 -3.610 1.00 48.03 335 THR A N 1
ATOM 2599 C CA . THR A 1 335 ? -22.551 10.535 -2.482 1.00 48.03 335 THR A CA 1
ATOM 2600 C C . THR A 1 335 ? -21.897 10.698 -1.115 1.00 48.03 335 THR A C 1
ATOM 2602 O O . THR A 1 335 ? -22.609 10.665 -0.115 1.00 48.03 335 THR A O 1
ATOM 2605 N N . GLU A 1 336 ? -20.582 10.903 -1.067 1.00 46.12 336 GLU A N 1
ATOM 2606 C CA . GLU A 1 336 ? -19.832 11.144 0.168 1.00 46.12 336 GLU A CA 1
ATOM 2607 C C . GLU A 1 336 ? -19.753 12.642 0.489 1.00 46.12 336 GLU A C 1
ATOM 2609 O O . GLU A 1 336 ? -19.961 13.049 1.631 1.00 46.12 336 GLU A O 1
ATOM 2614 N N . THR A 1 337 ? -19.511 13.487 -0.522 1.00 47.97 337 THR A N 1
ATOM 2615 C CA . THR A 1 337 ? -19.360 14.945 -0.339 1.00 47.97 337 THR A CA 1
ATOM 2616 C C . THR A 1 337 ? -20.635 15.745 -0.606 1.00 47.97 337 THR A C 1
ATOM 2618 O O . THR A 1 337 ? -20.699 16.929 -0.275 1.00 47.97 337 THR A O 1
ATOM 2621 N N . LEU A 1 338 ? -21.648 15.125 -1.222 1.00 50.28 338 LEU A N 1
ATOM 2622 C CA . LEU A 1 338 ? -22.912 15.732 -1.661 1.00 50.28 338 LEU A CA 1
ATOM 2623 C C . LEU A 1 338 ? -22.756 16.892 -2.663 1.00 50.28 338 LEU A C 1
ATOM 2625 O O . LEU A 1 338 ? -23.703 17.651 -2.888 1.00 50.28 338 LEU A O 1
ATOM 2629 N N . LYS A 1 339 ? -21.582 17.037 -3.290 1.00 48.47 339 LYS A N 1
ATOM 2630 C CA . LYS A 1 339 ? -21.357 18.025 -4.351 1.00 48.47 339 LYS A CA 1
ATOM 2631 C C . LYS A 1 339 ? -22.029 17.589 -5.652 1.00 48.47 339 LYS A C 1
ATOM 2633 O O . LYS A 1 339 ? -21.990 16.417 -6.031 1.00 48.47 339 LYS A O 1
ATOM 2638 N N . TYR A 1 340 ? -22.627 18.563 -6.336 1.00 52.09 340 TYR A N 1
ATOM 2639 C CA . TYR A 1 340 ? -23.318 18.377 -7.610 1.00 52.09 340 TYR A CA 1
ATOM 2640 C C . TYR A 1 340 ? -22.421 18.818 -8.757 1.00 52.09 340 TYR A C 1
ATOM 2642 O O . TYR A 1 340 ? -21.919 19.943 -8.744 1.00 52.09 340 TYR A O 1
ATOM 2650 N N . PHE A 1 341 ? -22.303 17.973 -9.777 1.00 56.34 341 PHE A N 1
ATOM 2651 C CA . PHE A 1 341 ? -21.680 18.344 -11.040 1.00 56.34 341 PHE A CA 1
ATOM 2652 C C . PHE A 1 341 ? -22.699 18.293 -12.176 1.00 56.34 341 PHE A C 1
ATOM 2654 O O . PHE A 1 341 ? -23.391 17.289 -12.378 1.00 56.34 341 PHE A O 1
ATOM 2661 N N . ALA A 1 342 ? -22.813 19.406 -12.902 1.00 56.50 342 ALA A N 1
ATOM 2662 C CA . ALA A 1 342 ? -23.663 19.516 -14.077 1.00 56.50 342 ALA A CA 1
ATOM 2663 C C . ALA A 1 342 ? -22.835 19.192 -15.321 1.00 56.50 342 ALA A C 1
ATOM 2665 O O . ALA A 1 342 ? -21.890 19.910 -15.635 1.00 56.50 342 ALA A O 1
ATOM 2666 N N . MET A 1 343 ? -23.207 18.127 -16.026 1.00 59.75 343 MET A N 1
ATOM 2667 C CA . MET A 1 343 ? -22.564 17.754 -17.284 1.00 59.75 343 MET A CA 1
ATOM 2668 C C . MET A 1 343 ? -23.216 18.492 -18.452 1.00 59.75 343 MET A C 1
ATOM 2670 O O . MET A 1 343 ? -24.431 18.719 -18.465 1.00 59.75 343 MET A O 1
ATOM 2674 N N . ASN A 1 344 ? -22.434 18.834 -19.471 1.00 61.62 344 ASN A N 1
ATOM 2675 C CA . ASN A 1 344 ? -22.979 19.329 -20.728 1.00 61.62 344 ASN A CA 1
ATOM 2676 C C . ASN A 1 344 ? -23.677 18.191 -21.511 1.00 61.62 344 ASN A C 1
ATOM 2678 O O . ASN A 1 344 ? -23.678 17.022 -21.107 1.00 61.62 344 ASN A O 1
ATOM 2682 N N . ALA A 1 345 ? -24.347 18.528 -22.616 1.00 57.75 345 ALA A N 1
ATOM 2683 C CA . ALA A 1 345 ? -25.157 17.565 -23.368 1.00 57.75 345 ALA A CA 1
ATOM 2684 C C . ALA A 1 345 ? -24.332 16.406 -23.959 1.00 57.75 345 ALA A C 1
ATOM 2686 O O . ALA A 1 345 ? -24.831 15.280 -24.035 1.00 57.75 345 ALA A O 1
ATOM 2687 N N . GLU A 1 346 ? -23.083 16.672 -24.338 1.00 61.28 346 GLU A N 1
ATOM 2688 C CA . GLU A 1 346 ? -22.183 15.701 -24.953 1.00 61.28 346 GLU A CA 1
ATOM 2689 C C . GLU A 1 346 ? -21.596 14.744 -23.906 1.00 61.28 346 GLU A C 1
ATOM 2691 O O . GLU A 1 346 ? -21.691 13.526 -24.060 1.00 61.28 346 GLU A O 1
ATOM 2696 N N . GLU A 1 347 ? -21.119 15.276 -22.780 1.00 57.66 347 GLU A N 1
ATOM 2697 C CA . GLU A 1 347 ? -20.687 14.504 -21.604 1.00 57.66 347 GLU A CA 1
ATOM 2698 C C . GLU A 1 347 ? -21.818 13.611 -21.078 1.00 57.66 347 GLU A C 1
ATOM 2700 O O . GLU A 1 347 ? -21.633 12.416 -20.839 1.00 57.66 347 GLU A O 1
ATOM 2705 N N . SER A 1 348 ? -23.033 14.164 -20.996 1.00 56.91 348 SER A N 1
ATOM 2706 C CA . SER A 1 348 ? -24.227 13.428 -20.574 1.00 56.91 348 SER A CA 1
ATOM 2707 C C . SER A 1 348 ? -24.569 12.273 -21.523 1.00 56.91 348 SER A C 1
ATOM 2709 O O . SER A 1 348 ? -25.048 11.229 -21.083 1.00 56.91 348 SER A O 1
ATOM 2711 N N . ALA A 1 349 ? -24.390 12.451 -22.836 1.00 60.03 349 ALA A N 1
ATOM 2712 C CA . ALA A 1 349 ? -24.648 11.403 -23.824 1.00 60.03 349 ALA A CA 1
ATOM 2713 C C . ALA A 1 349 ? -23.624 10.263 -23.720 1.00 60.03 349 ALA A C 1
ATOM 2715 O O . ALA A 1 349 ? -24.011 9.093 -23.734 1.00 60.03 349 ALA A O 1
ATOM 2716 N N . ARG A 1 350 ? -22.343 10.601 -23.534 1.00 61.12 350 ARG A N 1
ATOM 2717 C CA . ARG A 1 350 ? -21.250 9.630 -23.375 1.00 61.12 350 ARG A CA 1
ATOM 2718 C C . ARG A 1 350 ? -21.383 8.824 -22.082 1.00 61.12 350 ARG A C 1
ATOM 2720 O O . ARG A 1 350 ? -21.326 7.599 -22.124 1.00 61.12 350 ARG A O 1
ATOM 2727 N N . MET A 1 351 ? -21.675 9.488 -20.962 1.00 58.38 351 MET A N 1
ATOM 2728 C CA . MET A 1 351 ? -21.897 8.823 -19.673 1.00 58.38 351 MET A CA 1
ATOM 2729 C C . MET A 1 351 ? -23.106 7.872 -19.720 1.00 58.38 351 MET A C 1
ATOM 2731 O O . MET A 1 351 ? -23.051 6.765 -19.195 1.00 58.38 351 MET A O 1
ATOM 2735 N N . ARG A 1 352 ? -24.189 8.236 -20.425 1.00 57.94 352 ARG A N 1
ATOM 2736 C CA . ARG A 1 352 ? -25.334 7.328 -20.635 1.00 57.94 352 ARG A CA 1
ATOM 2737 C C . ARG A 1 352 ? -24.962 6.075 -21.430 1.00 57.94 352 ARG A C 1
ATOM 2739 O O . ARG A 1 352 ? -25.398 4.993 -21.054 1.00 57.94 352 ARG A O 1
ATOM 2746 N N . LYS A 1 353 ? -24.147 6.200 -22.481 1.00 58.50 353 LYS A N 1
ATOM 2747 C CA . LYS A 1 353 ? -23.644 5.044 -23.245 1.00 58.50 353 LYS A CA 1
ATOM 2748 C C . LYS A 1 353 ? -22.819 4.103 -22.349 1.00 58.50 353 LYS A C 1
ATOM 2750 O O . LYS A 1 353 ? -23.011 2.898 -22.401 1.00 58.50 353 LYS A O 1
ATOM 2755 N N . PHE A 1 354 ? -21.986 4.660 -21.464 1.00 54.53 354 PHE A N 1
ATOM 2756 C CA . PHE A 1 354 ? -21.182 3.907 -20.483 1.00 54.53 354 PHE A CA 1
ATOM 2757 C C . PHE A 1 354 ? -22.023 3.120 -19.474 1.00 54.53 354 PHE A C 1
ATOM 2759 O O . PHE A 1 354 ? -21.698 1.985 -19.148 1.00 54.53 354 PHE A O 1
ATOM 2766 N N . LEU A 1 355 ? -23.113 3.711 -18.990 1.00 52.31 355 LEU A N 1
ATOM 2767 C CA . LEU A 1 355 ? -23.910 3.149 -17.899 1.00 52.31 355 LEU A CA 1
ATOM 2768 C C . LEU A 1 355 ? -24.958 2.120 -18.330 1.00 52.31 355 LEU A C 1
ATOM 2770 O O . LEU A 1 355 ? -25.353 1.284 -17.518 1.00 52.31 355 LEU A O 1
ATOM 2774 N N . TYR A 1 356 ? -25.471 2.227 -19.557 1.00 52.50 356 TYR A N 1
ATOM 2775 C CA . TYR A 1 356 ? -26.639 1.453 -19.990 1.00 52.50 356 TYR A CA 1
ATOM 2776 C C . TYR A 1 356 ? -26.321 0.320 -20.970 1.00 52.50 356 TYR A C 1
ATOM 2778 O O . TYR A 1 356 ? -27.129 -0.606 -21.080 1.00 52.50 356 TYR A O 1
ATOM 2786 N N . ASP A 1 357 ? -25.162 0.335 -21.630 1.00 47.31 357 ASP A N 1
ATOM 2787 C CA . ASP A 1 357 ? -24.735 -0.792 -22.457 1.00 47.31 357 ASP A CA 1
ATOM 2788 C C . ASP A 1 357 ? -24.111 -1.883 -21.577 1.00 47.31 357 ASP A C 1
ATOM 2790 O O . ASP A 1 357 ? -23.275 -1.621 -20.717 1.00 47.31 357 ASP A O 1
ATOM 2794 N N . LYS A 1 358 ? -24.544 -3.136 -21.768 1.00 36.97 358 LYS A N 1
ATOM 2795 C CA . LYS A 1 358 ? -24.110 -4.273 -20.933 1.00 36.97 358 LYS A CA 1
ATOM 2796 C C . LYS A 1 358 ? -22.627 -4.621 -21.096 1.00 36.97 358 LYS A C 1
ATOM 2798 O O . LYS A 1 358 ? -22.064 -5.210 -20.182 1.00 36.97 358 LYS A O 1
ATOM 2803 N N . GLU A 1 359 ? -22.029 -4.234 -22.222 1.00 38.22 359 GLU A N 1
ATOM 2804 C CA . GLU A 1 359 ? -20.595 -4.299 -22.519 1.00 38.22 359 GLU A CA 1
ATOM 2805 C C . GLU A 1 359 ? -20.258 -3.199 -23.537 1.00 38.22 359 GLU A C 1
ATOM 2807 O O . GLU A 1 359 ? -20.321 -3.422 -24.749 1.00 38.22 359 GLU A O 1
ATOM 2812 N N . PRO A 1 360 ? -19.979 -1.971 -23.088 1.00 37.41 360 PRO A N 1
ATOM 2813 C CA . PRO A 1 360 ? -19.691 -0.900 -24.017 1.00 37.41 360 PRO A CA 1
ATOM 2814 C C . PRO A 1 360 ? -18.264 -1.055 -24.557 1.00 37.41 360 PRO A C 1
ATOM 2816 O O . PRO A 1 360 ? -17.284 -0.990 -23.815 1.00 37.41 360 PRO A O 1
ATOM 2819 N N . LEU A 1 361 ? -18.142 -1.249 -25.870 1.00 36.53 361 LEU A N 1
ATOM 2820 C CA . LEU A 1 361 ? -16.869 -1.118 -26.576 1.00 36.53 361 LEU A CA 1
ATOM 2821 C C . LEU A 1 361 ? -16.533 0.373 -26.665 1.00 36.53 361 LEU A C 1
ATOM 2823 O O . LEU A 1 361 ? -17.139 1.106 -27.451 1.00 36.53 361 LEU A O 1
ATOM 2827 N N . PHE A 1 362 ? -15.599 0.820 -25.831 1.00 39.78 362 PHE A N 1
ATOM 2828 C CA . PHE A 1 362 ? -15.017 2.153 -25.930 1.00 39.78 362 PHE A CA 1
ATOM 2829 C C . PHE A 1 362 ? -13.692 2.084 -26.667 1.00 39.78 362 PHE A C 1
ATOM 2831 O O . PHE A 1 362 ? -12.820 1.287 -26.323 1.00 39.78 362 PHE A O 1
ATOM 2838 N N . GLU A 1 363 ? -13.516 2.971 -27.640 1.00 40.19 363 GLU A N 1
ATOM 2839 C CA . GLU A 1 363 ? -12.181 3.278 -28.138 1.00 40.19 363 GLU A CA 1
ATOM 2840 C C . GLU A 1 363 ? -11.354 3.909 -26.994 1.00 40.19 363 GLU A C 1
ATOM 2842 O O . GLU A 1 363 ? -11.916 4.659 -26.187 1.00 40.19 363 GLU A O 1
ATOM 2847 N N . PRO A 1 364 ? -10.031 3.672 -26.896 1.00 39.84 364 PRO A N 1
ATOM 2848 C CA . PRO A 1 364 ? -9.203 4.133 -25.771 1.00 39.84 364 PRO A CA 1
ATOM 2849 C C . PRO A 1 364 ? -9.316 5.636 -25.454 1.00 39.84 364 PRO A C 1
ATOM 2851 O O . PRO A 1 364 ? -9.229 6.047 -24.298 1.00 39.84 364 PRO A O 1
ATOM 2854 N N . ALA A 1 365 ? -9.569 6.464 -26.471 1.00 40.94 365 ALA A N 1
ATOM 2855 C CA . ALA A 1 365 ? -9.797 7.897 -26.304 1.00 40.94 365 ALA A CA 1
ATOM 2856 C C . ALA A 1 365 ? -11.157 8.225 -25.654 1.00 40.94 365 ALA A C 1
ATOM 2858 O O . ALA A 1 365 ? -11.261 9.187 -24.897 1.00 40.94 365 ALA A O 1
ATOM 2859 N N . GLU A 1 366 ? -12.209 7.442 -25.911 1.00 43.56 366 GLU A N 1
ATOM 2860 C CA . GLU A 1 366 ? -13.515 7.612 -25.257 1.00 43.56 366 GLU A CA 1
ATOM 2861 C C . GLU A 1 366 ? -13.453 7.188 -23.781 1.00 43.56 366 GLU A C 1
ATOM 2863 O O . GLU A 1 366 ? -14.072 7.828 -22.933 1.00 43.56 366 GLU A O 1
ATOM 2868 N N . PHE A 1 367 ? -12.641 6.173 -23.468 1.00 47.34 367 PHE A N 1
ATOM 2869 C CA . PHE A 1 367 ? -12.399 5.674 -22.112 1.00 47.34 367 PHE A CA 1
ATOM 2870 C C . PHE A 1 367 ? -11.656 6.688 -21.226 1.00 47.34 367 PHE A C 1
ATOM 2872 O O . PHE A 1 367 ? -12.082 6.956 -20.101 1.00 47.34 367 PHE A O 1
ATOM 2879 N N . GLN A 1 368 ? -10.601 7.321 -21.752 1.00 49.53 368 GLN A N 1
ATOM 2880 C CA . GLN A 1 368 ? -9.847 8.343 -21.018 1.00 49.53 368 GLN A CA 1
ATOM 2881 C C . GLN A 1 368 ? -10.718 9.562 -20.673 1.00 49.53 368 GLN A C 1
ATOM 2883 O O . GLN A 1 368 ? -10.682 10.048 -19.550 1.00 49.53 368 GLN A O 1
ATOM 2888 N N . ASN A 1 369 ? -11.593 9.981 -21.592 1.00 53.34 369 ASN A N 1
ATOM 2889 C CA . ASN A 1 369 ? -12.510 11.097 -21.356 1.00 53.34 369 ASN A CA 1
ATOM 2890 C C . ASN A 1 369 ? -13.516 10.827 -20.216 1.00 53.34 369 ASN A C 1
ATOM 2892 O O . ASN A 1 369 ? -13.875 11.748 -19.488 1.00 53.34 369 ASN A O 1
ATOM 2896 N N . VAL A 1 370 ? -13.983 9.584 -20.034 1.00 51.44 370 VAL A N 1
ATOM 2897 C CA . VAL A 1 370 ? -14.879 9.216 -18.916 1.00 51.44 370 VAL A CA 1
ATOM 2898 C C . VAL A 1 370 ? -14.124 9.217 -17.584 1.00 51.44 370 VAL A C 1
ATOM 2900 O O . VAL A 1 370 ? -14.648 9.710 -16.585 1.00 51.44 370 VAL A O 1
ATOM 2903 N N . LEU A 1 371 ? -12.883 8.725 -17.573 1.00 51.41 371 LEU A N 1
ATOM 2904 C CA . LEU A 1 371 ? -11.989 8.780 -16.412 1.00 51.41 371 LEU A CA 1
ATOM 2905 C C . LEU A 1 371 ? -11.664 10.221 -16.002 1.00 51.41 371 LEU A C 1
ATOM 2907 O O . LEU A 1 371 ? -11.692 10.527 -14.812 1.00 51.41 371 LEU A O 1
ATOM 2911 N N . ASP A 1 372 ? -11.419 11.108 -16.963 1.00 56.78 372 ASP A N 1
ATOM 2912 C CA . ASP A 1 372 ? -11.137 12.521 -16.700 1.00 56.78 372 ASP A CA 1
ATOM 2913 C C . ASP A 1 372 ? -12.365 13.235 -16.107 1.00 56.78 372 ASP A C 1
ATOM 2915 O O . ASP A 1 372 ? -12.234 14.010 -15.161 1.00 56.78 372 ASP A O 1
ATOM 2919 N N . ILE A 1 373 ? -13.576 12.899 -16.572 1.00 54.31 373 ILE A N 1
ATOM 2920 C CA . ILE A 1 373 ? -14.834 13.378 -15.977 1.00 54.31 373 ILE A CA 1
ATOM 2921 C C . ILE A 1 373 ? -14.983 12.880 -14.531 1.00 54.31 373 ILE A C 1
ATOM 2923 O O . ILE A 1 373 ? -15.347 13.661 -13.659 1.00 54.31 373 ILE A O 1
ATOM 2927 N N . ILE A 1 374 ? -14.693 11.605 -14.248 1.00 52.91 374 ILE A N 1
ATOM 2928 C CA . ILE A 1 374 ? -14.802 11.033 -12.892 1.00 52.91 374 ILE A CA 1
ATOM 2929 C C . ILE A 1 374 ? -13.779 11.667 -11.941 1.00 52.91 374 ILE A C 1
ATOM 2931 O O . ILE A 1 374 ? -14.133 12.045 -10.826 1.00 52.91 374 ILE A O 1
ATOM 2935 N N . LYS A 1 375 ? -12.532 11.838 -12.390 1.00 54.72 375 LYS A N 1
ATOM 2936 C CA . LYS A 1 375 ? -11.461 12.488 -11.620 1.00 54.72 375 LYS A CA 1
ATOM 2937 C C . LYS A 1 375 ? -11.726 13.967 -11.354 1.00 54.72 375 LYS A C 1
ATOM 2939 O O . LYS A 1 375 ? -11.250 14.481 -10.357 1.00 54.72 375 LYS A O 1
ATOM 2944 N N . HIS A 1 376 ? -12.476 14.644 -12.221 1.00 50.78 376 HIS A N 1
ATOM 2945 C CA . HIS A 1 376 ? -12.879 16.035 -12.009 1.00 50.78 376 HIS A CA 1
ATOM 2946 C C . HIS A 1 376 ? -14.026 16.189 -10.988 1.00 50.78 376 HIS A C 1
ATOM 2948 O O . HIS A 1 376 ? -14.269 17.288 -10.490 1.00 50.78 376 HIS A O 1
ATOM 2954 N N . VAL A 1 377 ? -14.758 15.105 -10.705 1.00 47.25 377 VAL A N 1
ATOM 2955 C CA . VAL A 1 377 ? -15.905 15.078 -9.778 1.00 47.25 377 VAL A CA 1
ATOM 2956 C C . VAL A 1 377 ? -15.506 14.606 -8.367 1.00 47.25 377 VAL A C 1
ATOM 2958 O O . VAL A 1 377 ? -16.189 14.958 -7.396 1.00 47.25 377 VAL A O 1
ATOM 2961 N N . LEU A 1 378 ? -14.438 13.811 -8.246 1.00 47.16 378 LEU A N 1
ATOM 2962 C CA . LEU A 1 378 ? -13.750 13.524 -6.978 1.00 47.16 378 LEU A CA 1
ATOM 2963 C C . LEU A 1 378 ? -12.991 14.769 -6.502 1.00 47.16 378 LEU A C 1
ATOM 2965 O O . LEU A 1 378 ? -13.084 15.063 -5.287 1.00 47.16 378 LEU A O 1
#

InterPro domains:
  IPR002196 Glycoside hydrolase, family 24 [PF00959] (12-138)
  IPR011055 Duplicated hybrid motif [G3DSA:2.70.70.10] (146-300)
  IPR016047 M23ase, beta-sheet core domain [PF01551] (189-278)
  IPR023346 Lysozyme-like domain superfamily [SSF53955] (1-145)
  IPR023347 Lysozyme domain superfamily [G3DSA:1.10.530.40] (2-145)
  IPR033907 Endolysin/autolysin [cd00737] (7-142)
  IPR034690 Endolysin T4 type [MF_04110] (1-146)
  IPR051018 Bacteriophage Glycosyl Hydrolase 24 [PTHR38107] (2-144)

Solvent-accessible surface area (backbone atoms only — not comparable to full-atom values): 21005 Å² total; per-residue (Å²): 121,74,75,44,55,69,24,53,50,54,40,51,73,73,56,42,77,36,48,50,20,37,67,84,84,81,60,36,39,34,33,23,59,66,50,67,40,48,69,92,79,52,91,72,37,62,80,66,40,68,52,55,72,68,54,28,55,52,48,47,60,59,59,42,53,60,20,33,48,34,54,58,70,58,39,80,61,90,69,53,64,35,34,45,10,22,51,30,40,52,22,63,75,68,36,51,56,46,55,68,79,68,64,57,63,45,73,59,50,72,72,54,50,49,64,52,51,65,68,71,21,62,83,95,44,97,54,20,68,63,31,44,54,49,34,51,53,34,43,52,39,38,70,42,76,56,95,71,86,83,93,74,93,86,70,70,59,46,41,63,45,33,89,49,75,86,62,85,78,72,92,52,89,58,34,49,51,40,78,41,91,46,81,29,97,88,38,28,24,34,42,22,33,52,46,47,34,90,77,44,47,46,56,31,25,29,36,30,51,32,33,26,72,39,63,47,63,46,70,99,73,40,17,19,34,41,29,33,43,40,86,77,32,29,40,38,40,23,34,17,18,78,42,69,84,39,47,70,62,52,65,76,39,74,47,47,54,63,37,73,39,32,37,50,52,97,33,69,28,37,34,35,30,29,24,69,49,60,64,77,65,34,58,79,43,44,29,48,89,76,74,45,50,40,58,43,66,57,34,47,73,56,36,65,52,78,84,69,79,48,79,64,58,52,53,53,59,49,70,45,43,50,76,48,86,89,54,101,38,44,34,43,27,34,69,86,80,68,49,77,46,82,40,54,69,66,59,32,51,53,53,49,51,63,73,70,42,96,77,64,87,62,58,74,70,59,48,50,54,54,51,53,54,52,63,72,67,107